Protein AF-A0A317PM18-F1 (afdb_monomer)

Secondary structure (DSSP, 8-state):
---SHHHHHHHHHHHHHHHHTT-HHHHHHHHHHHHHHTTTTS-HHHHHHHTSHHHHS-TTSS-HHHHHHHHHHHHHH-TT-HHHHHHHHHHHHHHHHHHHHHS----TTSPPPHHHHHHHHHHHHHHHHHHHHH---HHHHHHHHHHHHHT---GGGTTS-------GGGS-HHHHHHHHHH--PPP---PPP--PPPPPHHHHHSHHHHHHHHHHHH-TT-HHHHHHHHHHTSTTTTS-TT-HHHHHHHTSHHHHTS-HHHHHHHHHHHHHHHHS-GGGSPPTT-HHHHHHHHHHHHHHHTS---HHHHHHHHHHHHHHHHHTSS-TTSS--TTHHHHHHHHHHHHHHHTTS--HHHHHHHHHHHHHHHHHHHT-SSS----TT-HHHHHHHHHTT-SSSHHHHHHHHHHTSSS-BTTB-----HHHHHHHHHHHHT--HHHHHHHHHHHIIIIIHHHHHHHHHHHHHTT-HHHHHHHHHHHTTS-HHHHHHTTPPP-HHHHHHHHHHHHHTT-HHHHHHHHHHHHHHHHH---HHHHHHHHHHHHHHHHHHHHTT-HHHHHHHHHHHHT-SSHHHHHIIIIIIHHHHHHH--S-HHHHHHHHHHHHHHHHHTSSS---HHHHHHHHHHHHHHH--HHHHHHHHHHHTTSSSHHHHHHHHHHHHTT--HHHHHHHHHTT--SS------

Organism: NCBI:txid451513

pLDDT: mean 83.8, std 12.22, range [29.42, 97.0]

Radius of gyration: 26.74 Å; Cα contacts (8 Å, |Δi|>4): 915; chains: 1; bounding box: 63×76×75 Å

Structure (mmCIF, N/CA/C/O backbone):
data_AF-A0A317PM18-F1
#
_entry.id   AF-A0A317PM18-F1
#
loop_
_atom_site.group_PDB
_atom_site.id
_atom_site.type_symbol
_atom_site.label_atom_id
_atom_site.label_alt_id
_atom_site.label_comp_id
_atom_site.label_asym_id
_atom_site.label_entity_id
_atom_site.label_seq_id
_atom_site.pdbx_PDB_ins_code
_atom_site.Cartn_x
_atom_site.Cartn_y
_atom_site.Cartn_z
_atom_site.occupancy
_atom_site.B_iso_or_equiv
_atom_site.auth_seq_id
_atom_site.auth_comp_id
_atom_site.auth_asym_id
_atom_site.auth_atom_id
_atom_site.pdbx_PDB_model_num
ATOM 1 N N . MET A 1 1 ? 4.176 -21.866 -22.198 1.00 56.34 1 MET A N 1
ATOM 2 C CA . MET A 1 1 ? 4.416 -22.055 -20.752 1.00 56.34 1 MET A CA 1
ATOM 3 C C . MET A 1 1 ? 4.120 -20.740 -20.049 1.00 56.34 1 MET A C 1
ATOM 5 O O . MET A 1 1 ? 4.551 -19.706 -20.546 1.00 56.34 1 MET A O 1
ATOM 9 N N . TYR A 1 2 ? 3.363 -20.772 -18.956 1.00 68.81 2 TYR A N 1
ATOM 10 C CA . TYR A 1 2 ? 2.918 -19.621 -18.155 1.00 68.81 2 TYR A CA 1
ATOM 11 C C . TYR A 1 2 ? 1.921 -18.711 -18.888 1.00 68.81 2 TYR A C 1
ATOM 13 O O . TYR A 1 2 ? 2.070 -17.486 -18.932 1.00 68.81 2 TYR A O 1
ATOM 21 N N . SER A 1 3 ? 0.926 -19.330 -19.534 1.00 70.12 3 SER A N 1
ATOM 22 C CA . SER A 1 3 ? -0.140 -18.654 -20.287 1.00 70.12 3 SER A CA 1
ATOM 23 C C . SER A 1 3 ? -1.405 -18.361 -19.510 1.00 70.12 3 SER A C 1
ATOM 25 O O . SER A 1 3 ? -2.076 -17.389 -19.851 1.00 70.12 3 SER A O 1
ATOM 27 N N . SER A 1 4 ? -1.695 -19.151 -18.484 1.00 84.69 4 SER A N 1
ATOM 28 C CA . SER A 1 4 ? -2.914 -19.050 -17.691 1.00 84.69 4 SER A CA 1
ATOM 29 C C . SER A 1 4 ? -2.616 -18.614 -16.257 1.00 84.69 4 SER A C 1
ATOM 31 O O . SER A 1 4 ? -1.482 -18.684 -15.781 1.00 84.69 4 SER A O 1
ATOM 33 N N . LEU A 1 5 ? -3.656 -18.165 -15.554 1.00 85.94 5 LEU A N 1
ATOM 34 C CA . LEU A 1 5 ? -3.561 -17.830 -14.135 1.00 85.94 5 LEU A CA 1
ATOM 35 C C . LEU A 1 5 ? -3.274 -19.076 -13.276 1.00 85.94 5 LEU A C 1
ATOM 37 O O . LEU A 1 5 ? -2.499 -18.989 -12.328 1.00 85.94 5 LEU A O 1
ATOM 41 N N . ASP A 1 6 ? -3.831 -20.236 -13.644 1.00 85.19 6 ASP A N 1
ATOM 42 C CA . ASP A 1 6 ? -3.571 -21.514 -12.963 1.00 85.19 6 ASP A CA 1
ATOM 43 C C . ASP A 1 6 ? -2.078 -21.887 -13.029 1.00 85.19 6 ASP A C 1
ATOM 45 O O . ASP A 1 6 ? -1.473 -22.171 -11.997 1.00 85.19 6 ASP A O 1
ATOM 49 N N . GLU A 1 7 ? -1.455 -21.790 -14.209 1.00 86.19 7 GLU A N 1
ATOM 50 C CA . GLU A 1 7 ? -0.018 -22.065 -14.380 1.00 86.19 7 GLU A CA 1
ATOM 51 C C . GLU A 1 7 ? 0.859 -21.110 -13.554 1.00 86.19 7 GLU A C 1
ATOM 53 O O . GLU A 1 7 ? 1.907 -21.507 -13.045 1.00 86.19 7 GLU A O 1
ATOM 58 N N . LEU A 1 8 ? 0.445 -19.847 -13.403 1.00 86.31 8 LEU A N 1
ATOM 59 C CA . LEU A 1 8 ? 1.167 -18.875 -12.580 1.00 86.31 8 LEU A CA 1
ATOM 60 C C . LEU A 1 8 ? 1.050 -19.185 -11.084 1.00 86.31 8 LEU A C 1
ATOM 62 O O . LEU A 1 8 ? 2.044 -19.048 -10.370 1.00 86.31 8 LEU A O 1
ATOM 66 N N . TYR A 1 9 ? -0.121 -19.623 -10.609 1.00 85.19 9 TYR A N 1
ATOM 67 C CA . TYR A 1 9 ? -0.292 -20.055 -9.219 1.00 85.19 9 TYR A CA 1
ATOM 68 C C . TYR A 1 9 ? 0.542 -21.297 -8.903 1.00 85.19 9 TYR A C 1
ATOM 70 O O . TYR A 1 9 ? 1.213 -21.337 -7.870 1.00 85.19 9 TYR A O 1
ATOM 78 N N . GLU A 1 10 ? 0.537 -22.293 -9.791 1.00 85.81 10 GLU A N 1
ATOM 79 C CA . GLU A 1 10 ? 1.345 -23.506 -9.632 1.00 85.81 10 GLU A CA 1
ATOM 80 C C . GLU A 1 10 ? 2.838 -23.183 -9.621 1.00 85.81 10 GLU A C 1
ATOM 82 O O . GLU A 1 10 ? 3.568 -23.652 -8.744 1.00 85.81 10 GLU A O 1
ATOM 87 N N . LEU A 1 11 ? 3.281 -22.315 -10.535 1.00 88.06 11 LEU A N 1
ATOM 88 C CA . LEU A 1 11 ? 4.662 -21.863 -10.572 1.00 88.06 11 LEU A CA 1
ATOM 89 C C . LEU A 1 11 ? 5.051 -21.138 -9.278 1.00 88.06 11 LEU A C 1
ATOM 91 O O . LEU A 1 11 ? 6.066 -21.471 -8.669 1.00 88.06 11 LEU A O 1
ATOM 95 N N . GLN A 1 12 ? 4.253 -20.161 -8.841 1.00 86.81 12 GLN A N 1
ATOM 96 C CA . GLN A 1 12 ? 4.530 -19.408 -7.618 1.00 86.81 12 GLN A CA 1
ATOM 97 C C . GLN A 1 12 ? 4.618 -20.339 -6.402 1.00 86.81 12 GLN A C 1
ATOM 99 O O . GLN A 1 12 ? 5.537 -20.216 -5.590 1.00 86.81 12 GLN A O 1
ATOM 104 N N . HIS A 1 13 ? 3.696 -21.300 -6.295 1.00 83.19 13 HIS A N 1
ATOM 105 C CA . HIS A 1 13 ? 3.710 -22.296 -5.231 1.00 83.19 13 HIS A CA 1
ATOM 106 C C . HIS A 1 13 ? 4.982 -23.150 -5.265 1.00 83.19 13 HIS A C 1
ATOM 108 O O . HIS A 1 13 ? 5.642 -23.302 -4.237 1.00 83.19 13 HIS A O 1
ATOM 114 N N . HIS A 1 14 ? 5.364 -23.648 -6.443 1.00 87.56 14 HIS A N 1
ATOM 115 C CA . HIS A 1 14 ? 6.563 -24.460 -6.620 1.00 87.56 14 HIS A CA 1
ATOM 116 C C . HIS A 1 14 ? 7.840 -23.714 -6.206 1.00 87.56 14 HIS A C 1
ATOM 118 O O . HIS A 1 14 ? 8.631 -24.237 -5.419 1.00 87.56 14 HIS A O 1
ATOM 124 N N . LEU A 1 15 ? 8.023 -22.470 -6.665 1.00 89.12 15 LEU A N 1
ATOM 125 C CA . LEU A 1 15 ? 9.190 -21.663 -6.290 1.00 89.12 15 LEU A CA 1
ATOM 126 C C . LEU A 1 15 ? 9.229 -21.383 -4.783 1.00 89.12 15 LEU A C 1
ATOM 128 O O . LEU A 1 15 ? 10.296 -21.412 -4.171 1.00 89.12 15 LEU A O 1
ATOM 132 N N . HIS A 1 16 ? 8.070 -21.164 -4.164 1.00 84.31 16 HIS A N 1
ATOM 133 C CA . HIS A 1 16 ? 7.982 -20.965 -2.723 1.00 84.31 16 HIS A CA 1
ATOM 134 C C . HIS A 1 16 ? 8.345 -22.231 -1.926 1.00 84.31 16 HIS A C 1
ATOM 136 O O . HIS A 1 16 ? 8.986 -22.133 -0.877 1.00 84.31 16 HIS A O 1
ATOM 142 N N . CYS A 1 17 ? 7.981 -23.421 -2.413 1.00 84.12 17 CYS A N 1
ATOM 143 C CA . CYS A 1 17 ? 8.419 -24.687 -1.822 1.00 84.12 17 CYS A CA 1
ATOM 144 C C . CYS A 1 17 ? 9.945 -24.832 -1.877 1.00 84.12 17 CYS A C 1
ATOM 146 O O . CYS A 1 17 ? 10.564 -25.067 -0.841 1.00 84.12 17 CYS A O 1
ATOM 148 N N . LEU A 1 18 ? 10.560 -24.581 -3.038 1.00 90.31 18 LEU A N 1
ATOM 149 C CA . LEU A 1 18 ? 12.021 -24.626 -3.181 1.00 90.31 18 LEU A CA 1
ATOM 150 C C . LEU A 1 18 ? 12.729 -23.642 -2.241 1.00 90.31 18 LEU A C 1
ATOM 152 O O . LEU A 1 18 ? 13.765 -23.967 -1.659 1.00 90.31 18 LEU A O 1
ATOM 156 N N . LEU A 1 19 ? 12.161 -22.448 -2.068 1.00 87.75 19 LEU A N 1
ATOM 157 C CA . LEU A 1 19 ? 12.679 -21.437 -1.153 1.00 87.75 19 LEU A CA 1
ATOM 158 C C . LEU A 1 19 ? 12.617 -21.908 0.310 1.00 87.75 19 LEU A C 1
ATOM 160 O O . LEU A 1 19 ? 13.612 -21.806 1.028 1.00 87.75 19 LEU A O 1
ATOM 164 N N . LYS A 1 20 ? 11.487 -22.486 0.741 1.00 83.94 20 LYS A N 1
ATOM 165 C CA . LYS A 1 20 ? 11.324 -23.060 2.090 1.00 83.94 20 LYS A CA 1
ATOM 166 C C . LYS A 1 20 ? 12.294 -24.205 2.366 1.00 83.94 20 LYS A C 1
ATOM 168 O O . LYS A 1 20 ? 12.828 -24.305 3.468 1.00 83.94 20 LYS A O 1
ATOM 173 N N . GLU A 1 21 ? 12.552 -25.030 1.360 1.00 89.44 21 GLU A N 1
ATOM 174 C CA . GLU A 1 21 ? 13.518 -26.130 1.412 1.00 89.44 21 GLU A CA 1
ATOM 175 C C . GLU A 1 21 ? 14.978 -25.653 1.323 1.00 89.44 21 GLU A C 1
ATOM 177 O O . GLU A 1 21 ? 15.897 -26.463 1.431 1.00 89.44 21 GLU A O 1
ATOM 182 N N . LYS A 1 22 ? 15.214 -24.344 1.135 1.00 92.56 22 LYS A N 1
ATOM 183 C CA . LYS A 1 22 ? 16.536 -23.744 0.881 1.00 92.56 22 LYS A CA 1
ATOM 184 C C . LYS A 1 22 ? 17.248 -24.378 -0.320 1.00 92.56 22 LYS A C 1
ATOM 186 O O . LYS A 1 22 ? 18.478 -24.403 -0.387 1.00 92.56 22 LYS A O 1
ATOM 191 N N . ASN A 1 23 ? 16.486 -24.870 -1.298 1.00 94.31 23 ASN A N 1
ATOM 192 C CA . ASN A 1 23 ? 17.011 -25.461 -2.524 1.00 94.31 23 ASN A CA 1
ATOM 193 C C . ASN A 1 23 ? 17.395 -24.367 -3.535 1.00 94.31 23 ASN A C 1
ATOM 195 O O . ASN A 1 23 ? 16.833 -24.231 -4.624 1.00 94.31 23 ASN A O 1
ATOM 199 N N . TYR A 1 24 ? 18.375 -23.554 -3.143 1.00 94.50 24 TYR A N 1
ATOM 200 C CA . TYR A 1 24 ? 18.815 -22.374 -3.883 1.00 94.50 24 TYR A CA 1
ATOM 201 C C . TYR A 1 24 ? 19.384 -22.699 -5.265 1.00 94.50 24 TYR A C 1
ATOM 203 O O . TYR A 1 24 ? 19.202 -21.924 -6.197 1.00 94.50 24 TYR A O 1
ATOM 211 N N . ARG A 1 25 ? 20.001 -23.875 -5.438 1.00 93.12 25 ARG A N 1
ATOM 212 C CA . ARG A 1 25 ? 20.508 -24.313 -6.747 1.00 93.12 25 ARG A CA 1
ATOM 213 C C . ARG A 1 25 ? 19.378 -24.526 -7.753 1.00 93.12 25 ARG A C 1
ATOM 215 O O . ARG A 1 25 ? 19.491 -24.068 -8.886 1.00 93.12 25 ARG A O 1
ATOM 222 N N . ALA A 1 26 ? 18.289 -25.182 -7.344 1.00 93.62 26 ALA A N 1
ATOM 223 C CA . ALA A 1 26 ? 17.126 -25.379 -8.208 1.00 93.62 26 ALA A CA 1
ATOM 224 C C . ALA A 1 26 ? 16.460 -24.042 -8.571 1.00 93.62 26 ALA A C 1
ATOM 226 O O . ALA A 1 26 ? 16.120 -23.823 -9.733 1.00 93.62 26 ALA A O 1
ATOM 227 N N . LEU A 1 27 ? 16.354 -23.118 -7.607 1.00 91.69 27 LEU A N 1
ATOM 228 C CA . LEU A 1 27 ? 15.876 -21.756 -7.861 1.00 91.69 27 LEU A CA 1
ATOM 229 C C . LEU A 1 27 ? 16.757 -21.025 -8.881 1.00 91.69 27 LEU A C 1
ATOM 231 O O . LEU A 1 27 ? 16.241 -20.479 -9.856 1.00 91.69 27 LEU A O 1
ATOM 235 N N . SER A 1 28 ? 18.079 -21.050 -8.704 1.00 90.81 28 SER A N 1
ATOM 236 C CA . SER A 1 28 ? 19.017 -20.410 -9.630 1.00 90.81 28 SER A CA 1
ATOM 237 C C . SER A 1 28 ? 18.925 -20.981 -11.042 1.00 90.81 28 SER A C 1
ATOM 239 O O . SER A 1 28 ? 18.899 -20.215 -12.004 1.00 90.81 28 SER A O 1
ATOM 241 N N . LEU A 1 29 ? 18.804 -22.305 -11.186 1.00 89.88 29 LEU A N 1
ATOM 242 C CA . LEU A 1 29 ? 18.599 -22.950 -12.487 1.00 89.88 29 LEU A CA 1
ATOM 243 C C . LEU A 1 29 ? 17.289 -22.502 -13.144 1.00 89.88 29 LEU A C 1
ATOM 245 O O . LEU A 1 29 ? 17.283 -22.159 -14.328 1.00 89.88 29 LEU A O 1
ATOM 249 N N . PHE A 1 30 ? 16.196 -22.442 -12.377 1.00 89.81 30 PHE A N 1
ATOM 250 C CA . PHE A 1 30 ? 14.911 -21.962 -12.873 1.00 89.81 30 PHE A CA 1
ATOM 251 C C . PHE A 1 30 ? 15.017 -20.523 -13.393 1.00 89.81 30 PHE A C 1
ATOM 253 O O . PHE A 1 30 ? 14.718 -20.264 -14.559 1.00 89.81 30 PHE A O 1
ATOM 260 N N . PHE A 1 31 ? 15.498 -19.584 -12.576 1.00 86.56 31 PHE A N 1
ATOM 261 C CA . PHE A 1 31 ? 15.575 -18.178 -12.979 1.00 86.56 31 PHE A CA 1
ATOM 262 C C . PHE A 1 31 ? 16.594 -17.929 -14.093 1.00 86.56 31 PHE A C 1
ATOM 264 O O . PHE A 1 31 ? 16.369 -17.067 -14.943 1.00 86.56 31 PHE A O 1
ATOM 271 N N . HIS A 1 32 ? 17.675 -18.709 -14.149 1.00 83.19 32 HIS A N 1
ATOM 272 C CA . HIS A 1 32 ? 18.590 -18.696 -15.285 1.00 83.19 32 HIS A CA 1
ATOM 273 C C . HIS A 1 32 ? 17.881 -19.128 -16.577 1.00 83.19 32 HIS A C 1
ATOM 275 O O . HIS A 1 32 ? 17.990 -18.437 -17.588 1.00 83.19 32 HIS A O 1
ATOM 281 N N . SER A 1 33 ? 17.083 -20.202 -16.535 1.00 81.25 33 SER A N 1
ATOM 282 C CA . SER A 1 33 ? 16.306 -20.659 -17.696 1.00 81.25 33 SER A CA 1
ATOM 283 C C . SER A 1 33 ? 15.264 -19.631 -18.150 1.00 81.25 33 SER A C 1
ATOM 285 O O . SER A 1 33 ? 15.128 -19.386 -19.346 1.00 81.25 33 SER A O 1
ATOM 287 N N . VAL A 1 34 ? 14.592 -18.949 -17.213 1.00 78.88 34 VAL A N 1
ATOM 288 C CA . VAL A 1 34 ? 13.639 -17.869 -17.517 1.00 78.88 34 VAL A CA 1
ATOM 289 C C . VAL A 1 34 ? 14.343 -16.705 -18.218 1.00 78.88 34 VAL A C 1
ATOM 291 O O . VAL A 1 34 ? 13.836 -16.209 -19.222 1.00 78.88 34 VAL A O 1
ATOM 294 N N . ARG A 1 35 ? 15.536 -16.309 -17.751 1.00 75.88 35 ARG A N 1
ATOM 295 C CA . ARG A 1 35 ? 16.357 -15.273 -18.402 1.00 75.88 35 ARG A CA 1
ATOM 296 C C . ARG A 1 35 ? 16.851 -15.684 -19.789 1.00 75.88 35 ARG A C 1
ATOM 298 O O . ARG A 1 35 ? 16.890 -14.846 -20.678 1.00 75.88 35 ARG A O 1
ATOM 305 N N . GLN A 1 36 ? 17.193 -16.952 -20.010 1.00 71.56 36 GLN A N 1
ATOM 306 C CA . GLN A 1 36 ? 17.576 -17.438 -21.343 1.00 71.56 36 GLN A CA 1
ATOM 307 C C . GLN A 1 36 ? 16.374 -17.527 -22.301 1.00 71.56 36 GLN A C 1
ATOM 309 O O . GLN A 1 36 ? 16.485 -17.181 -23.477 1.00 71.56 36 GLN A O 1
ATOM 314 N N . ALA A 1 37 ? 15.200 -17.927 -21.802 1.00 66.00 37 ALA A N 1
ATOM 315 C CA . ALA A 1 37 ? 13.958 -18.014 -22.577 1.00 66.00 37 ALA A CA 1
ATOM 316 C C . ALA A 1 37 ? 13.408 -16.644 -23.024 1.00 66.00 37 ALA A C 1
ATOM 318 O O . ALA A 1 37 ? 12.537 -16.579 -23.901 1.00 66.00 37 ALA A O 1
ATOM 319 N N . GLN A 1 38 ? 13.946 -15.555 -22.465 1.00 55.75 38 GLN A N 1
ATOM 320 C CA . GLN A 1 38 ? 13.674 -14.165 -22.834 1.00 55.75 38 GLN A CA 1
ATOM 321 C C . GLN A 1 38 ? 13.798 -13.894 -24.341 1.00 55.75 38 GLN A C 1
ATOM 323 O O . GLN A 1 38 ? 13.140 -12.993 -24.855 1.00 55.75 38 GLN A O 1
ATOM 328 N N . TYR A 1 39 ? 14.592 -14.691 -25.057 1.00 50.50 39 TYR A N 1
ATOM 329 C CA . TYR A 1 39 ? 14.900 -14.456 -26.464 1.00 50.50 39 TYR A CA 1
ATOM 330 C C . TYR A 1 39 ? 13.995 -15.192 -27.462 1.00 50.50 39 TYR A C 1
ATOM 332 O O . TYR A 1 39 ? 14.147 -14.967 -28.660 1.00 50.50 39 TYR A O 1
ATOM 340 N N . THR A 1 40 ? 13.053 -16.050 -27.030 1.00 48.44 40 THR A N 1
ATOM 341 C CA . THR A 1 40 ? 12.267 -16.850 -27.998 1.00 48.44 40 THR A CA 1
ATOM 342 C C . THR A 1 40 ? 10.777 -17.081 -27.704 1.00 48.44 40 THR A C 1
ATOM 344 O O . THR A 1 40 ? 10.057 -17.317 -28.673 1.00 48.44 40 THR A O 1
ATOM 347 N N . GLN A 1 41 ? 10.262 -17.049 -26.457 1.00 50.78 41 GLN A N 1
ATOM 348 C CA . GLN A 1 41 ? 8.909 -17.619 -26.205 1.00 50.78 41 GLN A CA 1
ATOM 349 C C . GLN A 1 41 ? 7.986 -16.930 -25.174 1.00 50.78 41 GLN A C 1
ATOM 351 O O . GLN A 1 41 ? 6.797 -17.254 -25.140 1.00 50.78 41 GLN A O 1
ATOM 356 N N . LEU A 1 42 ? 8.454 -15.987 -24.344 1.00 53.41 42 LEU A N 1
ATOM 357 C CA . LEU A 1 42 ? 7.618 -15.351 -23.307 1.00 53.41 42 LEU A CA 1
ATOM 358 C C . LEU A 1 42 ? 7.326 -13.870 -23.621 1.00 53.41 42 LEU A C 1
ATOM 360 O O . LEU A 1 42 ? 8.258 -13.122 -23.907 1.00 53.41 42 LEU A O 1
ATOM 364 N N . PRO A 1 43 ? 6.066 -13.392 -23.515 1.00 57.34 43 PRO A N 1
ATOM 365 C CA . PRO A 1 43 ? 5.768 -11.963 -23.604 1.00 57.34 43 PRO A CA 1
ATOM 366 C C . PRO A 1 43 ? 6.527 -11.174 -22.525 1.00 57.34 43 PRO A C 1
ATOM 368 O O . PRO A 1 43 ? 6.484 -11.540 -21.348 1.00 57.34 43 PRO A O 1
ATOM 371 N N . ALA A 1 44 ? 7.159 -10.056 -22.902 1.00 50.72 44 ALA A N 1
ATOM 372 C CA . ALA A 1 44 ? 8.059 -9.270 -22.043 1.00 50.72 44 ALA A CA 1
ATOM 373 C C . ALA A 1 44 ? 7.469 -8.876 -20.667 1.00 50.72 44 ALA A C 1
ATOM 375 O O . ALA A 1 44 ? 8.195 -8.786 -19.679 1.00 50.72 44 ALA A O 1
ATOM 376 N N . GLY A 1 45 ? 6.144 -8.700 -20.561 1.00 56.94 45 GLY A N 1
ATOM 377 C CA . GLY A 1 45 ? 5.470 -8.374 -19.295 1.00 56.94 45 GLY A CA 1
ATOM 378 C C . GLY A 1 45 ? 5.423 -9.516 -18.269 1.00 56.94 45 GLY A C 1
ATOM 379 O O . GLY A 1 45 ? 5.371 -9.252 -17.070 1.00 56.94 45 GLY A O 1
ATOM 380 N N . ARG A 1 46 ? 5.478 -10.782 -18.703 1.00 69.06 46 ARG A N 1
ATOM 381 C CA . ARG A 1 46 ? 5.409 -11.946 -17.799 1.00 69.06 46 ARG A CA 1
ATOM 382 C C . ARG A 1 46 ? 6.753 -12.288 -17.170 1.00 69.06 46 ARG A C 1
ATOM 384 O O . ARG A 1 46 ? 6.796 -12.711 -16.021 1.00 69.06 46 ARG A O 1
ATOM 391 N N . LEU A 1 47 ? 7.844 -12.054 -17.894 1.00 69.56 47 LEU A N 1
ATOM 392 C CA . LEU A 1 47 ? 9.196 -12.249 -17.377 1.00 69.56 47 LEU A CA 1
ATOM 393 C C . LEU A 1 47 ? 9.475 -11.307 -16.199 1.00 69.56 47 LEU A C 1
ATOM 395 O O . LEU A 1 47 ? 9.958 -11.749 -15.156 1.00 69.56 47 LEU A O 1
ATOM 399 N N . ALA A 1 48 ? 9.107 -10.030 -16.350 1.00 72.00 48 ALA A N 1
ATOM 400 C CA . ALA A 1 48 ? 9.244 -9.031 -15.295 1.00 72.00 48 ALA A CA 1
ATOM 401 C C . ALA A 1 48 ? 8.454 -9.416 -14.035 1.00 72.00 48 ALA A C 1
ATOM 403 O O . ALA A 1 48 ? 8.967 -9.262 -12.934 1.00 72.00 48 ALA A O 1
ATOM 404 N N . LEU A 1 49 ? 7.244 -9.970 -14.197 1.00 78.19 49 LEU A N 1
ATOM 405 C CA . LEU A 1 49 ? 6.444 -10.476 -13.081 1.00 78.19 49 LEU A CA 1
ATOM 406 C C . LEU A 1 49 ? 7.138 -11.647 -12.374 1.00 78.19 49 LEU A C 1
ATOM 408 O O . LEU A 1 49 ? 7.376 -11.557 -11.175 1.00 78.19 49 LEU A O 1
ATOM 412 N N . ILE A 1 50 ? 7.484 -12.718 -13.099 1.00 82.56 50 ILE A N 1
ATOM 413 C CA . ILE A 1 50 ? 8.081 -13.932 -12.507 1.00 82.56 50 ILE A CA 1
ATOM 414 C C . ILE A 1 50 ? 9.393 -13.601 -11.788 1.00 82.56 50 ILE A C 1
ATOM 416 O O . ILE A 1 50 ? 9.672 -14.155 -10.731 1.00 82.56 50 ILE A O 1
ATOM 420 N N . SER A 1 51 ? 10.172 -12.666 -12.337 1.00 79.44 51 SER A N 1
ATOM 421 C CA . SER A 1 51 ? 11.473 -12.254 -11.791 1.00 79.44 51 SER A CA 1
ATOM 422 C C . SER A 1 51 ? 11.381 -11.198 -10.685 1.00 79.44 51 SER A C 1
ATOM 424 O O . SER A 1 51 ? 12.421 -10.725 -10.236 1.00 79.44 51 SER A O 1
ATOM 426 N N . SER A 1 52 ? 10.173 -10.793 -10.281 1.00 83.50 52 SER A N 1
ATOM 427 C CA . SER A 1 52 ? 9.976 -9.756 -9.265 1.00 83.50 52 SER A CA 1
ATOM 428 C C . SER A 1 52 ? 9.986 -10.314 -7.848 1.00 83.50 52 SER A C 1
ATOM 430 O O . SER A 1 52 ? 9.552 -11.442 -7.586 1.00 83.50 52 SER A O 1
ATOM 432 N N . LEU A 1 53 ? 10.395 -9.468 -6.905 1.00 85.38 53 LEU A N 1
ATOM 433 C CA . LEU A 1 53 ? 10.353 -9.765 -5.478 1.00 85.38 53 LEU A CA 1
ATOM 434 C C . LEU A 1 53 ? 8.932 -10.106 -5.028 1.00 85.38 53 LEU A C 1
ATOM 436 O O . LEU A 1 53 ? 8.740 -11.068 -4.292 1.00 85.38 53 LEU A O 1
ATOM 440 N N . ALA A 1 54 ? 7.936 -9.362 -5.512 1.00 81.00 54 ALA A N 1
ATOM 441 C CA . ALA A 1 54 ? 6.536 -9.553 -5.138 1.00 81.00 54 ALA A CA 1
ATOM 442 C C . ALA A 1 54 ? 5.961 -10.909 -5.588 1.00 81.00 54 ALA A C 1
ATOM 444 O O . ALA A 1 54 ? 5.037 -11.415 -4.949 1.00 81.00 54 ALA A O 1
ATOM 445 N N . PHE A 1 55 ? 6.492 -11.501 -6.664 1.00 85.25 55 PHE A N 1
ATOM 446 C CA . PHE A 1 55 ? 6.069 -12.822 -7.125 1.00 85.25 55 PHE A CA 1
ATOM 447 C C . PHE A 1 55 ? 6.613 -13.931 -6.221 1.00 85.25 55 PHE A C 1
ATOM 449 O O . PHE A 1 55 ? 5.849 -14.800 -5.808 1.00 85.25 55 PHE A O 1
ATOM 456 N N . LEU A 1 56 ? 7.905 -13.889 -5.877 1.00 84.75 56 LEU A N 1
ATOM 457 C CA . LEU A 1 56 ? 8.540 -14.916 -5.041 1.00 84.75 56 LEU A CA 1
ATOM 458 C C . LEU A 1 56 ? 8.211 -14.755 -3.547 1.00 84.75 56 LEU A C 1
ATOM 460 O O . LEU A 1 56 ? 8.046 -15.742 -2.827 1.00 84.75 56 LEU A O 1
ATOM 464 N N . PHE A 1 57 ? 8.070 -13.508 -3.100 1.00 79.44 57 PHE A N 1
ATOM 465 C CA . PHE A 1 57 ? 7.737 -13.112 -1.735 1.00 79.44 57 PHE A CA 1
ATOM 466 C C . PHE A 1 57 ? 6.461 -12.260 -1.739 1.00 79.44 57 PHE A C 1
ATOM 468 O O . PHE A 1 57 ? 6.528 -11.028 -1.663 1.00 79.44 57 PHE A O 1
ATOM 475 N N . PRO A 1 58 ? 5.274 -12.886 -1.814 1.00 67.75 58 PRO A N 1
ATOM 476 C CA . PRO A 1 58 ? 4.021 -12.156 -1.701 1.00 67.75 58 PRO A CA 1
ATOM 477 C C . PRO A 1 58 ? 4.003 -11.353 -0.398 1.00 67.75 58 PRO A C 1
ATOM 479 O O . PRO A 1 58 ? 4.344 -11.889 0.659 1.00 67.75 58 PRO A O 1
ATOM 482 N N . GLN A 1 59 ? 3.568 -10.089 -0.469 1.00 56.69 59 GLN A N 1
ATOM 483 C CA . GLN A 1 59 ? 3.687 -9.048 0.576 1.00 56.69 59 GLN A CA 1
ATOM 484 C C . GLN A 1 59 ? 3.119 -9.406 1.970 1.00 56.69 59 GLN A C 1
ATOM 486 O O . GLN A 1 59 ? 3.249 -8.623 2.905 1.00 56.69 59 GLN A O 1
AT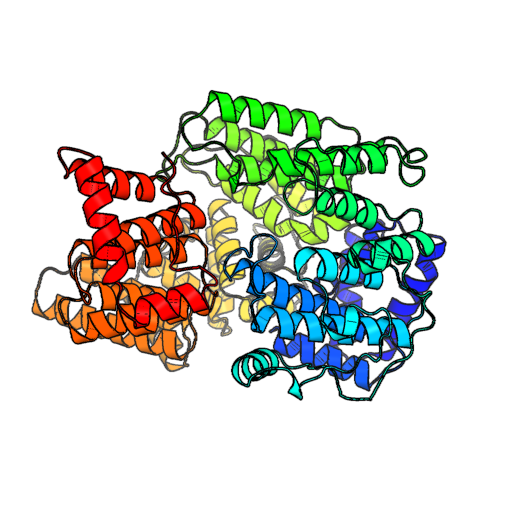OM 491 N N . ASN A 1 60 ? 2.513 -10.584 2.126 1.00 49.06 60 ASN A N 1
ATOM 492 C CA . ASN A 1 60 ? 1.784 -11.031 3.308 1.00 49.06 60 ASN A CA 1
ATOM 493 C C . ASN A 1 60 ? 2.355 -12.307 3.960 1.00 49.06 60 ASN A C 1
ATOM 495 O O . ASN A 1 60 ? 1.683 -12.867 4.822 1.00 49.06 60 ASN A O 1
ATOM 499 N N . GLN A 1 61 ? 3.527 -12.810 3.541 1.00 49.12 61 GLN A N 1
ATOM 500 C CA . GLN A 1 61 ? 4.021 -14.122 4.000 1.00 49.12 61 GLN A CA 1
ATOM 501 C C . GLN A 1 61 ? 5.249 -14.094 4.921 1.00 49.12 61 GLN A C 1
ATOM 503 O O . GLN A 1 61 ? 5.433 -15.052 5.667 1.00 49.12 61 GLN A O 1
ATOM 508 N N . LEU A 1 62 ? 6.074 -13.043 4.900 1.00 48.28 62 LEU A N 1
ATOM 509 C CA . LEU A 1 62 ? 7.315 -12.964 5.684 1.00 48.28 62 LEU A CA 1
ATOM 510 C C . LEU A 1 62 ? 7.587 -11.524 6.139 1.00 48.28 62 LEU A C 1
ATOM 512 O O . LEU A 1 62 ? 7.252 -10.577 5.420 1.00 48.28 62 LEU A O 1
ATOM 516 N N . ALA A 1 63 ? 8.202 -11.349 7.314 1.00 54.06 63 ALA A N 1
ATOM 517 C CA . ALA A 1 63 ? 8.727 -10.044 7.707 1.00 54.06 63 ALA A CA 1
ATOM 518 C C . ALA A 1 63 ? 9.842 -9.634 6.727 1.00 54.06 63 ALA A C 1
ATOM 520 O O . ALA A 1 63 ? 10.560 -10.485 6.204 1.00 54.06 63 ALA A O 1
ATOM 521 N N . ARG A 1 64 ? 9.996 -8.332 6.443 1.00 61.03 64 ARG A N 1
ATOM 522 C CA . ARG A 1 64 ? 10.986 -7.851 5.454 1.00 61.03 64 ARG A CA 1
ATOM 523 C C . ARG A 1 64 ? 12.420 -8.299 5.788 1.00 61.03 64 ARG A C 1
ATOM 525 O O . ARG A 1 64 ? 13.174 -8.619 4.873 1.00 61.03 64 ARG A O 1
ATOM 532 N N . ASP A 1 65 ? 12.757 -8.410 7.071 1.00 56.06 65 ASP A N 1
ATOM 533 C CA . ASP A 1 65 ? 14.072 -8.881 7.526 1.00 56.06 65 ASP A CA 1
ATOM 534 C C . ASP A 1 65 ? 14.299 -10.367 7.190 1.00 56.06 65 ASP A C 1
ATOM 536 O O . ASP A 1 65 ? 15.397 -10.750 6.781 1.00 56.06 65 ASP A O 1
ATOM 540 N N . ASP A 1 66 ? 13.244 -11.191 7.241 1.00 74.50 66 ASP A N 1
ATOM 541 C CA . ASP A 1 66 ? 13.299 -12.603 6.838 1.00 74.50 66 ASP A CA 1
ATOM 542 C C . ASP A 1 66 ? 13.530 -12.748 5.329 1.00 74.50 66 ASP A C 1
ATOM 544 O O . ASP A 1 66 ? 14.219 -13.670 4.887 1.00 74.50 66 ASP A O 1
ATOM 548 N N . VAL A 1 67 ? 12.978 -11.827 4.529 1.00 82.69 67 VAL A N 1
ATOM 549 C CA . VAL A 1 67 ? 13.197 -11.781 3.075 1.00 82.69 67 VAL A CA 1
ATOM 550 C C . VAL A 1 67 ? 14.660 -11.460 2.776 1.00 82.69 67 VAL A C 1
ATOM 552 O O . VAL A 1 67 ? 15.313 -12.194 2.036 1.00 82.69 67 VAL A O 1
ATOM 555 N N . HIS A 1 68 ? 15.210 -10.406 3.384 1.00 87.50 68 HIS A N 1
ATOM 556 C CA . HIS A 1 68 ? 16.614 -10.030 3.208 1.00 87.50 68 HIS A CA 1
ATOM 557 C C . HIS A 1 68 ? 17.580 -11.129 3.675 1.00 87.50 68 HIS A C 1
ATOM 559 O O . HIS A 1 68 ? 18.550 -11.424 2.974 1.00 87.50 68 HIS A O 1
ATOM 565 N N . ALA A 1 69 ? 17.300 -11.787 4.804 1.00 86.69 69 ALA A N 1
ATOM 566 C CA . ALA A 1 69 ? 18.104 -12.904 5.293 1.00 86.69 69 ALA A CA 1
ATOM 567 C C . ALA A 1 69 ? 18.101 -14.101 4.324 1.00 86.69 69 ALA A C 1
ATOM 569 O O . ALA A 1 69 ? 19.156 -14.678 4.054 1.00 86.69 69 ALA A O 1
ATOM 570 N N . GLN A 1 70 ? 16.942 -14.455 3.756 1.00 88.69 70 GLN A N 1
ATOM 571 C CA . GLN A 1 70 ? 16.839 -15.532 2.764 1.00 88.69 70 GLN A CA 1
ATOM 572 C C . GLN A 1 70 ? 17.556 -15.191 1.456 1.00 88.69 70 GLN A C 1
ATOM 574 O O . GLN A 1 70 ? 18.276 -16.032 0.920 1.00 88.69 70 GLN A O 1
ATOM 579 N N . LEU A 1 71 ? 17.420 -13.956 0.965 1.00 91.38 71 LEU A N 1
ATOM 580 C CA . LEU A 1 71 ? 18.110 -13.504 -0.246 1.00 91.38 71 LEU A CA 1
ATOM 581 C C . LEU A 1 71 ? 19.633 -13.495 -0.073 1.00 91.38 71 LEU A C 1
ATOM 583 O O . LEU A 1 71 ? 20.352 -13.913 -0.979 1.00 91.38 71 LEU A O 1
ATOM 587 N N . LEU A 1 72 ? 20.135 -13.084 1.096 1.00 91.25 72 LEU A N 1
ATOM 588 C CA . LEU A 1 72 ? 21.558 -13.186 1.420 1.00 91.25 72 LEU A CA 1
ATOM 589 C C . LEU A 1 72 ? 22.024 -14.642 1.488 1.00 91.25 72 LEU A C 1
ATOM 591 O O . LEU A 1 72 ? 23.055 -14.977 0.912 1.00 91.25 72 LEU A O 1
ATOM 595 N N . ALA A 1 73 ? 21.273 -15.515 2.165 1.00 92.00 73 ALA A N 1
ATOM 596 C CA . ALA A 1 73 ? 21.605 -16.936 2.248 1.00 92.00 73 ALA A CA 1
ATOM 597 C C . ALA A 1 73 ? 21.662 -17.585 0.856 1.00 92.00 73 ALA A C 1
ATOM 599 O O . ALA A 1 73 ? 22.573 -18.366 0.580 1.00 92.00 73 ALA A O 1
ATOM 600 N N . TRP A 1 74 ? 20.739 -17.214 -0.035 1.00 92.81 74 TRP A N 1
ATOM 601 C CA . TRP A 1 74 ? 20.772 -17.619 -1.435 1.00 92.81 74 TRP A CA 1
ATOM 602 C C . TRP A 1 74 ? 22.020 -17.080 -2.145 1.00 92.81 74 TRP A C 1
ATOM 604 O O . TRP A 1 74 ? 22.770 -17.868 -2.717 1.00 92.81 74 TRP A O 1
ATOM 614 N N . HIS A 1 75 ? 22.303 -15.776 -2.054 1.00 91.38 75 HIS A N 1
ATOM 615 C CA . HIS A 1 75 ? 23.503 -15.181 -2.652 1.00 91.38 75 HIS A CA 1
ATOM 616 C C . HIS A 1 75 ? 24.790 -15.886 -2.200 1.00 91.38 75 HIS A C 1
ATOM 618 O O . HIS A 1 75 ? 25.642 -16.204 -3.023 1.00 91.38 75 HIS A O 1
ATOM 624 N N . PHE A 1 76 ? 24.928 -16.192 -0.908 1.00 91.12 76 PHE A N 1
ATOM 625 C CA . PHE A 1 76 ? 26.103 -16.902 -0.398 1.00 91.12 76 PHE A CA 1
ATOM 626 C C . PHE A 1 76 ? 26.185 -18.355 -0.876 1.00 91.12 76 PHE A C 1
ATOM 628 O O . PHE A 1 76 ? 27.284 -18.853 -1.112 1.00 91.12 76 PHE A O 1
ATOM 635 N N . ALA A 1 77 ? 25.049 -19.037 -1.038 1.00 93.00 77 ALA A N 1
ATOM 636 C CA . ALA A 1 77 ? 25.012 -20.409 -1.539 1.00 93.00 77 ALA A CA 1
ATOM 637 C C . ALA A 1 77 ? 25.253 -20.506 -3.057 1.00 93.00 77 ALA A C 1
ATOM 639 O O . ALA A 1 77 ? 25.729 -21.535 -3.541 1.00 93.00 77 ALA A O 1
ATOM 640 N N . CYS A 1 78 ? 24.886 -19.470 -3.814 1.00 90.75 78 CYS A N 1
ATOM 641 C CA . CYS A 1 78 ? 24.958 -19.406 -5.276 1.00 90.75 78 CYS A CA 1
ATOM 642 C C . CYS A 1 78 ? 25.469 -18.018 -5.729 1.00 90.75 78 CYS A C 1
ATOM 644 O O . CYS A 1 78 ? 24.691 -17.236 -6.275 1.00 90.75 78 CYS A O 1
ATOM 646 N N . PRO A 1 79 ? 26.761 -17.692 -5.524 1.00 86.62 79 PRO A N 1
ATOM 647 C CA . PRO A 1 79 ? 27.303 -16.344 -5.763 1.00 86.62 79 PRO A CA 1
ATOM 648 C C . PRO A 1 79 ? 27.300 -15.912 -7.237 1.00 86.62 79 PRO A C 1
ATOM 650 O O . PRO A 1 79 ? 27.267 -14.717 -7.530 1.00 86.62 79 PRO A O 1
ATOM 653 N N . GLU A 1 80 ? 27.298 -16.879 -8.153 1.00 85.25 80 GLU A N 1
ATOM 654 C CA . GLU A 1 80 ? 27.215 -16.651 -9.601 1.00 85.25 80 GLU A CA 1
ATOM 655 C C . GLU A 1 80 ? 25.787 -16.319 -10.070 1.00 85.25 80 GLU A C 1
ATOM 657 O O . GLU A 1 80 ? 25.583 -15.890 -11.203 1.00 85.25 80 GLU A O 1
ATOM 662 N N . ASP A 1 81 ? 24.763 -16.511 -9.231 1.00 87.31 81 ASP A N 1
ATOM 663 C CA . ASP A 1 81 ? 23.393 -16.182 -9.612 1.00 87.31 81 ASP A CA 1
ATOM 664 C C . ASP A 1 81 ? 23.083 -14.701 -9.363 1.00 87.31 81 ASP A C 1
ATOM 666 O O . ASP A 1 81 ? 23.131 -14.199 -8.240 1.00 87.31 81 ASP A O 1
ATOM 670 N N . ALA A 1 82 ? 22.678 -14.003 -10.422 1.00 87.50 82 ALA A N 1
ATOM 671 C CA . ALA A 1 82 ? 22.254 -12.610 -10.351 1.00 87.50 82 ALA A CA 1
ATOM 672 C C . ALA A 1 82 ? 20.880 -12.402 -9.695 1.00 87.50 82 ALA A C 1
ATOM 674 O O . ALA A 1 82 ? 20.573 -11.279 -9.292 1.00 87.50 82 ALA A O 1
ATOM 675 N N . THR A 1 83 ? 20.041 -13.442 -9.593 1.00 88.94 83 THR A N 1
ATOM 676 C CA . THR A 1 83 ? 18.670 -13.329 -9.056 1.00 88.94 83 THR A CA 1
ATOM 677 C C . THR A 1 83 ? 18.613 -12.733 -7.647 1.00 88.94 83 THR A C 1
ATOM 679 O O . THR A 1 83 ? 17.919 -11.730 -7.475 1.00 88.94 83 THR A O 1
ATOM 682 N N . PRO A 1 84 ? 19.327 -13.263 -6.632 1.00 90.88 84 PRO A N 1
ATOM 683 C CA . PRO A 1 84 ? 19.261 -12.700 -5.285 1.00 90.88 84 PRO A CA 1
ATOM 684 C C . PRO A 1 84 ? 19.721 -11.235 -5.237 1.00 90.88 84 PRO A C 1
ATOM 686 O O . PRO A 1 84 ? 19.085 -10.422 -4.571 1.00 90.88 84 PRO A O 1
ATOM 689 N N . CYS A 1 85 ? 20.754 -10.865 -6.001 1.00 90.25 85 CYS A N 1
ATOM 690 C CA . CYS A 1 85 ? 21.224 -9.481 -6.105 1.00 90.25 85 CYS A CA 1
ATOM 691 C C . CYS A 1 85 ? 20.171 -8.557 -6.744 1.00 90.25 85 CYS A C 1
ATOM 693 O O . CYS A 1 85 ? 19.951 -7.443 -6.269 1.00 90.25 85 CYS A O 1
ATOM 695 N N . LEU A 1 86 ? 19.479 -9.021 -7.790 1.00 89.62 86 LEU A N 1
ATOM 696 C CA . LEU A 1 86 ? 18.384 -8.288 -8.429 1.00 89.62 86 LEU A CA 1
ATOM 697 C C . LEU A 1 86 ? 17.230 -8.023 -7.450 1.00 89.62 86 LEU A C 1
ATOM 699 O O . LEU A 1 86 ? 16.755 -6.894 -7.343 1.00 89.62 86 LEU A O 1
ATOM 703 N N . LEU A 1 87 ? 16.810 -9.053 -6.714 1.00 90.75 87 LEU A N 1
ATOM 704 C CA . LEU A 1 87 ? 15.717 -8.965 -5.744 1.00 90.75 87 LEU A CA 1
ATOM 705 C C . LEU A 1 87 ? 16.078 -8.075 -4.542 1.00 90.75 87 LEU A C 1
ATOM 707 O O . LEU A 1 87 ? 15.240 -7.307 -4.064 1.00 90.75 87 LEU A O 1
ATOM 711 N N . LEU A 1 88 ? 17.337 -8.112 -4.089 1.00 91.62 88 LEU A N 1
ATOM 712 C CA . LEU A 1 88 ? 17.856 -7.190 -3.072 1.00 91.62 88 LEU A CA 1
ATOM 713 C C . LEU A 1 88 ? 17.838 -5.738 -3.567 1.00 91.62 88 LEU A C 1
ATOM 715 O O . LEU A 1 88 ? 17.433 -4.844 -2.823 1.00 91.62 88 LEU A O 1
ATOM 719 N N . ALA A 1 89 ? 18.223 -5.494 -4.822 1.00 91.56 89 ALA A N 1
ATOM 720 C CA . ALA A 1 89 ? 18.157 -4.162 -5.416 1.00 91.56 89 ALA A CA 1
ATOM 721 C C . ALA A 1 89 ? 16.716 -3.633 -5.486 1.00 91.56 89 ALA A C 1
ATOM 723 O O . ALA A 1 89 ? 16.460 -2.499 -5.079 1.00 91.56 89 ALA A O 1
ATOM 724 N N . GLU A 1 90 ? 15.769 -4.458 -5.948 1.00 90.94 90 GLU A N 1
ATOM 725 C CA . GLU A 1 90 ? 14.340 -4.119 -5.987 1.00 90.94 90 GLU A CA 1
ATOM 726 C C . GLU A 1 90 ? 13.817 -3.730 -4.595 1.00 90.94 90 GLU A C 1
ATOM 728 O O . GLU A 1 90 ? 13.181 -2.682 -4.447 1.00 90.94 90 GLU A O 1
ATOM 733 N N . SER A 1 91 ? 14.148 -4.518 -3.566 1.00 90.62 91 SER A N 1
ATOM 734 C CA . SER A 1 91 ? 13.760 -4.234 -2.180 1.00 90.62 91 SER A CA 1
ATOM 735 C C . SER A 1 91 ? 14.324 -2.898 -1.679 1.00 90.62 91 SER A C 1
ATOM 737 O O . SER A 1 91 ? 13.584 -2.046 -1.182 1.00 90.62 91 SER A O 1
ATOM 739 N N . TRP A 1 92 ? 15.622 -2.646 -1.877 1.00 91.12 92 TRP A N 1
ATOM 740 C CA . TRP A 1 92 ? 16.259 -1.395 -1.453 1.00 91.12 92 TRP A CA 1
ATOM 741 C C . TRP A 1 92 ? 15.709 -0.158 -2.174 1.00 91.12 92 TRP A C 1
ATOM 743 O O . TRP A 1 92 ? 15.507 0.885 -1.543 1.00 91.12 92 TRP A O 1
ATOM 753 N N . PHE A 1 93 ? 15.393 -0.259 -3.468 1.00 90.12 93 PHE A N 1
ATOM 754 C CA . PHE A 1 93 ? 14.722 0.824 -4.192 1.00 90.12 93 PHE A CA 1
ATOM 755 C C . PHE A 1 93 ? 13.288 1.056 -3.704 1.00 90.12 93 PHE A C 1
ATOM 757 O O . PHE A 1 93 ? 12.843 2.210 -3.654 1.00 90.12 93 PHE A O 1
ATOM 764 N N . ALA A 1 94 ? 12.573 0.005 -3.296 1.00 85.75 94 ALA A N 1
ATOM 765 C CA . ALA A 1 94 ? 11.267 0.141 -2.660 1.00 85.75 94 ALA A CA 1
ATOM 766 C C . ALA A 1 94 ? 11.375 0.876 -1.311 1.00 85.75 94 ALA A C 1
ATOM 768 O O . ALA A 1 94 ? 10.612 1.814 -1.080 1.00 85.75 94 ALA A O 1
ATOM 769 N N . ILE A 1 95 ? 12.371 0.547 -0.477 1.00 81.88 95 ILE A N 1
ATOM 770 C CA . ILE A 1 95 ? 12.656 1.240 0.796 1.00 81.88 95 ILE A CA 1
ATOM 771 C C . ILE A 1 95 ? 12.970 2.721 0.554 1.00 81.88 95 ILE A C 1
ATOM 773 O O . ILE A 1 95 ? 12.415 3.598 1.220 1.00 81.88 95 ILE A O 1
ATOM 777 N N . ALA A 1 96 ? 13.822 3.028 -0.426 1.00 85.06 96 ALA A N 1
ATOM 778 C CA . ALA A 1 96 ? 14.160 4.402 -0.786 1.00 85.06 96 ALA A CA 1
ATOM 779 C C . ALA A 1 96 ? 12.928 5.187 -1.273 1.00 85.06 96 ALA A C 1
ATOM 781 O O . ALA A 1 96 ? 12.707 6.322 -0.851 1.00 85.06 96 ALA A O 1
ATOM 782 N N . SER A 1 97 ? 12.090 4.569 -2.110 1.00 80.12 97 SER A N 1
ATOM 783 C CA . SER A 1 97 ? 10.853 5.169 -2.626 1.00 80.12 97 SER A CA 1
ATOM 784 C C . SER A 1 97 ? 9.810 5.397 -1.533 1.00 80.12 97 SER A C 1
ATOM 786 O O . SER A 1 97 ? 9.162 6.442 -1.504 1.00 80.12 97 SER A O 1
ATOM 788 N N . GLU A 1 98 ? 9.649 4.443 -0.615 1.00 73.94 98 GLU A N 1
ATOM 789 C CA . GLU A 1 98 ? 8.785 4.570 0.558 1.00 73.94 98 GLU A CA 1
ATOM 790 C C . GLU A 1 98 ? 9.274 5.708 1.454 1.00 73.94 98 GLU A C 1
ATOM 792 O O . GLU A 1 98 ? 8.492 6.589 1.805 1.00 73.94 98 GLU A O 1
ATOM 797 N N . THR A 1 99 ? 10.580 5.776 1.712 1.00 71.25 99 THR A N 1
ATOM 798 C CA . THR A 1 99 ? 11.222 6.860 2.470 1.00 71.25 99 THR A CA 1
ATOM 799 C C . THR A 1 99 ? 11.047 8.219 1.784 1.00 71.25 99 THR A C 1
ATOM 801 O O . THR A 1 99 ? 10.843 9.221 2.458 1.00 71.25 99 THR A O 1
ATOM 804 N N . LEU A 1 100 ? 11.071 8.284 0.448 1.00 71.31 100 LEU A N 1
ATOM 805 C CA . LEU A 1 100 ? 10.848 9.525 -0.301 1.00 71.31 100 LEU A CA 1
ATOM 806 C C . LEU A 1 100 ? 9.380 9.960 -0.275 1.00 71.31 100 LEU A C 1
ATOM 808 O O . LEU A 1 100 ? 9.102 11.128 -0.039 1.00 71.31 100 LEU A O 1
ATOM 812 N N . ARG A 1 101 ? 8.436 9.033 -0.489 1.00 61.25 101 ARG A N 1
ATOM 813 C CA . ARG A 1 101 ? 6.988 9.302 -0.375 1.00 61.25 101 ARG A CA 1
ATOM 814 C C . ARG A 1 101 ? 6.603 9.751 1.026 1.00 61.25 101 ARG A C 1
ATOM 816 O O . ARG A 1 101 ? 5.628 10.478 1.203 1.00 61.25 101 ARG A O 1
ATOM 823 N N . THR A 1 102 ? 7.340 9.252 2.008 1.00 49.09 102 THR A N 1
ATOM 824 C CA . THR A 1 102 ? 7.139 9.554 3.411 1.00 49.09 102 THR A CA 1
ATOM 825 C C . THR A 1 102 ? 8.023 10.699 3.920 1.00 49.09 102 THR A C 1
ATOM 827 O O . THR A 1 102 ? 7.752 11.227 4.994 1.00 49.09 102 THR A O 1
ATOM 830 N N . GLY A 1 103 ? 8.997 11.162 3.145 1.00 43.12 103 GLY A N 1
ATOM 831 C CA . GLY A 1 103 ? 9.633 12.470 3.263 1.00 43.12 103 GLY A CA 1
ATOM 832 C C . GLY A 1 103 ? 8.864 13.502 2.441 1.00 43.12 103 GLY A C 1
ATOM 833 O O . GLY A 1 103 ? 7.981 13.168 1.657 1.00 43.12 103 GLY A O 1
ATOM 834 N N . ALA A 1 104 ? 9.134 14.789 2.631 1.00 39.59 104 ALA A N 1
ATOM 835 C CA . ALA A 1 104 ? 8.580 15.799 1.743 1.00 39.59 104 ALA A CA 1
ATOM 836 C C . ALA A 1 104 ? 8.963 15.479 0.287 1.00 39.59 104 ALA A C 1
ATOM 838 O O . ALA A 1 104 ? 10.116 15.158 0.005 1.00 39.59 104 ALA A O 1
ATOM 839 N N . SER A 1 105 ? 7.996 15.592 -0.627 1.00 35.44 105 SER A N 1
ATOM 840 C CA . SER A 1 105 ? 8.237 15.678 -2.067 1.00 35.44 105 SER A CA 1
ATOM 841 C C . SER A 1 105 ? 9.372 16.670 -2.314 1.00 35.44 105 SER A C 1
ATOM 843 O O . SER A 1 105 ? 9.165 17.881 -2.210 1.00 35.44 105 SER A O 1
ATOM 845 N N . VAL A 1 106 ? 10.566 16.169 -2.623 1.00 39.50 106 VAL A N 1
ATOM 846 C CA . VAL A 1 106 ? 11.670 17.018 -3.052 1.00 39.50 106 VAL A CA 1
ATOM 847 C C . VAL A 1 106 ? 11.293 17.465 -4.456 1.00 39.50 106 VAL A C 1
ATOM 849 O O . VAL A 1 106 ? 11.332 16.680 -5.402 1.00 39.50 106 VAL A O 1
ATOM 852 N N . ALA A 1 107 ? 10.835 18.711 -4.586 1.00 35.50 107 ALA A N 1
ATOM 853 C CA . ALA A 1 107 ? 10.760 19.351 -5.889 1.00 35.50 107 ALA A CA 1
ATOM 854 C C . ALA A 1 107 ? 12.129 19.200 -6.587 1.00 35.50 107 ALA A C 1
ATOM 856 O O . ALA A 1 107 ? 13.153 19.171 -5.893 1.00 35.50 107 ALA A O 1
ATOM 857 N N . PRO A 1 108 ? 12.182 19.107 -7.925 1.00 35.56 108 PRO A N 1
ATOM 858 C CA . PRO A 1 108 ? 13.447 19.059 -8.649 1.00 35.56 108 PRO A CA 1
ATOM 859 C C . PRO A 1 108 ? 14.404 20.156 -8.142 1.00 35.56 108 PRO A C 1
ATOM 861 O O . PRO A 1 108 ? 14.080 21.338 -8.223 1.00 35.56 108 PRO A O 1
ATOM 864 N N . GLY A 1 109 ? 15.549 19.764 -7.567 1.00 40.19 109 GLY A N 1
ATOM 865 C CA . GLY A 1 109 ? 16.571 20.687 -7.045 1.00 40.19 109 GLY A CA 1
ATOM 866 C C . GLY A 1 109 ? 16.689 20.828 -5.518 1.00 40.19 109 GLY A C 1
ATOM 867 O O . GLY A 1 109 ? 17.598 21.518 -5.064 1.00 40.19 109 GLY A O 1
ATOM 868 N N . GLY A 1 110 ? 15.840 20.183 -4.708 1.00 48.50 110 GLY A N 1
ATOM 869 C CA . GLY A 1 110 ? 16.038 20.146 -3.247 1.00 48.50 110 GLY A CA 1
ATOM 870 C C . GLY A 1 110 ? 17.165 19.194 -2.805 1.00 48.50 110 GLY A C 1
ATOM 871 O O . GLY A 1 110 ? 17.538 18.274 -3.537 1.00 48.50 110 GLY A O 1
ATOM 872 N N . GLN A 1 111 ? 17.722 19.403 -1.604 1.00 53.81 111 GLN A N 1
ATOM 873 C CA . GLN A 1 111 ? 18.741 18.495 -1.065 1.00 53.81 111 GLN A CA 1
ATOM 874 C C . GLN A 1 111 ? 18.140 17.104 -0.795 1.00 53.81 111 GLN A C 1
ATOM 876 O O . GLN A 1 111 ? 17.065 17.010 -0.198 1.00 53.81 111 GLN A O 1
ATOM 881 N N . PRO A 1 112 ? 18.802 16.018 -1.231 1.00 63.84 112 PRO A N 1
ATOM 882 C CA . PRO A 1 112 ? 18.253 14.678 -1.094 1.00 63.84 112 PRO A CA 1
ATOM 883 C C . PRO A 1 112 ? 18.265 14.230 0.373 1.00 63.84 112 PRO A C 1
ATOM 885 O O . PRO A 1 112 ? 19.255 14.398 1.083 1.00 63.84 112 PRO A O 1
ATOM 888 N N . VAL A 1 113 ? 17.159 13.632 0.825 1.00 72.44 113 VAL A N 1
ATOM 889 C CA . VAL A 1 113 ? 17.009 13.108 2.191 1.00 72.44 113 VAL A CA 1
ATOM 890 C C . VAL A 1 113 ? 18.075 12.026 2.442 1.00 72.44 113 VAL A C 1
ATOM 892 O O . VAL A 1 113 ? 18.064 11.021 1.728 1.00 72.44 113 VAL A O 1
ATOM 895 N N . PRO A 1 114 ? 18.961 12.145 3.454 1.00 78.88 114 PRO A N 1
ATOM 896 C CA . PRO A 1 114 ? 20.078 11.210 3.657 1.00 78.88 114 PRO A CA 1
ATOM 897 C C . PRO A 1 114 ? 19.678 9.727 3.716 1.00 78.88 114 PRO A C 1
ATOM 899 O O . PRO A 1 114 ? 20.373 8.876 3.164 1.00 78.88 114 PRO A O 1
ATOM 902 N N . ARG A 1 115 ? 18.516 9.413 4.312 1.00 82.25 115 ARG A N 1
ATOM 903 C CA . ARG A 1 115 ? 17.950 8.050 4.355 1.00 82.25 115 ARG A CA 1
ATOM 904 C C . ARG A 1 115 ? 17.561 7.508 2.974 1.00 82.25 115 ARG A C 1
ATOM 906 O O . ARG A 1 115 ? 17.756 6.329 2.699 1.00 82.25 115 ARG A O 1
ATOM 913 N N . VAL A 1 116 ? 17.057 8.368 2.087 1.00 81.50 116 VAL A N 1
ATOM 914 C CA . VAL A 1 116 ? 16.791 8.005 0.685 1.00 81.50 116 VAL A CA 1
ATOM 915 C C . VAL A 1 116 ? 18.111 7.757 -0.040 1.00 81.50 116 VAL A C 1
ATOM 917 O O . VAL A 1 116 ? 18.217 6.784 -0.777 1.00 81.50 116 VAL A O 1
ATOM 920 N N . VAL A 1 117 ? 19.135 8.585 0.201 1.00 84.50 117 VAL A N 1
ATOM 921 C CA . VAL A 1 117 ? 20.450 8.438 -0.447 1.00 84.50 117 VAL A CA 1
ATOM 922 C C . VAL A 1 117 ? 21.117 7.116 -0.071 1.00 84.50 117 VAL A C 1
ATOM 924 O O . VAL A 1 117 ? 21.575 6.408 -0.967 1.00 84.50 117 VAL A O 1
ATOM 927 N N . VAL A 1 118 ? 21.159 6.756 1.217 1.00 85.56 118 VAL A N 1
ATOM 928 C CA . VAL A 1 118 ? 21.798 5.503 1.659 1.00 85.56 118 VAL A CA 1
ATOM 929 C C . VAL A 1 118 ? 21.062 4.270 1.123 1.00 85.56 118 VAL A C 1
ATOM 931 O O . VAL A 1 118 ? 21.708 3.372 0.589 1.00 85.56 118 VAL A O 1
ATOM 934 N N . ALA A 1 119 ? 19.723 4.258 1.155 1.00 88.12 119 ALA A N 1
ATOM 935 C CA . ALA A 1 119 ? 18.921 3.153 0.623 1.00 88.12 119 ALA A CA 1
ATOM 936 C C . ALA A 1 119 ? 19.049 3.029 -0.903 1.00 88.12 119 ALA A C 1
ATOM 938 O O . ALA A 1 119 ? 19.248 1.936 -1.428 1.00 88.12 119 ALA A O 1
ATOM 939 N N . ASN A 1 120 ? 19.008 4.155 -1.620 1.00 88.25 120 ASN A N 1
ATOM 940 C CA . ASN A 1 120 ? 19.219 4.179 -3.063 1.00 88.25 120 ASN A CA 1
ATOM 941 C C . ASN A 1 120 ? 20.632 3.682 -3.417 1.00 88.25 120 ASN A C 1
ATOM 943 O O . ASN A 1 120 ? 20.792 2.870 -4.321 1.00 88.25 120 ASN A O 1
ATOM 947 N N . THR A 1 121 ? 21.655 4.092 -2.661 1.00 88.19 121 THR A N 1
ATOM 948 C CA . THR A 1 121 ? 23.036 3.628 -2.870 1.00 88.19 121 THR A CA 1
ATOM 949 C C . THR A 1 121 ? 23.164 2.121 -2.648 1.00 88.19 121 THR A C 1
ATOM 951 O O . THR A 1 121 ? 23.763 1.448 -3.481 1.00 88.19 121 THR A O 1
ATOM 954 N N . ALA A 1 122 ? 22.544 1.574 -1.597 1.00 89.62 122 ALA A N 1
ATOM 955 C CA . ALA A 1 122 ? 22.499 0.129 -1.370 1.00 89.62 122 ALA A CA 1
ATOM 956 C C . ALA A 1 122 ? 21.823 -0.621 -2.536 1.00 89.62 122 ALA A C 1
ATOM 958 O O . ALA A 1 122 ? 22.354 -1.627 -3.008 1.00 89.62 122 ALA A O 1
ATOM 959 N N . GLY A 1 123 ? 20.706 -0.097 -3.058 1.00 91.06 123 GLY A N 1
ATOM 960 C CA . GLY A 1 123 ? 20.023 -0.658 -4.229 1.00 91.06 123 GLY A CA 1
ATOM 961 C C . GLY A 1 123 ? 20.881 -0.640 -5.498 1.00 91.06 123 GLY A C 1
ATOM 962 O O . GLY A 1 123 ? 20.989 -1.657 -6.182 1.00 91.06 123 GLY A O 1
ATOM 963 N N . PHE A 1 124 ? 21.563 0.476 -5.783 1.00 88.94 124 PHE A N 1
ATOM 964 C CA . PHE A 1 124 ? 22.510 0.580 -6.902 1.00 88.94 124 PHE A CA 1
ATOM 965 C C . PHE A 1 124 ? 23.666 -0.420 -6.768 1.00 88.94 124 PHE A C 1
ATOM 967 O O . PHE A 1 124 ? 24.050 -1.043 -7.758 1.00 88.94 124 PHE A O 1
ATOM 974 N N . SER A 1 125 ? 24.198 -0.609 -5.558 1.00 88.06 125 SER A N 1
ATOM 975 C CA . SER A 1 125 ? 25.266 -1.577 -5.299 1.00 88.06 125 SER A CA 1
ATOM 976 C C . SER A 1 125 ? 24.848 -3.016 -5.593 1.00 88.06 125 SER A C 1
ATOM 978 O O . SER A 1 125 ? 25.564 -3.721 -6.303 1.00 88.06 125 SER A O 1
ATOM 980 N N . TRP A 1 126 ? 23.672 -3.439 -5.125 1.00 89.56 126 TRP A N 1
ATOM 981 C CA . TRP A 1 126 ? 23.144 -4.772 -5.426 1.00 89.56 126 TRP A CA 1
ATOM 982 C C . TRP A 1 126 ? 22.816 -4.960 -6.910 1.00 89.56 126 TRP A C 1
ATOM 984 O O . TRP A 1 126 ? 23.129 -6.003 -7.483 1.00 89.56 126 TRP A O 1
ATOM 994 N N . ALA A 1 127 ? 22.262 -3.939 -7.568 1.00 89.44 127 ALA A N 1
ATOM 995 C CA . ALA A 1 127 ? 21.973 -3.984 -8.999 1.00 89.44 127 ALA A CA 1
ATOM 996 C C . ALA A 1 127 ? 23.250 -4.164 -9.835 1.00 89.44 127 ALA A C 1
ATOM 998 O O . ALA A 1 127 ? 23.267 -4.931 -10.793 1.00 89.44 127 ALA A O 1
ATOM 999 N N . VAL A 1 128 ? 24.345 -3.504 -9.457 1.00 85.44 128 VAL A N 1
ATOM 1000 C CA . VAL A 1 128 ? 25.633 -3.652 -10.146 1.00 85.44 128 VAL A CA 1
ATOM 1001 C C . VAL A 1 128 ? 26.222 -5.045 -9.948 1.00 85.44 128 VAL A C 1
ATOM 1003 O O . VAL A 1 128 ? 26.700 -5.637 -10.915 1.00 85.44 128 VAL A O 1
ATOM 1006 N N . GLN A 1 129 ? 26.121 -5.612 -8.744 1.00 86.25 129 GLN A N 1
ATOM 1007 C CA . GLN A 1 129 ? 26.503 -7.008 -8.518 1.00 86.25 129 GLN A CA 1
ATOM 1008 C C . GLN A 1 129 ? 25.661 -7.969 -9.369 1.00 86.25 129 GLN A C 1
ATOM 1010 O O . GLN A 1 129 ? 26.205 -8.901 -9.950 1.00 86.25 129 GLN A O 1
ATOM 1015 N N . ALA A 1 130 ? 24.359 -7.706 -9.528 1.00 87.88 130 ALA A N 1
ATOM 1016 C CA 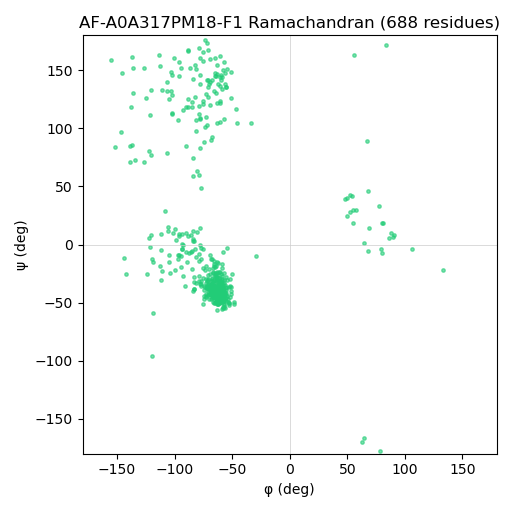. ALA A 1 130 ? 23.504 -8.498 -10.412 1.00 87.88 130 ALA A CA 1
ATOM 1017 C C . ALA A 1 130 ? 23.964 -8.435 -11.881 1.00 87.88 130 ALA A C 1
ATOM 1019 O O . ALA A 1 130 ? 23.949 -9.453 -12.570 1.00 87.88 130 ALA A O 1
ATOM 1020 N N . ILE A 1 131 ? 24.405 -7.266 -12.365 1.00 85.75 131 ILE A N 1
ATOM 1021 C CA . ILE A 1 131 ? 24.953 -7.128 -13.726 1.00 85.75 131 ILE A CA 1
ATOM 1022 C C . ILE A 1 131 ? 26.250 -7.936 -13.865 1.00 85.75 131 ILE A C 1
ATOM 1024 O O . ILE A 1 131 ? 26.426 -8.626 -14.868 1.00 85.75 131 ILE A O 1
ATOM 1028 N N . ALA A 1 132 ? 27.134 -7.867 -12.867 1.00 81.38 132 ALA A N 1
ATOM 1029 C CA . ALA A 1 132 ? 28.423 -8.551 -12.892 1.00 81.38 132 ALA A CA 1
ATOM 1030 C C . ALA A 1 132 ? 28.295 -10.081 -12.882 1.00 81.38 132 ALA A C 1
ATOM 1032 O O . ALA A 1 132 ? 28.980 -10.742 -13.654 1.00 81.38 132 ALA A O 1
ATOM 1033 N N . SER A 1 133 ? 27.393 -10.634 -12.065 1.00 77.56 133 SER A N 1
ATOM 1034 C CA . SER A 1 133 ? 27.162 -12.084 -11.988 1.00 77.56 133 SER A CA 1
ATOM 1035 C C . SER A 1 133 ? 26.297 -12.623 -13.139 1.00 77.56 133 SER A C 1
ATOM 1037 O O . SER A 1 133 ? 26.378 -13.794 -13.490 1.00 77.56 133 SER A O 1
ATOM 1039 N N . GLY A 1 134 ? 25.417 -11.800 -13.720 1.00 66.19 134 GLY A N 1
ATOM 1040 C CA . GLY A 1 134 ? 24.314 -12.285 -14.561 1.00 66.19 134 GLY A CA 1
ATOM 1041 C C . GLY A 1 134 ? 24.456 -12.110 -16.066 1.00 66.19 134 GLY A C 1
ATOM 1042 O O . GLY A 1 134 ? 23.684 -12.725 -16.800 1.00 66.19 134 GLY A O 1
ATOM 1043 N N . SER A 1 135 ? 25.394 -11.277 -16.532 1.00 59.69 135 SER A N 1
ATOM 1044 C CA . SER A 1 135 ? 25.366 -10.694 -17.888 1.00 59.69 135 SER A CA 1
ATOM 1045 C C . SER A 1 135 ? 24.055 -9.926 -18.192 1.00 59.69 135 SER A C 1
ATOM 1047 O O . SER A 1 135 ? 23.062 -10.027 -17.475 1.00 59.69 135 SER A O 1
ATOM 1049 N N . TYR A 1 136 ? 24.068 -9.084 -19.232 1.00 62.28 136 TYR A N 1
ATOM 1050 C CA . TYR A 1 136 ? 23.024 -8.119 -19.628 1.00 62.28 136 TYR A CA 1
ATOM 1051 C C . TYR A 1 136 ? 21.568 -8.550 -19.350 1.00 62.28 136 TYR A C 1
ATOM 1053 O O . TYR A 1 136 ? 20.982 -9.334 -20.092 1.00 62.28 136 TYR A O 1
ATOM 1061 N N . CYS A 1 137 ? 20.951 -7.977 -18.311 1.00 75.00 137 CYS A N 1
ATOM 1062 C CA . CYS A 1 137 ? 19.554 -8.230 -17.963 1.00 75.00 137 CYS A CA 1
ATOM 1063 C C . CYS A 1 137 ? 18.762 -6.906 -17.984 1.00 75.00 137 CYS A C 1
ATOM 1065 O O . CYS A 1 137 ? 18.984 -6.040 -17.127 1.00 75.00 137 CYS A O 1
ATOM 1067 N N . PRO A 1 138 ? 17.826 -6.714 -18.937 1.00 80.19 138 PRO A N 1
ATOM 1068 C CA . PRO A 1 138 ? 17.091 -5.456 -19.084 1.00 80.19 138 PRO A CA 1
ATOM 1069 C C . PRO A 1 138 ? 16.223 -5.127 -17.869 1.00 80.19 138 PRO A C 1
ATOM 1071 O O . PRO A 1 138 ? 15.994 -3.952 -17.599 1.00 80.19 138 PRO A O 1
ATOM 1074 N N . THR A 1 139 ? 15.804 -6.118 -17.076 1.00 82.06 139 THR A N 1
ATOM 1075 C CA . THR A 1 139 ? 15.097 -5.875 -15.808 1.00 82.06 139 THR A CA 1
ATOM 1076 C C . THR A 1 139 ? 15.950 -5.054 -14.837 1.00 82.06 139 THR A C 1
ATOM 1078 O O . THR A 1 139 ? 15.438 -4.118 -14.224 1.00 82.06 139 THR A O 1
ATOM 1081 N N . VAL A 1 140 ? 17.260 -5.329 -14.742 1.00 87.19 140 VAL A N 1
ATOM 1082 C CA . VAL A 1 140 ? 18.161 -4.556 -13.869 1.00 87.19 140 VAL A CA 1
ATOM 1083 C C . VAL A 1 140 ? 18.335 -3.136 -14.396 1.00 87.19 140 VAL A C 1
ATOM 1085 O O . VAL A 1 140 ? 18.275 -2.176 -13.630 1.00 87.19 140 VAL A O 1
ATOM 1088 N N . PHE A 1 141 ? 18.488 -2.978 -15.714 1.00 88.81 141 PHE A N 1
ATOM 1089 C CA . PHE A 1 141 ? 18.597 -1.659 -16.335 1.00 88.81 141 PHE A CA 1
ATOM 1090 C C . PHE A 1 141 ? 17.318 -0.832 -16.162 1.00 88.81 141 PHE A C 1
ATOM 1092 O O . PHE A 1 141 ? 17.409 0.354 -15.863 1.00 88.81 141 PHE A O 1
ATOM 1099 N N . MET A 1 142 ? 16.130 -1.439 -16.233 1.00 87.56 142 MET A N 1
ATOM 1100 C CA . MET A 1 142 ? 14.881 -0.738 -15.920 1.00 87.56 142 MET A CA 1
ATOM 1101 C C . MET A 1 142 ? 14.807 -0.289 -14.456 1.00 87.56 142 MET A C 1
ATOM 1103 O O . MET A 1 142 ? 14.368 0.830 -14.187 1.00 87.56 142 MET A O 1
ATOM 1107 N N . LEU A 1 143 ? 15.238 -1.125 -13.503 1.00 88.25 143 LEU A N 1
ATOM 1108 C CA . LEU A 1 143 ? 15.294 -0.731 -12.090 1.00 88.25 143 LEU A CA 1
ATOM 1109 C C . LEU A 1 143 ? 16.235 0.460 -11.888 1.00 88.25 143 LEU A C 1
ATOM 1111 O O . LEU A 1 143 ? 15.861 1.436 -11.241 1.00 88.25 143 LEU A O 1
ATOM 1115 N N . LEU A 1 144 ? 17.416 0.421 -12.507 1.00 90.06 144 LEU A N 1
ATOM 1116 C CA . LEU A 1 144 ? 18.399 1.504 -12.454 1.00 90.06 144 LEU A CA 1
ATOM 1117 C C . LEU A 1 144 ? 17.907 2.780 -13.147 1.00 90.06 144 LEU A C 1
ATOM 1119 O O . LEU A 1 144 ? 18.129 3.874 -12.632 1.00 90.06 144 LEU A O 1
ATOM 1123 N N . MET A 1 145 ? 17.189 2.660 -14.266 1.00 90.31 145 MET A N 1
ATOM 1124 C CA . MET A 1 145 ? 16.527 3.781 -14.940 1.00 90.31 145 MET A CA 1
ATOM 1125 C C . MET A 1 145 ? 15.524 4.467 -14.006 1.00 90.31 145 MET A C 1
ATOM 1127 O O . MET A 1 145 ? 15.529 5.693 -13.887 1.00 90.31 145 MET A O 1
ATOM 1131 N N . ASN A 1 146 ? 14.700 3.684 -13.307 1.00 87.81 146 ASN A N 1
ATOM 1132 C CA . ASN A 1 146 ? 13.711 4.197 -12.359 1.00 87.81 146 ASN A CA 1
ATOM 1133 C C . ASN A 1 146 ? 14.358 4.842 -11.141 1.00 87.81 146 ASN A C 1
ATOM 1135 O O . ASN A 1 146 ? 13.968 5.941 -10.749 1.00 87.81 146 ASN A O 1
ATOM 1139 N N . ALA A 1 147 ? 15.362 4.187 -10.563 1.00 88.44 147 ALA A N 1
ATOM 1140 C CA . ALA A 1 147 ? 16.089 4.708 -9.419 1.00 88.44 147 ALA A CA 1
ATOM 1141 C C . ALA A 1 147 ? 16.813 6.014 -9.777 1.00 88.44 147 ALA A C 1
ATOM 1143 O O . ALA A 1 147 ? 16.622 7.027 -9.108 1.00 88.44 147 ALA A O 1
ATOM 1144 N N . ALA A 1 148 ? 17.548 6.041 -10.893 1.00 87.06 148 ALA A N 1
ATOM 1145 C CA . ALA A 1 148 ? 18.229 7.240 -11.375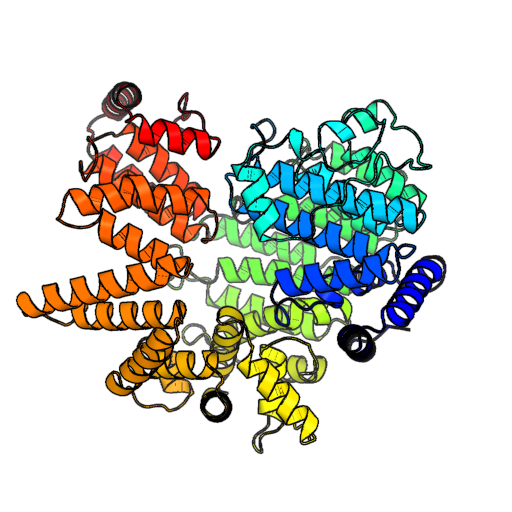 1.00 87.06 148 ALA A CA 1
ATOM 1146 C C . ALA A 1 148 ? 17.252 8.390 -11.661 1.00 87.06 148 ALA A C 1
ATOM 1148 O O . ALA A 1 148 ? 17.563 9.542 -11.357 1.00 87.06 148 ALA A O 1
ATOM 1149 N N . GLY A 1 149 ? 16.086 8.072 -12.235 1.00 83.38 149 GLY A N 1
ATOM 1150 C CA . GLY A 1 149 ? 15.060 9.040 -12.607 1.00 83.38 149 GLY A CA 1
ATOM 1151 C C . GLY A 1 149 ? 14.214 9.561 -11.443 1.00 83.38 149 GLY A C 1
ATOM 1152 O O . GLY A 1 149 ? 13.791 10.703 -11.489 1.00 83.38 149 GLY A O 1
ATOM 1153 N N . TYR A 1 150 ? 13.949 8.784 -10.392 1.00 80.44 150 TYR A N 1
ATOM 1154 C CA . TYR A 1 150 ? 13.068 9.233 -9.297 1.00 80.44 150 TYR A CA 1
ATOM 1155 C C . TYR A 1 150 ? 13.773 9.468 -7.968 1.00 80.44 150 TYR A C 1
ATOM 1157 O O . TYR A 1 150 ? 13.345 10.315 -7.188 1.00 80.44 150 TYR A O 1
ATOM 1165 N N . LEU A 1 151 ? 14.841 8.723 -7.700 1.00 80.19 151 LEU A N 1
ATOM 1166 C CA . LEU A 1 151 ? 15.588 8.770 -6.442 1.00 80.19 151 LEU A CA 1
ATOM 1167 C C . LEU A 1 151 ? 16.926 9.507 -6.600 1.00 80.19 151 LEU A C 1
ATOM 1169 O O . LEU A 1 151 ? 17.608 9.794 -5.615 1.00 80.19 151 LEU A O 1
ATOM 1173 N N . GLY A 1 152 ? 17.297 9.825 -7.842 1.00 78.56 152 GLY A N 1
ATOM 1174 C CA . GLY A 1 152 ? 18.581 10.402 -8.202 1.00 78.56 152 GLY A CA 1
ATOM 1175 C C . GLY A 1 152 ? 19.678 9.349 -8.358 1.00 78.56 152 GLY A C 1
ATOM 1176 O O . GLY A 1 152 ? 19.513 8.168 -8.066 1.00 78.56 152 GLY A O 1
ATOM 1177 N N . THR A 1 153 ? 20.830 9.794 -8.853 1.00 78.94 153 THR A N 1
ATOM 1178 C CA . THR A 1 153 ? 22.008 8.942 -9.064 1.00 78.94 153 THR A CA 1
ATOM 1179 C C . THR A 1 153 ? 23.031 9.181 -7.947 1.00 78.94 153 THR A C 1
ATOM 1181 O O . THR A 1 153 ? 23.369 10.350 -7.707 1.00 78.94 153 THR A O 1
ATOM 1184 N N . PRO A 1 154 ? 23.534 8.131 -7.265 1.00 76.25 154 PRO A N 1
ATOM 1185 C CA . PRO A 1 154 ? 24.580 8.261 -6.247 1.00 76.25 154 PRO A CA 1
ATOM 1186 C C . PRO A 1 154 ? 25.828 8.987 -6.774 1.00 76.25 154 PRO A C 1
ATOM 1188 O O . PRO A 1 154 ? 26.133 8.929 -7.962 1.00 76.25 154 PRO A O 1
ATOM 1191 N N . ALA A 1 155 ? 26.578 9.679 -5.912 1.00 66.00 155 ALA A N 1
ATOM 1192 C CA . ALA A 1 155 ? 27.735 10.479 -6.339 1.00 66.00 155 ALA A CA 1
ATOM 1193 C C . ALA A 1 155 ? 28.800 9.655 -7.093 1.00 66.00 155 ALA A C 1
ATOM 1195 O O . ALA A 1 155 ? 29.263 10.090 -8.145 1.00 66.00 155 ALA A O 1
ATOM 1196 N N . GLY A 1 156 ? 29.100 8.437 -6.626 1.00 58.53 156 GLY A N 1
ATOM 1197 C CA . GLY A 1 156 ? 30.021 7.506 -7.299 1.00 58.53 156 GLY A CA 1
ATOM 1198 C C . GLY A 1 156 ? 29.535 6.999 -8.664 1.00 58.53 156 GLY A C 1
ATOM 1199 O O . GLY A 1 156 ? 30.322 6.483 -9.443 1.00 58.53 156 GLY A O 1
ATOM 1200 N N . ALA A 1 157 ? 28.255 7.196 -8.983 1.00 60.75 157 ALA A N 1
ATOM 1201 C CA . ALA A 1 157 ? 27.620 6.768 -10.225 1.00 60.75 157 ALA A CA 1
ATOM 1202 C C . ALA A 1 157 ? 27.538 7.875 -11.300 1.00 60.75 157 ALA A C 1
ATOM 1204 O O . ALA A 1 157 ? 27.241 7.595 -12.461 1.00 60.75 157 ALA A O 1
ATOM 1205 N N . LYS A 1 158 ? 27.790 9.145 -10.943 1.00 53.41 158 LYS A N 1
ATOM 1206 C CA . LYS A 1 158 ? 27.591 10.303 -11.842 1.00 53.41 158 LYS A CA 1
ATOM 1207 C C . LYS A 1 158 ? 28.657 10.461 -12.932 1.00 53.41 158 LYS A C 1
ATOM 1209 O O . LYS A 1 158 ? 28.386 11.109 -13.937 1.00 53.41 158 LYS A O 1
ATOM 1214 N N . ASN A 1 159 ? 29.837 9.863 -12.765 1.00 49.78 159 ASN A N 1
ATOM 1215 C CA . ASN A 1 159 ? 30.996 10.118 -13.632 1.00 49.78 159 ASN A CA 1
ATOM 1216 C C . ASN A 1 159 ? 31.312 8.984 -14.622 1.00 49.78 159 ASN A C 1
ATOM 1218 O O . ASN A 1 159 ? 32.379 8.988 -15.225 1.00 49.78 159 ASN A O 1
ATOM 1222 N N . GLY A 1 160 ? 30.425 7.998 -14.792 1.00 49.53 160 GLY A N 1
ATOM 1223 C CA . GLY A 1 160 ? 30.604 6.919 -15.779 1.00 49.53 160 GLY A CA 1
ATOM 1224 C C . GLY A 1 160 ? 31.746 5.932 -15.490 1.00 49.53 160 GLY A C 1
ATOM 1225 O O . GLY A 1 160 ? 31.864 4.930 -16.185 1.00 49.53 160 GLY A O 1
ATOM 1226 N N . LEU A 1 161 ? 32.544 6.177 -14.451 1.00 51.50 161 LEU A N 1
ATOM 1227 C CA . LEU A 1 161 ? 33.532 5.266 -13.888 1.00 51.50 161 LEU A CA 1
ATOM 1228 C C . LEU A 1 161 ? 32.855 4.583 -12.700 1.00 51.50 161 LEU A C 1
ATOM 1230 O O . LEU A 1 161 ? 32.603 5.239 -11.695 1.00 51.50 161 LEU A O 1
ATOM 1234 N N . TRP A 1 162 ? 32.497 3.306 -12.827 1.00 59.53 162 TRP A N 1
ATOM 1235 C CA . TRP A 1 162 ? 31.728 2.579 -11.810 1.00 59.53 162 TRP A CA 1
ATOM 1236 C C . TRP A 1 162 ? 32.595 1.567 -11.042 1.00 59.53 162 TRP A C 1
ATOM 1238 O O . TRP A 1 162 ? 32.501 0.375 -11.309 1.00 59.53 162 TRP A O 1
ATOM 1248 N N . PRO A 1 163 ? 33.419 1.981 -10.063 1.00 50.88 163 PRO A N 1
ATOM 1249 C CA . PRO A 1 163 ? 33.852 1.100 -8.991 1.00 50.88 163 PRO A CA 1
ATOM 1250 C C . PRO A 1 163 ? 32.741 1.048 -7.936 1.00 50.88 163 PRO A C 1
ATOM 1252 O O . PRO A 1 163 ? 32.611 1.955 -7.116 1.00 50.88 163 PRO A O 1
ATOM 1255 N N . VAL A 1 164 ? 31.886 0.026 -7.972 1.00 57.41 164 VAL A N 1
ATOM 1256 C CA . VAL A 1 164 ? 30.730 -0.027 -7.061 1.00 57.41 164 VAL A CA 1
ATOM 1257 C C . VAL A 1 164 ? 31.078 -0.735 -5.768 1.00 57.41 164 VAL A C 1
ATOM 1259 O O . VAL A 1 164 ? 30.822 -1.922 -5.602 1.00 57.41 164 VAL A O 1
ATOM 1262 N N . THR A 1 165 ? 31.636 0.031 -4.839 1.00 64.44 165 THR A N 1
ATOM 1263 C CA . THR A 1 165 ? 31.555 -0.280 -3.411 1.00 64.44 165 THR A CA 1
ATOM 1264 C C . THR A 1 165 ? 30.378 0.476 -2.803 1.00 64.44 165 THR A C 1
ATOM 1266 O O . THR A 1 165 ? 29.971 1.525 -3.307 1.00 64.44 165 THR A O 1
ATOM 1269 N N . PHE A 1 166 ? 29.787 -0.063 -1.736 1.00 79.06 166 PHE A N 1
ATOM 1270 C CA . PHE A 1 166 ? 28.874 0.698 -0.887 1.00 79.06 166 PHE A CA 1
ATOM 1271 C C . PHE A 1 166 ? 29.729 1.532 0.080 1.00 79.06 166 PHE A C 1
ATOM 1273 O O . PHE A 1 166 ? 30.334 0.960 0.989 1.00 79.06 166 PHE A O 1
ATOM 1280 N N . PRO A 1 167 ? 29.841 2.864 -0.092 1.00 78.56 167 PRO A N 1
ATOM 1281 C CA . PRO A 1 167 ? 30.828 3.651 0.632 1.00 78.56 167 PRO A CA 1
ATOM 1282 C C . PRO A 1 167 ? 30.284 4.034 2.011 1.00 78.56 167 PRO A C 1
ATOM 1284 O O . PRO A 1 167 ? 29.900 5.179 2.243 1.00 78.56 167 PRO A O 1
ATOM 1287 N N . ALA A 1 168 ? 30.238 3.074 2.939 1.00 79.56 168 ALA A N 1
ATOM 1288 C CA . ALA A 1 168 ? 29.650 3.267 4.268 1.00 79.56 168 ALA A CA 1
ATOM 1289 C C . ALA A 1 168 ? 30.203 4.513 4.993 1.00 79.56 168 ALA A C 1
ATOM 1291 O O . ALA A 1 168 ? 29.447 5.237 5.632 1.00 79.56 168 ALA A O 1
ATOM 1292 N N . HIS A 1 169 ? 31.494 4.813 4.806 1.00 80.44 169 HIS A N 1
ATOM 1293 C CA . HIS A 1 169 ? 32.189 5.972 5.379 1.00 80.44 169 HIS A CA 1
ATOM 1294 C C . HIS A 1 169 ? 31.655 7.347 4.923 1.00 80.44 169 HIS A C 1
ATOM 1296 O O . HIS A 1 169 ? 31.976 8.353 5.548 1.00 80.44 169 HIS A O 1
ATOM 1302 N N . GLN A 1 170 ? 30.871 7.423 3.841 1.00 79.38 170 GLN A N 1
ATOM 1303 C CA . GLN A 1 170 ? 30.311 8.682 3.320 1.00 79.38 170 GLN A CA 1
ATOM 1304 C C . GLN A 1 170 ? 28.966 9.053 3.958 1.00 79.38 170 GLN A C 1
ATOM 1306 O O . GLN A 1 170 ? 28.439 10.137 3.700 1.00 79.38 170 GLN A O 1
ATOM 1311 N N . PHE A 1 171 ? 28.390 8.167 4.772 1.00 83.06 171 PHE A N 1
ATOM 1312 C CA . PHE A 1 171 ? 27.094 8.370 5.408 1.00 83.06 171 PHE A CA 1
ATOM 1313 C C . PHE A 1 171 ? 27.261 8.666 6.900 1.00 83.06 171 PHE A C 1
ATOM 1315 O O . PHE A 1 171 ? 28.070 8.043 7.578 1.00 83.06 171 PHE A O 1
ATOM 1322 N N . GLY A 1 172 ? 26.467 9.603 7.427 1.00 81.62 172 GLY A N 1
ATOM 1323 C CA . GLY A 1 172 ? 26.396 9.840 8.872 1.00 81.62 172 GLY A CA 1
ATOM 1324 C C . GLY A 1 172 ? 25.725 8.680 9.621 1.00 81.62 172 GLY A C 1
ATOM 1325 O O . GLY A 1 172 ? 24.953 7.917 9.030 1.00 81.62 172 GLY A O 1
ATOM 1326 N N . GLU A 1 173 ? 25.964 8.586 10.933 1.00 82.69 173 GLU A N 1
ATOM 1327 C CA . GLU A 1 173 ? 25.467 7.483 11.776 1.00 82.69 173 GLU A CA 1
ATOM 1328 C C . GLU A 1 173 ? 23.947 7.295 11.706 1.00 82.69 173 GLU A C 1
ATOM 1330 O O . GLU A 1 173 ? 23.488 6.162 11.626 1.00 82.69 173 GLU A O 1
ATOM 1335 N N . ASP A 1 174 ? 23.153 8.366 11.629 1.00 77.56 174 ASP A N 1
ATOM 1336 C CA . ASP A 1 174 ? 21.689 8.259 11.515 1.00 77.56 174 ASP A CA 1
ATOM 1337 C C . ASP A 1 174 ? 21.237 7.506 10.253 1.00 77.56 174 ASP A C 1
ATOM 1339 O O . ASP A 1 174 ? 20.264 6.747 10.276 1.00 77.56 174 ASP A O 1
ATOM 1343 N N . ALA A 1 175 ? 21.924 7.727 9.128 1.00 80.38 175 ALA A N 1
ATOM 1344 C CA . ALA A 1 175 ? 21.610 7.073 7.861 1.00 80.38 175 ALA A CA 1
ATOM 1345 C C . ALA A 1 175 ? 22.068 5.607 7.874 1.00 80.38 175 ALA A C 1
ATOM 1347 O O . ALA A 1 175 ? 21.343 4.731 7.400 1.00 80.38 175 ALA A O 1
ATOM 1348 N N . LEU A 1 176 ? 23.230 5.325 8.469 1.00 85.06 176 LEU A N 1
ATOM 1349 C CA . LEU A 1 176 ? 23.730 3.961 8.637 1.00 85.06 176 LEU A CA 1
ATOM 1350 C C . LEU A 1 176 ? 22.883 3.158 9.627 1.00 85.06 176 LEU A C 1
ATOM 1352 O O . LEU A 1 176 ? 22.558 2.011 9.345 1.00 85.06 176 LEU A O 1
ATOM 1356 N N . ALA A 1 177 ? 22.477 3.749 10.751 1.00 81.06 177 ALA A N 1
ATOM 1357 C CA . ALA A 1 177 ? 21.583 3.128 11.722 1.00 81.06 177 ALA A CA 1
ATOM 1358 C C . ALA A 1 177 ? 20.230 2.784 11.088 1.00 81.06 177 ALA A C 1
ATOM 1360 O O . ALA A 1 177 ? 19.746 1.671 11.265 1.00 81.06 177 ALA A O 1
ATOM 1361 N N . PHE A 1 178 ? 19.666 3.693 10.285 1.00 83.12 178 PHE A N 1
ATOM 1362 C CA . PHE A 1 178 ? 18.477 3.410 9.479 1.00 83.12 178 PHE A CA 1
ATOM 1363 C C . PHE A 1 178 ? 18.694 2.218 8.539 1.00 83.12 178 PHE A C 1
ATOM 1365 O O . PHE A 1 178 ? 17.879 1.306 8.519 1.00 83.12 178 PHE A O 1
ATOM 1372 N N . ALA A 1 179 ? 19.795 2.184 7.786 1.00 83.88 179 ALA A N 1
ATOM 1373 C CA . ALA A 1 179 ? 20.041 1.090 6.851 1.00 83.88 179 ALA A CA 1
ATOM 1374 C C . ALA A 1 179 ? 20.285 -0.255 7.568 1.00 83.88 179 ALA A C 1
ATOM 1376 O O . ALA A 1 179 ? 19.815 -1.294 7.113 1.00 83.88 179 ALA A O 1
ATOM 1377 N N . ARG A 1 180 ? 20.950 -0.237 8.732 1.00 85.19 180 ARG A N 1
ATOM 1378 C CA . ARG A 1 180 ? 21.174 -1.421 9.578 1.00 85.19 180 ARG A CA 1
ATOM 1379 C C . ARG A 1 180 ? 19.866 -2.047 10.076 1.00 85.19 180 ARG A C 1
ATOM 1381 O O . ARG A 1 180 ? 19.842 -3.259 10.246 1.00 85.19 180 ARG A O 1
ATOM 1388 N N . GLN A 1 181 ? 18.792 -1.268 10.251 1.00 81.19 181 GLN A N 1
ATOM 1389 C CA . GLN A 1 181 ? 17.475 -1.794 10.653 1.00 81.19 181 GLN A CA 1
ATOM 1390 C C . GLN A 1 181 ? 16.886 -2.778 9.640 1.00 81.19 181 GLN A C 1
ATOM 1392 O O . GLN A 1 181 ? 16.139 -3.653 10.044 1.00 81.19 181 GLN A O 1
ATOM 1397 N N . TYR A 1 182 ? 17.222 -2.644 8.354 1.00 75.69 182 TYR A N 1
ATOM 1398 C CA . TYR A 1 182 ? 16.700 -3.512 7.295 1.00 75.69 182 TYR A CA 1
ATOM 1399 C C . TYR A 1 182 ? 17.649 -4.670 6.942 1.00 75.69 182 TYR A C 1
ATOM 1401 O O . TYR A 1 182 ? 17.281 -5.546 6.166 1.00 75.69 182 TYR A O 1
ATOM 1409 N N . GLY A 1 183 ? 18.883 -4.691 7.458 1.00 82.69 183 GLY A N 1
ATOM 1410 C CA . GLY A 1 183 ? 19.887 -5.702 7.100 1.00 82.69 183 GLY A CA 1
ATOM 1411 C C . GLY A 1 183 ? 20.299 -5.678 5.617 1.00 82.69 183 GLY A C 1
ATOM 1412 O O . GLY A 1 183 ? 19.987 -4.745 4.891 1.00 82.69 183 GLY A O 1
ATOM 1413 N N . ALA A 1 184 ? 21.042 -6.695 5.160 1.00 82.88 184 ALA A N 1
ATOM 1414 C CA . ALA A 1 184 ? 21.475 -6.855 3.759 1.00 82.88 184 ALA A CA 1
ATOM 1415 C C . ALA A 1 184 ? 22.125 -5.623 3.106 1.00 82.88 184 ALA A C 1
ATOM 1417 O O . ALA A 1 184 ? 21.920 -5.330 1.922 1.00 82.88 184 ALA A O 1
ATOM 1418 N N . LEU A 1 185 ? 22.961 -4.922 3.874 1.00 86.69 185 LEU A N 1
ATOM 1419 C CA . LEU A 1 185 ? 23.886 -3.951 3.306 1.00 86.69 185 LEU A CA 1
ATOM 1420 C C . LEU A 1 185 ? 24.869 -4.664 2.357 1.00 86.69 185 LEU A C 1
ATOM 1422 O O . LEU A 1 185 ? 25.343 -5.755 2.692 1.00 86.69 185 LEU A O 1
ATOM 1426 N N . PRO A 1 186 ? 25.175 -4.077 1.186 1.00 82.75 186 PRO A N 1
ATOM 1427 C CA . PRO A 1 186 ? 26.151 -4.646 0.268 1.00 82.75 186 PRO A CA 1
ATOM 1428 C C . PRO A 1 186 ? 27.504 -4.849 0.953 1.00 82.75 186 PRO A C 1
ATOM 1430 O O . PRO A 1 186 ? 27.972 -3.990 1.702 1.00 82.75 186 PRO A O 1
ATOM 1433 N N . LEU A 1 187 ? 28.139 -5.985 0.672 1.00 72.25 187 LEU A N 1
ATOM 1434 C CA . LEU A 1 187 ? 29.473 -6.296 1.179 1.00 72.25 187 LEU A CA 1
ATOM 1435 C C . LEU A 1 187 ? 30.516 -5.405 0.499 1.00 72.25 187 LEU A C 1
ATOM 1437 O O . LEU A 1 187 ? 30.479 -5.227 -0.721 1.00 72.25 187 LEU A O 1
ATOM 1441 N N . ASP A 1 188 ? 31.476 -4.896 1.270 1.00 67.25 188 ASP A N 1
ATOM 1442 C CA . ASP A 1 188 ? 32.609 -4.149 0.726 1.00 67.25 188 ASP A CA 1
ATOM 1443 C C . ASP A 1 188 ? 33.640 -5.123 0.132 1.00 67.25 188 ASP A C 1
ATOM 1445 O O . ASP A 1 188 ? 34.572 -5.569 0.798 1.00 67.25 188 ASP A O 1
ATOM 1449 N N . LYS A 1 189 ? 33.403 -5.544 -1.116 1.00 64.19 189 LYS A N 1
ATOM 1450 C CA . LYS A 1 189 ? 34.269 -6.475 -1.865 1.00 64.19 189 LYS A CA 1
ATOM 1451 C C . LYS A 1 189 ? 35.202 -5.765 -2.858 1.00 64.19 189 LYS A C 1
ATOM 1453 O O . LYS A 1 189 ? 35.792 -6.421 -3.713 1.00 64.19 189 LYS A O 1
ATOM 1458 N N . GLY A 1 190 ? 35.347 -4.443 -2.758 1.00 62.00 190 GLY A N 1
ATOM 1459 C CA . GLY A 1 190 ? 36.104 -3.652 -3.729 1.00 62.00 190 GLY A CA 1
ATOM 1460 C C . GLY A 1 190 ? 35.336 -3.372 -5.034 1.00 62.00 190 GLY A C 1
ATOM 1461 O O . GLY A 1 190 ? 34.156 -3.707 -5.162 1.00 62.00 190 GLY A O 1
ATOM 1462 N N . PRO A 1 191 ? 35.973 -2.687 -5.997 1.00 66.00 191 PRO A N 1
ATOM 1463 C CA . PRO A 1 191 ? 35.313 -2.195 -7.201 1.00 66.00 191 PRO A CA 1
ATOM 1464 C C . PRO A 1 191 ? 34.936 -3.322 -8.172 1.00 66.00 191 PRO A C 1
ATOM 1466 O O . PRO A 1 191 ? 35.783 -4.100 -8.601 1.00 66.00 191 PRO A O 1
ATOM 1469 N N . VAL A 1 192 ? 33.665 -3.365 -8.577 1.00 69.50 192 VAL A N 1
ATOM 1470 C CA . VAL A 1 192 ? 33.160 -4.288 -9.605 1.00 69.50 192 VAL A CA 1
ATOM 1471 C C . VAL A 1 192 ? 33.302 -3.652 -10.989 1.00 69.50 192 VAL A C 1
ATOM 1473 O O . VAL A 1 192 ? 32.689 -2.621 -11.250 1.00 69.50 192 VAL A O 1
ATOM 1476 N N . SER A 1 193 ? 34.087 -4.260 -11.883 1.00 65.81 193 SER A N 1
ATOM 1477 C CA . SER A 1 193 ? 34.209 -3.801 -13.273 1.00 65.81 193 SER A CA 1
ATOM 1478 C C . SER A 1 193 ? 33.050 -4.331 -14.118 1.00 65.81 193 SER A C 1
ATOM 1480 O O . SER A 1 193 ? 32.803 -5.535 -14.146 1.00 65.81 193 SER A O 1
ATOM 1482 N N . LEU A 1 194 ? 32.344 -3.440 -14.815 1.00 73.81 194 LEU A N 1
ATOM 1483 C CA . LEU A 1 194 ? 31.257 -3.798 -15.725 1.00 73.81 194 LEU A CA 1
ATOM 1484 C C . LEU A 1 194 ? 31.703 -3.627 -17.179 1.00 73.81 194 LEU A C 1
ATOM 1486 O O . LEU A 1 194 ? 32.179 -2.560 -17.561 1.00 73.81 194 LEU A O 1
ATOM 1490 N N . SER A 1 195 ? 31.459 -4.630 -18.023 1.00 74.88 195 SER A N 1
ATOM 1491 C CA . SER A 1 195 ? 31.690 -4.565 -19.477 1.00 74.88 195 SER A CA 1
ATOM 1492 C C . SER A 1 195 ? 30.591 -3.773 -20.211 1.00 74.88 195 SER A C 1
ATOM 1494 O O . SER A 1 195 ? 30.010 -4.238 -21.190 1.00 74.88 195 SER A O 1
ATOM 1496 N N . LEU A 1 196 ? 30.247 -2.578 -19.723 1.00 78.62 196 LEU A N 1
ATOM 1497 C CA . LEU A 1 196 ? 29.258 -1.694 -20.346 1.00 78.62 196 LEU A CA 1
ATOM 1498 C C . LEU A 1 196 ? 29.942 -0.544 -21.090 1.00 78.62 196 LEU A C 1
ATOM 1500 O O . LEU A 1 196 ? 30.994 -0.056 -20.683 1.00 78.62 196 LEU A O 1
ATOM 1504 N N . ARG A 1 197 ? 29.315 -0.068 -22.174 1.00 81.38 197 ARG A N 1
ATOM 1505 C CA . ARG A 1 197 ? 29.782 1.126 -22.892 1.00 81.38 197 ARG A CA 1
ATOM 1506 C C . ARG A 1 197 ? 29.775 2.331 -21.954 1.00 81.38 197 ARG A C 1
ATOM 1508 O O . ARG A 1 197 ? 28.824 2.514 -21.193 1.00 81.38 197 ARG A O 1
ATOM 1515 N N . LEU A 1 198 ? 30.783 3.189 -22.074 1.00 82.06 198 LEU A N 1
ATOM 1516 C CA . LEU A 1 198 ? 30.791 4.480 -21.393 1.00 82.06 198 LEU A CA 1
ATOM 1517 C C . LEU A 1 198 ? 29.584 5.346 -21.817 1.00 82.06 198 LEU A C 1
ATOM 1519 O O . LEU A 1 198 ? 29.150 5.276 -22.975 1.00 82.06 198 LEU A O 1
ATOM 1523 N N . PRO A 1 199 ? 29.031 6.157 -20.896 1.00 84.25 199 PRO A N 1
ATOM 1524 C CA . PRO A 1 199 ? 27.948 7.077 -21.215 1.00 84.25 199 PRO A CA 1
ATOM 1525 C C . PRO A 1 199 ? 28.432 8.190 -22.153 1.00 84.25 199 PRO A C 1
ATOM 1527 O O . PRO A 1 199 ? 29.533 8.719 -22.018 1.00 84.25 199 PRO A O 1
ATOM 1530 N N . THR A 1 200 ? 27.578 8.578 -23.093 1.00 87.31 200 THR A N 1
ATOM 1531 C CA . THR A 1 200 ? 27.731 9.801 -23.891 1.00 87.31 200 THR A CA 1
ATOM 1532 C C . THR A 1 200 ? 27.486 11.047 -23.042 1.00 87.31 200 THR A C 1
ATOM 1534 O O . THR A 1 200 ? 26.891 10.984 -21.970 1.00 87.31 200 THR A O 1
ATOM 1537 N N . TYR A 1 201 ? 27.838 12.221 -23.571 1.00 84.69 201 TYR A N 1
ATOM 1538 C CA . TYR A 1 201 ? 27.586 13.505 -22.910 1.00 84.69 201 TYR A CA 1
ATOM 1539 C C . TYR A 1 201 ? 26.128 13.701 -22.455 1.00 84.69 201 TYR A C 1
ATOM 1541 O O . TYR A 1 201 ? 25.863 14.174 -21.348 1.00 84.69 201 TYR A O 1
ATOM 1549 N N . SER A 1 202 ? 25.171 13.321 -23.308 1.00 85.31 202 SER A N 1
ATOM 1550 C CA . SER A 1 202 ? 23.740 13.411 -22.995 1.00 85.31 202 SER A CA 1
ATOM 1551 C C . SER A 1 202 ? 23.329 12.450 -21.872 1.00 85.31 202 SER A C 1
ATOM 1553 O O . SER A 1 202 ? 22.592 12.835 -20.966 1.00 85.31 202 SER A O 1
ATOM 1555 N N . GLU A 1 203 ? 23.878 11.235 -21.885 1.00 86.62 203 GLU A N 1
ATOM 1556 C CA . GLU A 1 203 ? 23.653 10.194 -20.882 1.00 86.62 203 GLU A CA 1
ATOM 1557 C C . GLU A 1 203 ? 24.279 10.563 -19.529 1.00 86.62 203 GLU A C 1
ATOM 1559 O O . GLU A 1 203 ? 23.682 10.296 -18.491 1.00 86.62 203 GLU A O 1
ATOM 1564 N N . THR A 1 204 ? 25.424 11.253 -19.513 1.00 82.19 204 THR A N 1
ATOM 1565 C CA . THR A 1 204 ? 26.025 11.793 -18.281 1.00 82.19 204 THR A CA 1
ATOM 1566 C C . THR A 1 204 ? 25.161 12.893 -17.662 1.00 82.19 204 THR A C 1
ATOM 1568 O O . THR A 1 204 ? 25.014 12.958 -16.442 1.00 82.19 204 THR A O 1
ATOM 1571 N N . ARG A 1 205 ? 24.557 13.760 -18.487 1.00 82.12 205 ARG A N 1
ATOM 1572 C CA . ARG A 1 205 ? 23.666 14.831 -18.007 1.00 82.12 205 ARG A CA 1
ATOM 1573 C C . ARG A 1 205 ? 22.332 14.307 -17.481 1.00 82.12 205 ARG A C 1
ATOM 1575 O O . ARG A 1 205 ? 21.754 14.932 -16.594 1.00 82.12 205 ARG A O 1
ATOM 1582 N N . PHE A 1 206 ? 21.849 13.182 -18.005 1.00 83.88 206 PHE A N 1
ATOM 1583 C CA . PHE A 1 206 ? 20.617 12.552 -17.545 1.00 83.88 206 PHE A CA 1
ATOM 1584 C C . PHE A 1 206 ? 20.791 11.030 -17.421 1.00 83.88 206 PHE A C 1
ATOM 1586 O O . PHE A 1 206 ? 20.444 10.299 -18.347 1.00 83.88 206 PHE A O 1
ATOM 1593 N N . PRO A 1 207 ? 21.295 10.525 -16.277 1.00 84.62 207 PRO A N 1
ATOM 1594 C CA . PRO A 1 207 ? 21.666 9.115 -16.110 1.00 84.62 207 PRO A CA 1
ATOM 1595 C C . PRO A 1 207 ? 20.543 8.100 -16.365 1.00 84.62 207 PRO A C 1
ATOM 1597 O O . PRO A 1 207 ? 20.818 6.962 -16.736 1.00 84.62 207 PRO A O 1
ATOM 1600 N N . ALA A 1 208 ? 19.272 8.489 -16.224 1.00 88.81 208 ALA A N 1
ATOM 1601 C CA . ALA A 1 208 ? 18.154 7.629 -16.611 1.00 88.81 208 ALA A CA 1
ATOM 1602 C C . ALA A 1 208 ? 18.166 7.293 -18.118 1.00 88.81 208 ALA A C 1
ATOM 1604 O O . ALA A 1 208 ? 17.808 6.177 -18.489 1.00 88.81 208 ALA A O 1
ATOM 1605 N N . LEU A 1 209 ? 18.636 8.209 -18.979 1.00 90.31 209 LEU A N 1
ATOM 1606 C CA . LEU A 1 209 ? 18.798 7.972 -20.420 1.00 90.31 209 LEU A CA 1
ATOM 1607 C C . LEU A 1 209 ? 19.798 6.848 -20.701 1.00 90.31 209 LEU A C 1
ATOM 1609 O O . LEU A 1 209 ? 19.557 6.023 -21.577 1.00 90.31 209 LEU A O 1
ATOM 1613 N N . TYR A 1 210 ? 20.897 6.795 -19.943 1.00 89.12 210 TYR A N 1
ATOM 1614 C CA . TYR A 1 210 ? 21.900 5.741 -20.090 1.00 89.12 210 TYR A CA 1
ATOM 1615 C C . TYR A 1 210 ? 21.267 4.362 -19.907 1.00 89.12 210 TYR A C 1
ATOM 1617 O O . TYR A 1 210 ? 21.382 3.491 -20.769 1.00 89.12 210 TYR A O 1
ATOM 1625 N N . TRP A 1 211 ? 20.538 4.187 -18.805 1.00 89.75 211 TRP A N 1
ATOM 1626 C CA . TRP A 1 211 ? 19.883 2.926 -18.475 1.00 89.75 211 TRP A CA 1
ATOM 1627 C C . TRP A 1 211 ? 18.723 2.595 -19.416 1.00 89.75 211 TRP A C 1
ATOM 1629 O O . TRP A 1 211 ? 18.546 1.428 -19.766 1.00 89.75 211 TRP A O 1
ATOM 1639 N N . PHE A 1 212 ? 17.984 3.602 -19.893 1.00 92.38 212 PHE A N 1
ATOM 1640 C CA . PHE A 1 212 ? 17.003 3.425 -20.963 1.00 92.38 212 PHE A CA 1
ATOM 1641 C C . PHE A 1 212 ? 17.664 2.847 -22.221 1.00 92.38 212 PHE A C 1
ATOM 1643 O O . PHE A 1 212 ? 17.238 1.804 -22.710 1.00 92.38 212 PHE A O 1
ATOM 1650 N N . ASN A 1 213 ? 18.755 3.455 -22.694 1.00 91.31 213 ASN A N 1
ATOM 1651 C CA . ASN A 1 213 ? 19.467 2.991 -23.884 1.00 91.31 213 ASN A CA 1
ATOM 1652 C C . ASN A 1 213 ? 20.050 1.585 -23.691 1.00 91.31 213 ASN A C 1
ATOM 1654 O O . ASN A 1 213 ? 19.884 0.742 -24.567 1.00 91.31 213 ASN A O 1
ATOM 1658 N N . ARG A 1 214 ? 20.652 1.284 -22.527 1.00 89.31 214 ARG A N 1
ATOM 1659 C CA . ARG A 1 214 ? 21.117 -0.082 -22.204 1.00 89.31 214 ARG A CA 1
ATOM 1660 C C . ARG A 1 214 ? 19.972 -1.100 -22.250 1.00 89.31 214 ARG A C 1
ATOM 1662 O O . ARG A 1 214 ? 20.151 -2.198 -22.767 1.00 89.31 214 ARG A O 1
ATOM 1669 N N . THR A 1 215 ? 18.793 -0.732 -21.743 1.00 89.19 215 THR A N 1
ATOM 1670 C CA . THR A 1 215 ? 17.595 -1.585 -21.794 1.00 89.19 215 THR A CA 1
ATOM 1671 C C . THR A 1 215 ? 17.167 -1.837 -23.236 1.00 89.19 215 THR A C 1
ATOM 1673 O O . THR A 1 215 ? 16.955 -2.982 -23.616 1.00 89.19 215 THR A O 1
ATOM 1676 N N . MET A 1 216 ? 17.080 -0.777 -24.040 1.00 88.75 216 MET A N 1
ATOM 1677 C CA . MET A 1 216 ? 16.630 -0.828 -25.431 1.00 88.75 216 MET A CA 1
ATOM 1678 C C . MET A 1 216 ? 17.591 -1.571 -26.363 1.00 88.75 216 MET A C 1
ATOM 1680 O O . MET A 1 216 ? 17.141 -2.154 -27.341 1.00 88.75 216 MET A O 1
ATOM 1684 N N . GLU A 1 217 ? 18.892 -1.568 -26.070 1.00 87.56 217 GLU A N 1
ATOM 1685 C CA . GLU A 1 217 ? 19.882 -2.368 -26.801 1.00 87.56 217 GLU A CA 1
ATOM 1686 C C . GLU A 1 217 ? 19.739 -3.869 -26.524 1.00 87.56 217 GLU A C 1
ATOM 1688 O O . GLU A 1 217 ? 19.956 -4.678 -27.421 1.00 87.56 217 GLU A O 1
ATOM 1693 N N . CYS A 1 218 ? 19.352 -4.241 -25.301 1.00 82.38 218 CYS A N 1
ATOM 1694 C CA . CYS A 1 218 ? 19.154 -5.643 -24.921 1.00 82.38 218 CYS A CA 1
ATOM 1695 C C . CYS A 1 218 ? 17.769 -6.164 -25.325 1.00 82.38 218 CYS A C 1
ATOM 1697 O O . CYS A 1 218 ? 17.623 -7.314 -25.726 1.00 82.38 218 CYS A O 1
ATOM 1699 N N . ASP A 1 219 ? 16.747 -5.319 -25.196 1.00 82.00 219 ASP A N 1
ATOM 1700 C CA . ASP A 1 219 ? 15.355 -5.636 -25.498 1.00 82.00 219 ASP A CA 1
ATOM 1701 C C . ASP A 1 219 ? 14.683 -4.452 -26.218 1.00 82.00 219 ASP A C 1
ATOM 1703 O O . ASP A 1 219 ? 13.998 -3.622 -25.602 1.00 82.00 219 ASP A O 1
ATOM 1707 N N . PRO A 1 220 ? 14.832 -4.368 -27.554 1.00 84.69 220 PRO A N 1
ATOM 1708 C CA . PRO A 1 220 ? 14.191 -3.332 -28.347 1.00 84.69 220 PRO A CA 1
ATOM 1709 C C . PRO A 1 220 ? 12.665 -3.401 -28.313 1.00 84.69 220 PRO A C 1
ATOM 1711 O O . PRO A 1 220 ? 12.027 -2.428 -28.698 1.00 84.69 220 PRO A O 1
ATOM 1714 N N . ALA A 1 221 ? 12.033 -4.490 -27.868 1.00 81.62 221 ALA A N 1
ATOM 1715 C CA . ALA A 1 221 ? 10.574 -4.610 -27.791 1.00 81.62 221 ALA A CA 1
ATOM 1716 C C . ALA A 1 221 ? 10.011 -4.193 -26.419 1.00 81.62 221 ALA A C 1
ATOM 1718 O O . ALA A 1 221 ? 8.791 -4.180 -26.232 1.00 81.62 221 ALA A O 1
ATOM 1719 N N . ASN A 1 222 ? 10.870 -3.790 -25.475 1.00 84.69 222 ASN A N 1
ATOM 1720 C CA . ASN A 1 222 ? 10.467 -3.513 -24.103 1.00 84.69 222 ASN A CA 1
ATOM 1721 C C . ASN A 1 222 ? 9.470 -2.344 -24.000 1.00 84.69 222 ASN A C 1
ATOM 1723 O O . ASN A 1 222 ? 9.826 -1.166 -24.133 1.00 84.69 222 ASN A O 1
ATOM 1727 N N . ILE A 1 223 ? 8.195 -2.661 -23.770 1.00 85.44 223 ILE A N 1
ATOM 1728 C CA . ILE A 1 223 ? 7.132 -1.657 -23.634 1.00 85.44 223 ILE A CA 1
ATOM 1729 C C . ILE A 1 223 ? 7.160 -0.968 -22.267 1.00 85.44 223 ILE A C 1
ATOM 1731 O O . ILE A 1 223 ? 6.890 0.229 -22.185 1.00 85.44 223 ILE A O 1
ATOM 1735 N N . ALA A 1 224 ? 7.537 -1.686 -21.206 1.00 84.69 224 ALA A N 1
ATOM 1736 C CA . ALA A 1 224 ? 7.602 -1.131 -19.857 1.00 84.69 224 ALA A CA 1
ATOM 1737 C C . ALA A 1 224 ? 8.657 -0.017 -19.771 1.00 84.69 224 ALA A C 1
ATOM 1739 O O . ALA A 1 224 ? 8.367 1.062 -19.253 1.00 84.69 224 ALA A O 1
ATOM 1740 N N . ALA A 1 225 ? 9.833 -0.230 -20.369 1.00 89.19 225 ALA A N 1
ATOM 1741 C CA . ALA A 1 225 ? 10.894 0.770 -20.440 1.00 89.19 225 ALA A CA 1
ATOM 1742 C C . ALA A 1 225 ? 10.439 2.041 -21.171 1.00 89.19 225 ALA A C 1
ATOM 1744 O O . ALA A 1 225 ? 10.632 3.150 -20.676 1.00 89.19 225 ALA A O 1
ATOM 1745 N N . ARG A 1 226 ? 9.765 1.894 -22.320 1.00 91.81 226 ARG A N 1
ATOM 1746 C CA . ARG A 1 226 ? 9.225 3.029 -23.088 1.00 91.81 226 ARG A CA 1
ATOM 1747 C C . ARG A 1 226 ? 8.125 3.778 -22.350 1.00 91.81 226 ARG A C 1
ATOM 1749 O O . ARG A 1 226 ? 8.110 5.005 -22.366 1.00 91.81 226 ARG A O 1
ATOM 1756 N N . GLU A 1 227 ? 7.196 3.062 -21.721 1.00 90.62 227 GLU A N 1
ATOM 1757 C CA . GLU A 1 227 ? 6.125 3.674 -20.930 1.00 90.62 227 GLU A CA 1
ATOM 1758 C C . GLU A 1 227 ? 6.712 4.511 -19.791 1.00 90.62 227 GLU A C 1
ATOM 1760 O O . GLU A 1 227 ? 6.298 5.644 -19.543 1.00 90.62 227 GLU A O 1
ATOM 1765 N N . GLN A 1 228 ? 7.717 3.960 -19.128 1.00 89.25 228 GLN A N 1
ATOM 1766 C CA . GLN A 1 228 ? 8.379 4.597 -18.014 1.00 89.25 228 GLN A CA 1
ATOM 1767 C C . GLN A 1 228 ? 9.243 5.788 -18.451 1.00 89.25 228 GLN A C 1
ATOM 1769 O O . GLN A 1 228 ? 9.264 6.822 -17.783 1.00 89.25 228 GLN A O 1
ATOM 1774 N N . TRP A 1 229 ? 9.853 5.706 -19.632 1.00 93.12 229 TRP A N 1
ATOM 1775 C CA . TRP A 1 229 ? 10.520 6.833 -20.272 1.00 93.12 229 TRP A CA 1
ATOM 1776 C C . TRP A 1 229 ? 9.552 7.977 -20.607 1.00 93.12 229 TRP A C 1
ATOM 1778 O O . TRP A 1 229 ? 9.835 9.133 -20.297 1.00 93.12 229 TRP A O 1
ATOM 1788 N N . VAL A 1 230 ? 8.361 7.670 -21.144 1.00 92.69 230 VAL A N 1
ATOM 1789 C CA . VAL A 1 230 ? 7.295 8.669 -21.363 1.00 92.69 230 VAL A CA 1
ATOM 1790 C C . VAL A 1 230 ? 6.936 9.384 -20.061 1.00 92.69 230 VAL A C 1
ATOM 1792 O O . VAL A 1 230 ? 6.767 10.603 -20.069 1.00 92.69 230 VAL A O 1
ATOM 1795 N N . ARG A 1 231 ? 6.847 8.658 -18.939 1.00 88.25 231 ARG A N 1
ATOM 1796 C CA . ARG A 1 231 ? 6.584 9.261 -17.625 1.00 88.25 231 ARG A CA 1
ATOM 1797 C C . ARG A 1 231 ? 7.720 10.192 -17.208 1.00 88.25 231 ARG A C 1
ATOM 1799 O O . ARG A 1 231 ? 7.447 11.341 -16.892 1.00 88.25 231 ARG A O 1
ATOM 1806 N N . LEU A 1 232 ? 8.982 9.766 -17.278 1.00 88.19 232 LEU A N 1
ATOM 1807 C CA . LEU A 1 232 ? 10.126 10.626 -16.929 1.00 88.19 232 LEU A CA 1
ATOM 1808 C C . LEU A 1 232 ? 10.183 11.911 -17.772 1.00 88.19 232 LEU A C 1
ATOM 1810 O O . LEU A 1 232 ? 10.458 12.985 -17.237 1.00 88.19 232 LEU A O 1
ATOM 1814 N N . LEU A 1 233 ? 9.862 11.816 -19.065 1.00 90.06 233 LEU A N 1
ATOM 1815 C CA . LEU A 1 233 ? 9.791 12.958 -19.982 1.00 90.06 233 LEU A CA 1
ATOM 1816 C C . LEU A 1 233 ? 8.524 13.813 -19.829 1.00 90.06 233 LEU A C 1
ATOM 1818 O O . LEU A 1 233 ? 8.377 14.801 -20.548 1.00 90.06 233 LEU A O 1
ATOM 1822 N N . SER A 1 234 ? 7.589 13.446 -18.954 1.00 84.69 234 SER A N 1
ATOM 1823 C CA . SER A 1 234 ? 6.358 14.206 -18.733 1.00 84.69 234 SER A CA 1
ATOM 1824 C C . SER A 1 234 ? 6.584 15.387 -17.768 1.00 84.69 234 SER A C 1
ATOM 1826 O O . SER A 1 234 ? 7.504 15.340 -16.946 1.00 84.69 234 SER A O 1
ATOM 1828 N N . PRO A 1 235 ? 5.775 16.465 -17.841 1.00 79.81 235 PRO A N 1
ATOM 1829 C CA . PRO A 1 235 ? 5.987 17.685 -17.061 1.00 79.81 235 PRO A CA 1
ATOM 1830 C C . PRO A 1 235 ? 5.882 17.524 -15.546 1.00 79.81 235 PRO A C 1
ATOM 1832 O O . PRO A 1 235 ? 6.376 18.383 -14.825 1.00 79.81 235 PRO A O 1
ATOM 1835 N N . LEU A 1 236 ? 5.261 16.452 -15.042 1.00 72.06 236 LEU A N 1
ATOM 1836 C CA . LEU A 1 236 ? 5.307 16.149 -13.607 1.00 72.06 236 LEU A CA 1
ATOM 1837 C C . LEU A 1 236 ? 6.716 15.797 -13.111 1.00 72.06 236 LEU A C 1
ATOM 1839 O O . LEU A 1 236 ? 6.960 15.831 -11.906 1.00 72.06 236 LEU A O 1
ATOM 1843 N N . HIS A 1 237 ? 7.624 15.444 -14.019 1.00 76.69 237 HIS A N 1
ATOM 1844 C CA . HIS A 1 237 ? 8.971 15.000 -13.704 1.00 76.69 237 HIS A CA 1
ATOM 1845 C C . HIS A 1 237 ? 10.007 15.936 -14.336 1.00 76.69 237 HIS A C 1
ATOM 1847 O O . HIS A 1 237 ? 10.308 16.977 -13.756 1.00 76.69 237 HIS A O 1
ATOM 1853 N N . TYR A 1 238 ? 10.541 15.603 -15.514 1.00 80.19 238 TYR A N 1
ATOM 1854 C CA . TYR A 1 238 ? 11.598 16.388 -16.172 1.00 80.19 238 TYR A CA 1
ATOM 1855 C C . TYR A 1 238 ? 11.140 17.082 -17.458 1.00 80.19 238 TYR A C 1
ATOM 1857 O O . TYR A 1 238 ? 11.911 17.811 -18.081 1.00 80.19 238 TYR A O 1
ATOM 1865 N N . GLY A 1 239 ? 9.905 16.819 -17.882 1.00 77.88 239 GLY A N 1
ATOM 1866 C CA . GLY A 1 239 ? 9.360 17.281 -19.149 1.00 77.88 239 GLY A CA 1
ATOM 1867 C C . GLY A 1 239 ? 8.973 18.750 -19.196 1.00 77.88 239 GLY A C 1
ATOM 1868 O O . GLY A 1 239 ? 8.774 19.417 -18.184 1.00 77.88 239 GLY A O 1
ATOM 1869 N N . ASP A 1 240 ? 8.758 19.237 -20.413 1.00 85.62 240 ASP A N 1
ATOM 1870 C CA . ASP A 1 240 ? 8.171 20.548 -20.646 1.00 85.62 240 ASP A CA 1
ATOM 1871 C C . ASP A 1 240 ? 6.636 20.514 -20.526 1.00 85.62 240 ASP A C 1
ATOM 1873 O O . ASP A 1 240 ? 5.976 19.528 -20.865 1.00 85.62 240 ASP A O 1
ATOM 1877 N N . ALA A 1 241 ? 6.034 21.637 -20.120 1.00 81.69 241 ALA A N 1
ATOM 1878 C CA . ALA A 1 241 ? 4.581 21.767 -19.949 1.00 81.69 241 ALA A CA 1
ATOM 1879 C C . ALA A 1 241 ? 3.766 21.491 -21.232 1.00 81.69 241 ALA A C 1
ATOM 1881 O O . ALA A 1 241 ? 2.566 21.204 -21.164 1.00 81.69 241 ALA A O 1
ATOM 1882 N N . ARG A 1 242 ? 4.396 21.580 -22.412 1.00 86.06 242 ARG A N 1
ATOM 1883 C CA . ARG A 1 242 ? 3.770 21.328 -23.717 1.00 86.06 242 ARG A CA 1
ATOM 1884 C C . ARG A 1 242 ? 3.961 19.883 -24.195 1.00 86.06 242 ARG A C 1
ATOM 1886 O O . ARG A 1 242 ? 3.410 19.531 -25.239 1.00 86.06 242 ARG A O 1
ATOM 1893 N N . TYR A 1 243 ? 4.630 19.028 -23.414 1.00 88.44 243 TYR A N 1
ATOM 1894 C CA . TYR A 1 243 ? 4.948 17.637 -23.747 1.00 88.44 243 TYR A CA 1
ATOM 1895 C C . TYR A 1 243 ? 5.756 17.500 -25.053 1.00 88.44 243 TYR A C 1
ATOM 1897 O O . TYR A 1 243 ? 5.611 16.500 -25.755 1.00 88.44 243 TYR A O 1
ATOM 1905 N N . GLN A 1 244 ? 6.572 18.490 -25.422 1.00 92.31 244 GLN A N 1
ATOM 1906 C CA . GLN A 1 244 ? 7.428 18.446 -26.610 1.00 92.31 244 GLN A CA 1
ATOM 1907 C C . GLN A 1 244 ? 8.396 17.263 -26.565 1.00 92.31 244 GLN A C 1
ATOM 1909 O O . GLN A 1 244 ? 8.462 16.522 -27.544 1.00 92.31 244 GLN A O 1
ATOM 1914 N N . ALA A 1 245 ? 9.065 17.026 -25.431 1.00 89.94 245 ALA A N 1
ATOM 1915 C CA . ALA A 1 245 ? 9.990 15.897 -25.281 1.00 89.94 245 ALA A CA 1
ATOM 1916 C C . ALA A 1 245 ? 9.280 14.543 -25.462 1.00 89.94 245 ALA A C 1
ATOM 1918 O O . ALA A 1 245 ? 9.747 13.677 -26.202 1.00 89.94 245 ALA A O 1
ATOM 1919 N N . VAL A 1 246 ? 8.096 14.388 -24.857 1.00 92.31 246 VAL A N 1
ATOM 1920 C CA . VAL A 1 246 ? 7.261 13.192 -25.038 1.00 92.31 246 VAL A CA 1
ATOM 1921 C C . VAL A 1 246 ? 6.823 13.043 -26.492 1.00 92.31 246 VAL A C 1
ATOM 1923 O O . VAL A 1 246 ? 6.901 11.950 -27.039 1.00 92.31 246 VAL A O 1
ATOM 1926 N N . ASN A 1 247 ? 6.361 14.117 -27.137 1.00 93.25 247 ASN A N 1
ATOM 1927 C CA . ASN A 1 247 ? 5.925 14.063 -28.534 1.00 93.25 247 ASN A CA 1
ATOM 1928 C C . ASN A 1 247 ? 7.069 13.649 -29.456 1.00 93.25 247 ASN A C 1
ATOM 1930 O O . ASN A 1 247 ? 6.866 12.772 -30.287 1.00 93.25 247 ASN A O 1
ATOM 1934 N N . HIS A 1 248 ? 8.254 14.233 -29.263 1.00 93.38 248 HIS A N 1
ATOM 1935 C CA . HIS A 1 248 ? 9.447 13.894 -30.026 1.00 93.38 248 HIS A CA 1
ATOM 1936 C C . HIS A 1 248 ? 9.826 12.419 -29.849 1.00 93.38 248 HIS A C 1
ATOM 1938 O O . HIS A 1 248 ? 10.073 11.723 -30.831 1.00 93.38 248 HIS A O 1
ATOM 1944 N N . PHE A 1 249 ? 9.780 11.910 -28.613 1.00 93.81 249 PHE A N 1
ATOM 1945 C CA . PHE A 1 249 ? 10.022 10.496 -28.340 1.00 93.81 249 PHE A CA 1
ATOM 1946 C C . PHE A 1 249 ? 8.980 9.579 -29.000 1.00 93.81 249 PHE A C 1
ATOM 1948 O O . PHE A 1 249 ? 9.345 8.605 -29.657 1.00 93.81 249 PHE A O 1
ATOM 1955 N N . LEU A 1 250 ? 7.687 9.900 -28.889 1.00 92.38 250 LEU A N 1
ATOM 1956 C CA . LEU A 1 250 ? 6.614 9.130 -29.532 1.00 92.38 250 LEU A CA 1
ATOM 1957 C C . LEU A 1 250 ? 6.712 9.152 -31.066 1.00 92.38 250 LEU A C 1
ATOM 1959 O O . LEU A 1 250 ? 6.243 8.218 -31.714 1.00 92.38 250 LEU A O 1
ATOM 1963 N N . SER A 1 251 ? 7.322 10.193 -31.639 1.00 91.12 251 SER A N 1
ATOM 1964 C CA . SER A 1 251 ? 7.642 10.297 -33.063 1.00 91.12 251 SER A CA 1
ATOM 1965 C C . SER A 1 251 ? 9.054 9.824 -33.417 1.00 91.12 251 SER A C 1
ATOM 1967 O O . SER A 1 251 ? 9.475 10.065 -34.537 1.00 91.12 251 SER A O 1
ATOM 1969 N N . SER A 1 252 ? 9.813 9.207 -32.514 1.00 91.19 252 SER A N 1
ATOM 1970 C CA . SER A 1 252 ? 11.158 8.692 -32.815 1.00 91.19 252 SER A CA 1
ATOM 1971 C C . SER A 1 252 ? 11.113 7.260 -33.356 1.00 91.19 252 SER A C 1
ATOM 1973 O O . SER A 1 252 ? 10.107 6.560 -33.201 1.00 91.19 252 SER A O 1
ATOM 1975 N N . GLU A 1 253 ? 12.222 6.783 -33.922 1.00 87.81 253 GLU A N 1
ATOM 1976 C CA . GLU A 1 253 ? 12.373 5.397 -34.395 1.00 87.81 253 GLU A CA 1
ATOM 1977 C C . GLU A 1 253 ? 12.078 4.358 -33.303 1.00 87.81 253 GLU A C 1
ATOM 1979 O O . GLU A 1 253 ? 11.553 3.283 -33.589 1.00 87.81 253 GLU A O 1
ATOM 1984 N N . HIS A 1 254 ? 12.296 4.708 -32.029 1.00 85.25 254 HIS A N 1
ATOM 1985 C CA . HIS A 1 254 ? 11.944 3.848 -30.901 1.00 85.25 254 HIS A CA 1
ATOM 1986 C C . HIS A 1 254 ? 10.441 3.534 -30.818 1.00 85.25 254 HIS A C 1
ATOM 1988 O O . HIS A 1 254 ? 10.079 2.525 -30.205 1.00 85.25 254 HIS A O 1
ATOM 1994 N N . CYS A 1 255 ? 9.568 4.375 -31.387 1.00 88.88 255 CYS A N 1
ATOM 1995 C CA . CYS A 1 255 ? 8.111 4.276 -31.250 1.00 88.88 255 CYS A CA 1
ATOM 1996 C C . CYS A 1 255 ? 7.337 4.181 -32.575 1.00 88.88 255 CYS A C 1
ATOM 1998 O O . CYS A 1 255 ? 6.221 3.657 -32.576 1.00 88.88 255 CYS A O 1
ATOM 2000 N N . GLN A 1 256 ? 7.885 4.681 -33.687 1.00 83.88 256 GLN A N 1
ATOM 2001 C CA . GLN A 1 256 ? 7.160 4.786 -34.961 1.00 83.88 256 GLN A CA 1
ATOM 2002 C C . GLN A 1 256 ? 6.716 3.427 -35.527 1.00 83.88 256 GLN A C 1
ATOM 2004 O O . GLN A 1 256 ? 5.588 3.314 -36.008 1.00 83.88 256 GLN A O 1
ATOM 2009 N N . ASN A 1 257 ? 7.552 2.394 -35.391 1.00 85.75 257 ASN A N 1
ATOM 2010 C CA . ASN A 1 257 ? 7.314 1.059 -35.957 1.00 85.75 257 ASN A CA 1
ATOM 2011 C C . ASN A 1 257 ? 6.519 0.118 -35.031 1.00 85.75 257 ASN A C 1
ATOM 2013 O O . ASN A 1 257 ? 6.384 -1.071 -35.310 1.00 85.75 257 ASN A O 1
ATOM 2017 N N . LEU A 1 258 ? 6.002 0.621 -33.905 1.00 87.56 258 LEU A N 1
ATOM 2018 C CA . LEU A 1 258 ? 5.249 -0.192 -32.950 1.00 87.56 258 LEU A CA 1
ATOM 2019 C C . LEU A 1 258 ? 3.815 -0.453 -33.432 1.00 87.56 258 LEU A C 1
ATOM 2021 O O . LEU A 1 258 ? 3.157 0.426 -33.994 1.00 87.56 258 LEU A O 1
ATOM 2025 N N . ALA A 1 259 ? 3.293 -1.640 -33.114 1.00 88.12 259 ALA A N 1
ATOM 2026 C CA . ALA A 1 259 ? 1.897 -1.989 -33.363 1.00 88.12 259 ALA A CA 1
ATOM 2027 C C . ALA A 1 259 ? 0.928 -1.016 -32.662 1.00 88.12 259 ALA A C 1
ATOM 2029 O O . ALA A 1 259 ? 1.218 -0.485 -31.584 1.00 88.12 259 ALA A O 1
ATOM 2030 N N . LEU A 1 260 ? -0.260 -0.818 -33.244 1.00 88.12 260 LEU A N 1
ATOM 2031 C CA . LEU A 1 260 ? -1.254 0.145 -32.752 1.00 88.12 260 LEU A CA 1
ATOM 2032 C C . LEU A 1 260 ? -1.593 -0.012 -31.251 1.00 88.12 260 LEU A C 1
ATOM 2034 O O . LEU A 1 260 ? -1.571 1.005 -30.555 1.00 88.12 260 LEU A O 1
ATOM 2038 N N . PRO A 1 261 ? -1.825 -1.225 -30.699 1.00 88.06 261 PRO A N 1
ATOM 2039 C CA . PRO A 1 261 ? -2.098 -1.380 -29.266 1.00 88.06 261 PRO A CA 1
ATOM 2040 C C . PRO A 1 261 ? -0.949 -0.892 -28.372 1.00 88.06 261 PRO A C 1
ATOM 2042 O O . PRO A 1 261 ? -1.180 -0.309 -27.314 1.00 88.06 261 PRO A O 1
ATOM 2045 N N . VAL A 1 262 ? 0.295 -1.078 -28.822 1.00 87.31 262 VAL A N 1
ATOM 2046 C CA . VAL A 1 262 ? 1.509 -0.665 -28.107 1.00 87.31 262 VAL A CA 1
ATOM 2047 C C . VAL A 1 262 ? 1.670 0.857 -28.166 1.00 87.31 262 VAL A C 1
ATOM 2049 O O . VAL A 1 262 ? 1.933 1.502 -27.152 1.00 87.31 262 VAL A O 1
ATOM 2052 N N . ARG A 1 263 ? 1.418 1.469 -29.330 1.00 89.25 263 ARG A N 1
ATOM 2053 C CA . ARG A 1 263 ? 1.386 2.936 -29.465 1.00 89.25 263 ARG A CA 1
ATOM 2054 C C . ARG A 1 263 ? 0.295 3.565 -28.600 1.00 89.25 263 ARG A C 1
ATOM 2056 O O . ARG A 1 263 ? 0.546 4.579 -27.949 1.00 89.25 263 ARG A O 1
ATOM 2063 N N . ASN A 1 264 ? -0.888 2.952 -28.545 1.00 91.56 264 ASN A N 1
ATOM 2064 C CA . ASN A 1 264 ? -1.985 3.405 -27.691 1.00 91.56 264 ASN A CA 1
ATOM 2065 C C . ASN A 1 264 ? -1.631 3.319 -26.205 1.00 91.56 264 ASN A C 1
ATOM 2067 O O . ASN A 1 264 ? -2.004 4.214 -25.448 1.00 91.56 264 ASN A O 1
ATOM 2071 N N . GLN A 1 265 ? -0.877 2.300 -25.780 1.00 90.69 265 GLN A N 1
ATOM 2072 C CA . GLN A 1 265 ? -0.381 2.207 -24.406 1.00 90.69 265 GLN A CA 1
ATOM 2073 C C . GLN A 1 265 ? 0.539 3.386 -24.055 1.00 90.69 265 GLN A C 1
ATOM 2075 O O . GLN A 1 265 ? 0.346 4.023 -23.017 1.00 90.69 265 GLN A O 1
ATOM 2080 N N . LEU A 1 266 ? 1.478 3.741 -24.938 1.00 91.38 266 LEU A N 1
ATOM 2081 C CA . LEU A 1 266 ? 2.364 4.895 -24.738 1.00 91.38 266 LEU A CA 1
ATOM 2082 C C . LEU A 1 266 ? 1.604 6.226 -24.756 1.00 91.38 266 LEU A C 1
ATOM 2084 O O . LEU A 1 266 ? 1.849 7.107 -23.928 1.00 91.38 266 LEU A O 1
ATOM 2088 N N . TRP A 1 267 ? 0.634 6.367 -25.662 1.00 89.62 267 TRP A N 1
ATOM 2089 C CA . TRP A 1 267 ? -0.236 7.539 -25.696 1.00 89.62 267 TRP A CA 1
ATOM 2090 C C . TRP A 1 267 ? -1.055 7.667 -24.410 1.00 89.62 267 TRP A C 1
ATOM 2092 O O . TRP A 1 267 ? -1.140 8.749 -23.829 1.00 89.62 267 TRP A O 1
ATOM 2102 N N . ARG A 1 268 ? -1.604 6.558 -23.910 1.00 91.19 268 ARG A N 1
ATOM 2103 C CA . ARG A 1 268 ? -2.328 6.530 -22.642 1.00 91.19 268 ARG A CA 1
ATOM 2104 C C . ARG A 1 268 ? -1.441 6.958 -21.478 1.00 91.19 268 ARG A C 1
ATOM 2106 O O . ARG A 1 268 ? -1.896 7.760 -20.669 1.00 91.19 268 ARG A O 1
ATOM 2113 N N . ALA A 1 269 ? -0.191 6.496 -21.415 1.00 88.75 269 ALA A N 1
ATOM 2114 C CA . ALA A 1 269 ? 0.757 6.896 -20.374 1.00 88.75 269 ALA A CA 1
ATOM 2115 C C . ALA A 1 269 ? 0.973 8.419 -20.340 1.00 88.75 269 ALA A C 1
ATOM 2117 O O . ALA A 1 269 ? 0.884 9.033 -19.276 1.00 88.75 269 ALA A O 1
ATOM 2118 N N . LYS A 1 270 ? 1.126 9.050 -21.514 1.00 89.50 270 LYS A N 1
ATOM 2119 C CA . LYS A 1 270 ? 1.185 10.515 -21.653 1.00 89.50 270 LYS A CA 1
ATOM 2120 C C . LYS A 1 270 ? -0.071 11.211 -21.111 1.00 89.50 270 LYS A C 1
ATOM 2122 O O . LYS A 1 270 ? 0.025 12.286 -20.523 1.00 89.50 270 LYS A O 1
ATOM 2127 N N . ILE A 1 271 ? -1.266 10.663 -21.349 1.00 88.06 271 ILE A N 1
ATOM 2128 C CA . ILE A 1 271 ? -2.513 11.281 -20.867 1.00 88.06 271 ILE A CA 1
ATOM 2129 C C . ILE A 1 271 ? -2.720 11.032 -19.368 1.00 88.06 271 ILE A C 1
ATOM 2131 O O . ILE A 1 271 ? -3.200 11.929 -18.676 1.00 88.06 271 ILE A O 1
ATOM 2135 N N . TYR A 1 272 ? -2.341 9.863 -18.851 1.00 86.12 272 TYR A N 1
ATOM 2136 C CA . TYR A 1 272 ? -2.443 9.524 -17.428 1.00 86.12 272 TYR A CA 1
ATOM 2137 C C . TYR A 1 272 ? -1.678 10.494 -16.539 1.00 86.12 272 TYR A C 1
ATOM 2139 O O . TYR A 1 272 ? -2.207 10.880 -15.504 1.00 86.12 272 TYR A O 1
ATOM 2147 N N . ASP A 1 273 ? -0.519 10.975 -16.975 1.00 76.00 273 ASP A N 1
ATOM 2148 C CA . ASP A 1 273 ? 0.213 12.045 -16.291 1.00 76.00 273 ASP A CA 1
ATOM 2149 C C . ASP A 1 273 ? -0.675 13.279 -15.993 1.00 76.00 273 ASP A C 1
ATOM 2151 O O . ASP A 1 273 ? -0.625 13.858 -14.911 1.00 76.00 273 ASP A O 1
ATOM 2155 N N . LYS A 1 274 ? -1.600 13.621 -16.904 1.00 76.56 274 LYS A N 1
ATOM 2156 C CA . LYS A 1 274 ? -2.532 14.753 -16.745 1.00 76.56 274 LYS A CA 1
ATOM 2157 C C . LYS A 1 274 ? -3.743 14.449 -15.879 1.00 76.56 274 LYS A C 1
ATOM 2159 O O . LYS A 1 274 ? -4.315 15.369 -15.297 1.00 76.56 274 LYS A O 1
ATOM 2164 N N . ILE A 1 275 ? -4.230 13.209 -15.916 1.00 80.69 275 ILE A N 1
ATOM 2165 C CA . ILE A 1 275 ? -5.574 12.885 -15.420 1.00 80.69 275 ILE A CA 1
ATOM 2166 C C . ILE A 1 275 ? -5.600 11.890 -14.274 1.00 80.69 275 ILE A C 1
ATOM 2168 O O . ILE A 1 275 ? -6.633 11.786 -13.635 1.00 80.69 275 ILE A O 1
ATOM 2172 N N . ASN A 1 276 ? -4.515 11.172 -13.998 1.00 78.75 276 ASN A N 1
ATOM 2173 C CA . ASN A 1 276 ? -4.451 10.104 -12.998 1.00 78.75 276 ASN A CA 1
ATOM 2174 C C . ASN A 1 276 ? -3.695 10.521 -11.725 1.00 78.75 276 ASN A C 1
ATOM 2176 O O . ASN A 1 276 ? -3.309 9.675 -10.926 1.00 78.75 276 ASN A O 1
ATOM 2180 N N . ASN A 1 277 ? -3.469 11.824 -11.543 1.00 72.56 277 ASN A N 1
ATOM 2181 C CA . ASN A 1 277 ? -2.824 12.372 -10.358 1.00 72.56 277 ASN A CA 1
ATOM 2182 C C . ASN A 1 277 ? -3.874 12.989 -9.412 1.00 72.56 277 ASN A C 1
ATOM 2184 O O . ASN A 1 277 ? -4.435 14.032 -9.762 1.00 72.56 277 ASN A O 1
ATOM 2188 N N . PRO A 1 278 ? -4.099 12.413 -8.212 1.00 70.88 278 PRO A N 1
ATOM 2189 C CA . PRO A 1 278 ? -5.035 12.945 -7.220 1.00 70.88 278 PRO A CA 1
ATOM 2190 C C . PRO A 1 278 ? -4.799 14.407 -6.835 1.00 70.88 278 PRO A C 1
ATOM 2192 O O . PRO A 1 278 ? -5.756 15.127 -6.571 1.00 70.88 278 PRO A O 1
ATOM 2195 N N . VAL A 1 279 ? -3.550 14.883 -6.880 1.00 64.12 279 VAL A N 1
ATOM 2196 C CA . VAL A 1 279 ? -3.208 16.290 -6.600 1.00 64.12 279 VAL A CA 1
ATOM 2197 C C . VAL A 1 279 ? -3.821 17.242 -7.631 1.00 64.12 279 VAL A C 1
ATOM 2199 O O . VAL A 1 279 ? -4.152 18.382 -7.316 1.00 64.12 279 VAL A O 1
ATOM 2202 N N . LEU A 1 280 ? -3.998 16.775 -8.868 1.00 72.00 280 LEU A N 1
ATOM 2203 C CA . LEU A 1 280 ? -4.577 17.552 -9.965 1.00 72.00 280 LEU A CA 1
ATOM 2204 C C . LEU A 1 280 ? -6.089 17.338 -10.107 1.00 72.00 280 LEU A C 1
ATOM 2206 O O . LEU A 1 280 ? -6.730 17.960 -10.964 1.00 72.00 280 LEU A O 1
ATOM 2210 N N . TRP A 1 281 ? -6.678 16.448 -9.307 1.00 78.19 281 TRP A N 1
ATOM 2211 C CA . TRP A 1 281 ? -8.096 16.146 -9.399 1.00 78.19 281 TRP A CA 1
ATOM 2212 C C . TRP A 1 281 ? -8.951 17.304 -8.865 1.00 78.19 281 TRP A C 1
ATOM 2214 O O . TRP A 1 281 ? -8.584 17.977 -7.900 1.00 78.19 281 TRP A O 1
ATOM 2224 N N . PRO A 1 282 ? -10.105 17.603 -9.496 1.00 76.88 282 PRO A N 1
ATOM 2225 C CA . PRO A 1 282 ? -10.943 18.702 -9.042 1.00 76.88 282 PRO A CA 1
ATOM 2226 C C . PRO A 1 282 ? -11.498 18.438 -7.642 1.00 76.88 282 PRO A C 1
ATOM 2228 O O . PRO A 1 282 ? -11.906 17.323 -7.339 1.00 76.88 282 PRO A O 1
ATOM 2231 N N . LEU A 1 283 ? -11.634 19.493 -6.834 1.00 71.00 283 LEU A N 1
ATOM 2232 C CA . LEU A 1 283 ? -12.230 19.373 -5.504 1.00 71.00 283 LEU A CA 1
ATOM 2233 C C . LEU A 1 283 ? -13.643 18.768 -5.531 1.00 71.00 283 LEU A C 1
ATOM 2235 O O . LEU A 1 283 ? -14.444 19.098 -6.429 1.00 71.00 283 LEU A O 1
ATOM 2239 N N . PRO A 1 284 ? -14.004 18.010 -4.477 1.00 64.38 284 PRO A N 1
ATOM 2240 C CA . PRO A 1 284 ? -15.358 17.546 -4.285 1.00 64.38 284 PRO A CA 1
ATOM 2241 C C . PRO A 1 284 ? -16.371 18.710 -4.231 1.00 64.38 284 PRO A C 1
ATOM 2243 O O . PRO A 1 284 ? -16.391 19.504 -3.295 1.00 64.38 284 PRO A O 1
ATOM 2246 N N . GLY A 1 285 ? -17.178 18.854 -5.282 1.00 65.62 285 GLY A N 1
ATOM 2247 C CA . GLY A 1 285 ? -18.180 19.903 -5.501 1.00 65.62 285 GLY A CA 1
ATOM 2248 C C . GLY A 1 285 ? -18.111 20.513 -6.906 1.00 65.62 285 GLY A C 1
ATOM 2249 O O . GLY A 1 285 ? -19.106 21.021 -7.424 1.00 65.62 285 GLY A O 1
ATOM 2250 N N . LYS A 1 286 ? -16.966 20.402 -7.595 1.00 80.81 286 LYS A N 1
ATOM 2251 C CA . LYS A 1 286 ? -16.777 20.900 -8.972 1.00 80.81 286 LYS A CA 1
ATOM 2252 C C . LYS A 1 286 ? -17.276 19.893 -10.015 1.00 80.81 286 LYS A C 1
ATOM 2254 O O . LYS A 1 286 ? -16.536 19.458 -10.893 1.00 80.81 286 LYS A O 1
ATOM 2259 N N . THR A 1 287 ? -18.560 19.546 -9.938 1.00 83.06 287 THR A N 1
ATOM 2260 C CA . THR A 1 287 ? -19.187 18.474 -10.734 1.00 83.06 287 THR A CA 1
ATOM 2261 C C . THR A 1 287 ? -18.941 18.565 -12.237 1.00 83.06 287 THR A C 1
ATOM 2263 O O . THR A 1 287 ? -18.668 17.540 -12.849 1.00 83.06 287 THR A O 1
ATOM 2266 N N . TYR A 1 288 ? -18.975 19.760 -12.836 1.00 87.56 288 TYR A N 1
ATOM 2267 C CA . TYR A 1 288 ? -18.673 19.921 -14.264 1.00 87.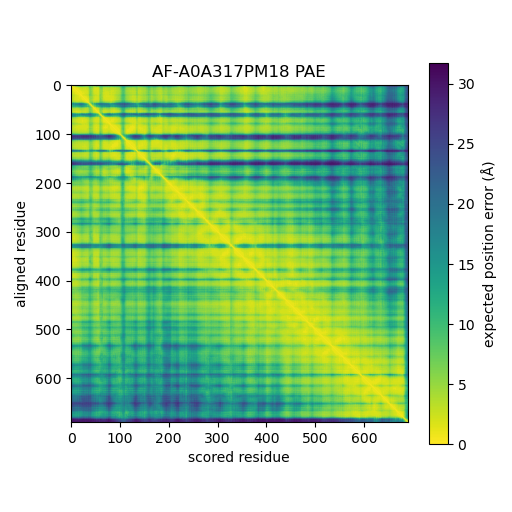56 288 TYR A CA 1
ATOM 2268 C C . TYR A 1 288 ? -17.243 19.477 -14.614 1.00 87.56 288 TYR A C 1
ATOM 2270 O O . TYR A 1 288 ? -17.036 18.718 -15.560 1.00 87.56 288 TYR A O 1
ATOM 2278 N N . ARG A 1 289 ? -16.248 19.894 -13.817 1.00 86.88 289 ARG A N 1
ATOM 2279 C CA . ARG A 1 289 ? -14.839 19.520 -14.031 1.00 86.88 289 ARG A CA 1
ATOM 2280 C C . ARG A 1 289 ? -14.628 18.020 -13.845 1.00 86.88 289 ARG A C 1
ATOM 2282 O O . ARG A 1 289 ? -13.896 17.414 -14.617 1.00 86.88 289 ARG A O 1
ATOM 2289 N N . ILE A 1 290 ? -15.310 17.433 -12.868 1.00 87.94 290 ILE A N 1
ATOM 2290 C CA . ILE A 1 290 ? -15.243 15.996 -12.586 1.00 87.94 290 ILE A CA 1
ATOM 2291 C C . ILE A 1 290 ? -15.864 15.189 -13.719 1.00 87.94 290 ILE A C 1
ATOM 2293 O O . ILE A 1 290 ? -15.223 14.270 -14.203 1.00 87.94 290 ILE A O 1
ATOM 2297 N N . ARG A 1 291 ? -17.043 15.575 -14.221 1.00 89.50 291 ARG A N 1
ATOM 2298 C CA . ARG A 1 291 ? -17.658 14.925 -15.392 1.00 89.50 291 ARG A CA 1
ATOM 2299 C C . ARG A 1 291 ? -16.783 15.020 -16.642 1.00 89.50 291 ARG A C 1
ATOM 2301 O O . ARG A 1 291 ? -16.714 14.075 -17.418 1.00 89.50 291 ARG A O 1
ATOM 2308 N N . ARG A 1 292 ? -16.084 16.143 -16.839 1.00 91.12 292 ARG A N 1
ATOM 2309 C CA . ARG A 1 292 ? -15.126 16.290 -17.945 1.00 91.12 292 ARG A CA 1
ATOM 2310 C C . ARG A 1 292 ? -13.934 15.339 -17.798 1.00 91.12 292 ARG A C 1
ATOM 2312 O O . ARG A 1 292 ? -13.469 14.798 -18.796 1.00 91.12 292 ARG A O 1
ATOM 2319 N N . LEU A 1 293 ? -13.432 15.159 -16.577 1.00 89.56 293 LEU A N 1
ATOM 2320 C CA . LEU A 1 293 ? -12.326 14.247 -16.287 1.00 89.56 293 LEU A CA 1
ATOM 2321 C C . LEU A 1 293 ? -12.755 12.778 -16.420 1.00 89.56 293 LEU A C 1
ATOM 2323 O O . LEU A 1 293 ? -12.069 11.997 -17.067 1.00 89.56 293 LEU A O 1
ATOM 2327 N N . ASP A 1 294 ? -13.936 12.451 -15.906 1.00 91.44 294 ASP A N 1
ATOM 2328 C CA . ASP A 1 294 ? -14.623 11.170 -16.071 1.00 91.44 294 ASP A CA 1
ATOM 2329 C C . ASP A 1 294 ? -14.775 10.781 -17.552 1.00 91.44 294 ASP A C 1
ATOM 2331 O O . ASP A 1 294 ? -14.373 9.693 -17.961 1.00 91.44 294 ASP A O 1
ATOM 2335 N N . ALA A 1 295 ? -15.272 11.696 -18.391 1.00 91.94 295 ALA A N 1
ATOM 2336 C CA . ALA A 1 295 ? -15.388 11.466 -19.830 1.00 91.94 295 ALA A CA 1
ATOM 2337 C C . ALA A 1 295 ? -14.025 11.195 -20.493 1.00 91.94 295 ALA A C 1
ATOM 2339 O O . ALA A 1 295 ? -13.922 10.321 -21.351 1.00 91.94 295 ALA A O 1
ATOM 2340 N N . ARG A 1 296 ? -12.967 11.902 -20.072 1.00 91.50 296 ARG A N 1
ATOM 2341 C CA . ARG A 1 296 ? -11.601 11.662 -20.566 1.00 91.50 296 ARG A CA 1
ATOM 2342 C C . ARG A 1 296 ? -11.078 10.288 -20.161 1.00 91.50 296 ARG A C 1
ATOM 2344 O O . ARG A 1 296 ? -10.498 9.614 -21.002 1.00 91.50 296 ARG A O 1
ATOM 2351 N N . PHE A 1 297 ? -11.294 9.853 -18.920 1.00 91.50 297 PHE A N 1
ATOM 2352 C CA . PHE A 1 297 ? -10.929 8.496 -18.502 1.00 91.50 297 PHE A CA 1
ATOM 2353 C C . PHE A 1 297 ? -11.644 7.440 -19.345 1.00 91.50 297 PHE A C 1
ATOM 2355 O O . PHE A 1 297 ? -10.992 6.549 -19.882 1.00 91.50 297 PHE A O 1
ATOM 2362 N N . ARG A 1 298 ? -12.960 7.577 -19.540 1.00 91.19 298 ARG A N 1
ATOM 2363 C CA . ARG A 1 298 ? -13.745 6.637 -20.354 1.00 91.19 298 ARG A CA 1
ATOM 2364 C C . ARG A 1 298 ? -13.290 6.588 -21.816 1.00 91.19 298 ARG A C 1
ATOM 2366 O O . ARG A 1 298 ? -13.238 5.506 -22.390 1.00 91.19 298 ARG A O 1
ATOM 2373 N N . GLN A 1 299 ? -12.869 7.715 -22.395 1.00 91.75 299 GLN A N 1
ATOM 2374 C CA . GLN A 1 299 ? -12.236 7.731 -23.721 1.00 91.75 299 GLN A CA 1
ATOM 2375 C C . GLN A 1 299 ? -10.955 6.884 -23.759 1.00 91.75 299 GLN A C 1
ATOM 2377 O O . GLN A 1 299 ? -10.747 6.137 -24.710 1.00 91.75 299 GLN A O 1
ATOM 2382 N N . LEU A 1 300 ? -10.117 6.933 -22.719 1.00 91.25 300 LEU A N 1
ATOM 2383 C CA . LEU A 1 300 ? -8.905 6.107 -22.657 1.00 91.25 300 LEU A CA 1
ATOM 2384 C C . LEU A 1 300 ? -9.202 4.612 -22.509 1.00 91.25 300 LEU A C 1
ATOM 2386 O O . LEU A 1 300 ? -8.440 3.796 -23.020 1.00 91.25 300 LEU A O 1
ATOM 2390 N N . LEU A 1 301 ? -10.298 4.252 -21.835 1.00 91.25 301 LEU A N 1
ATOM 2391 C CA . LEU A 1 301 ? -10.742 2.858 -21.715 1.00 91.25 301 LEU A CA 1
ATOM 2392 C C . LEU A 1 301 ? -11.242 2.281 -23.043 1.00 91.25 301 LEU A C 1
ATOM 2394 O O . LEU A 1 301 ? -11.184 1.072 -23.233 1.00 91.25 301 LEU A O 1
ATOM 2398 N N . SER A 1 302 ? -11.705 3.136 -23.960 1.00 90.44 302 SER A N 1
ATOM 2399 C CA . SER A 1 302 ? -12.174 2.717 -25.288 1.00 90.44 302 SER A CA 1
ATOM 2400 C C . SER A 1 302 ? -11.051 2.433 -26.293 1.00 90.44 302 SER A C 1
ATOM 2402 O O . SER A 1 302 ? -11.320 1.949 -27.390 1.00 90.44 302 SER A O 1
ATOM 2404 N N . LEU A 1 303 ? -9.794 2.734 -25.946 1.00 91.12 303 LEU A N 1
ATOM 2405 C CA . LEU A 1 303 ? -8.661 2.462 -26.827 1.00 91.12 303 LEU A CA 1
ATOM 2406 C C . LEU A 1 303 ? -8.419 0.950 -26.952 1.00 91.12 303 LEU A C 1
ATOM 2408 O O . LEU A 1 303 ? -8.412 0.256 -25.932 1.00 91.12 303 LEU A O 1
ATOM 2412 N N . PRO A 1 304 ? -8.101 0.439 -28.155 1.00 91.38 304 PRO A N 1
ATOM 2413 C CA . PRO A 1 304 ? -7.625 -0.927 -28.296 1.00 91.38 304 PRO A CA 1
ATOM 2414 C C . PRO A 1 304 ? -6.228 -1.035 -27.675 1.00 91.38 304 PRO A C 1
ATOM 2416 O O . PRO A 1 304 ? -5.297 -0.328 -28.076 1.00 91.38 304 PRO A O 1
ATOM 2419 N N . LEU A 1 305 ? -6.107 -1.902 -26.672 1.00 90.25 305 LEU A N 1
ATOM 2420 C CA . LEU A 1 305 ? -4.917 -2.121 -25.852 1.00 90.25 305 LEU A CA 1
ATOM 2421 C C . LEU A 1 305 ? -4.701 -3.624 -25.652 1.00 90.25 305 LEU A C 1
ATOM 2423 O O . LEU A 1 305 ? -5.626 -4.416 -25.801 1.00 90.25 305 LEU A O 1
ATOM 2427 N N . HIS A 1 306 ? -3.484 -4.010 -25.267 1.00 87.88 306 HIS A N 1
ATOM 2428 C CA . HIS A 1 306 ? -3.225 -5.365 -24.780 1.00 87.88 306 HIS A CA 1
ATOM 2429 C C . HIS A 1 306 ? -4.078 -5.656 -23.523 1.00 87.88 306 HIS A C 1
ATOM 2431 O O . HIS A 1 306 ? -4.219 -4.740 -22.705 1.00 87.88 306 HIS A O 1
ATOM 2437 N N . PRO A 1 307 ? -4.589 -6.888 -23.309 1.00 89.06 307 PRO A N 1
ATOM 2438 C CA . PRO A 1 307 ? -5.455 -7.228 -22.171 1.00 89.06 307 PRO A CA 1
ATOM 2439 C C . PRO A 1 307 ? -4.937 -6.745 -20.808 1.00 89.06 307 PRO A C 1
ATOM 2441 O O . PRO A 1 307 ? -5.632 -6.029 -20.094 1.00 89.06 307 PRO A O 1
ATOM 2444 N N . GLU A 1 308 ? -3.670 -7.020 -20.489 1.00 87.19 308 GLU A N 1
ATOM 2445 C CA . GLU A 1 308 ? -3.012 -6.565 -19.247 1.00 87.19 308 GLU A CA 1
ATOM 2446 C C . GLU A 1 308 ? -3.029 -5.031 -19.082 1.00 87.19 308 GLU A C 1
ATOM 2448 O O . GLU A 1 308 ? -3.304 -4.481 -18.008 1.00 87.19 308 GLU A O 1
ATOM 2453 N N . ALA A 1 309 ? -2.772 -4.309 -20.177 1.00 87.75 309 ALA A N 1
ATOM 2454 C CA . ALA A 1 309 ? -2.818 -2.856 -20.185 1.00 87.75 309 ALA A CA 1
ATOM 2455 C C . ALA A 1 309 ? -4.263 -2.372 -20.022 1.00 87.75 309 ALA A C 1
ATOM 2457 O O . ALA A 1 309 ? -4.496 -1.444 -19.246 1.00 87.75 309 ALA A O 1
ATOM 2458 N N . GLN A 1 310 ? -5.227 -2.991 -20.704 1.00 92.38 310 GLN A N 1
ATOM 2459 C CA . GLN A 1 310 ? -6.649 -2.674 -20.596 1.00 92.38 310 GLN A CA 1
ATOM 2460 C C . GLN A 1 310 ? -7.158 -2.868 -19.161 1.00 92.38 310 GLN A C 1
ATOM 2462 O O . GLN A 1 310 ? -7.752 -1.942 -18.604 1.00 92.38 310 GLN A O 1
ATOM 2467 N N . ALA A 1 311 ? -6.829 -3.996 -18.526 1.00 93.31 311 ALA A N 1
ATOM 2468 C CA . ALA A 1 311 ? -7.175 -4.287 -17.138 1.00 93.31 311 ALA A CA 1
ATOM 2469 C C . ALA A 1 311 ? -6.595 -3.240 -16.174 1.00 93.31 311 ALA A C 1
ATOM 2471 O O . ALA A 1 311 ? -7.318 -2.621 -15.391 1.00 93.31 311 ALA A O 1
ATOM 2472 N N . SER A 1 312 ? -5.310 -2.911 -16.327 1.00 90.62 312 SER A N 1
ATOM 2473 C CA . SER A 1 312 ? -4.675 -1.827 -15.563 1.00 90.62 312 SER A CA 1
ATOM 2474 C C . SER A 1 312 ? -5.388 -0.477 -15.744 1.00 90.62 312 SER A C 1
ATOM 2476 O O . SER A 1 312 ? -5.418 0.349 -14.831 1.00 90.62 312 SER A O 1
ATOM 2478 N N . GLY A 1 313 ? -5.993 -0.241 -16.914 1.00 92.38 313 GLY A N 1
ATOM 2479 C CA . GLY A 1 313 ? -6.777 0.960 -17.181 1.00 92.38 313 GLY A CA 1
ATOM 2480 C C . GLY A 1 313 ? -8.096 1.006 -16.419 1.00 92.38 313 GLY A C 1
ATOM 2481 O O . GLY A 1 313 ? -8.389 2.021 -15.783 1.00 92.38 313 GLY A O 1
ATOM 2482 N N . TYR A 1 314 ? -8.853 -0.092 -16.423 1.00 95.50 314 TYR A N 1
ATOM 2483 C CA . TYR A 1 314 ? -10.086 -0.200 -15.640 1.00 95.50 314 TYR A CA 1
ATOM 2484 C C . TYR A 1 314 ? -9.824 -0.057 -14.140 1.00 95.50 314 TYR A C 1
ATOM 2486 O O . TYR A 1 314 ? -10.567 0.653 -13.466 1.00 95.50 314 TYR A O 1
ATOM 2494 N N . LEU A 1 315 ? -8.740 -0.645 -13.622 1.00 94.44 315 LEU A N 1
ATOM 2495 C CA . LEU A 1 315 ? -8.359 -0.477 -12.218 1.00 94.44 315 LEU A CA 1
ATOM 2496 C C . LEU A 1 315 ? -8.039 0.988 -11.877 1.00 94.44 315 LEU A C 1
ATOM 2498 O O . LEU A 1 315 ? -8.489 1.494 -10.849 1.00 94.44 315 LEU A O 1
ATOM 2502 N N . ALA A 1 316 ? -7.298 1.693 -12.740 1.00 90.81 316 ALA A N 1
ATOM 2503 C CA . ALA A 1 316 ? -6.992 3.110 -12.539 1.00 90.81 316 ALA A CA 1
ATOM 2504 C C . ALA A 1 316 ? -8.263 3.979 -12.520 1.00 90.81 316 ALA A C 1
ATOM 2506 O O . ALA A 1 316 ? -8.423 4.827 -11.643 1.00 90.81 316 ALA A O 1
ATOM 2507 N N . TYR A 1 317 ? -9.199 3.737 -13.442 1.00 94.12 317 TYR A N 1
ATOM 2508 C CA . TYR A 1 317 ? -10.467 4.466 -13.470 1.00 94.12 317 TYR A CA 1
ATOM 2509 C C . TYR A 1 317 ? -11.379 4.122 -12.281 1.00 94.12 317 TYR A C 1
ATOM 2511 O O . TYR A 1 317 ? -12.018 5.016 -11.727 1.00 94.12 317 TYR A O 1
ATOM 2519 N N . ALA A 1 318 ? -11.396 2.867 -11.822 1.00 94.12 318 ALA A N 1
ATOM 2520 C CA . ALA A 1 318 ? -12.131 2.485 -10.619 1.00 94.12 318 ALA A CA 1
ATOM 2521 C C . ALA A 1 318 ? -11.600 3.216 -9.372 1.00 94.12 318 ALA A C 1
ATOM 2523 O O . ALA A 1 318 ? -12.398 3.737 -8.600 1.00 94.12 318 ALA A O 1
ATOM 2524 N N . ARG A 1 319 ? -10.274 3.359 -9.225 1.00 88.50 319 ARG A N 1
ATOM 2525 C CA . ARG A 1 319 ? -9.649 4.160 -8.150 1.00 88.50 319 ARG A CA 1
ATOM 2526 C C . ARG A 1 319 ? -9.980 5.651 -8.247 1.00 88.50 319 ARG A C 1
ATOM 2528 O O . ARG A 1 319 ? -10.206 6.309 -7.235 1.00 88.50 319 ARG A O 1
ATOM 2535 N N . PHE A 1 320 ? -10.044 6.197 -9.463 1.00 89.56 320 PHE A N 1
ATOM 2536 C CA . PHE A 1 320 ? -10.549 7.556 -9.677 1.00 89.56 320 PHE A CA 1
ATOM 2537 C C . PHE A 1 320 ? -11.999 7.693 -9.189 1.00 89.56 320 PHE A C 1
ATOM 2539 O O . PHE A 1 320 ? -12.324 8.642 -8.480 1.00 89.56 320 PHE A O 1
ATOM 2546 N N . CYS A 1 321 ? -12.867 6.738 -9.528 1.00 91.00 321 CYS A N 1
ATOM 2547 C CA . CYS A 1 321 ? -14.257 6.744 -9.078 1.00 91.00 321 CYS A CA 1
ATOM 2548 C C . CYS A 1 321 ? -14.365 6.601 -7.553 1.00 91.00 321 CYS A C 1
ATOM 2550 O O . CYS A 1 321 ? -15.150 7.319 -6.939 1.00 91.00 321 CYS A O 1
ATOM 2552 N N . GLU A 1 322 ? -13.551 5.730 -6.951 1.00 87.75 322 GLU A N 1
ATOM 2553 C CA . GLU A 1 322 ? -13.463 5.513 -5.503 1.00 87.75 322 GLU A CA 1
ATOM 2554 C C . GLU A 1 322 ? -13.175 6.822 -4.757 1.00 87.75 322 GLU A C 1
ATOM 2556 O O . GLU A 1 322 ? -13.886 7.171 -3.816 1.00 87.75 322 GLU A O 1
ATOM 2561 N N . HIS A 1 323 ? -12.210 7.608 -5.241 1.00 82.81 323 HIS A N 1
ATOM 2562 C CA . HIS A 1 323 ? -11.869 8.909 -4.660 1.00 82.81 323 HIS A CA 1
ATOM 2563 C C . HIS A 1 323 ? -13.048 9.896 -4.631 1.00 82.81 323 HIS A C 1
ATOM 2565 O O . HIS A 1 323 ? -13.131 10.744 -3.744 1.00 82.81 323 HIS A O 1
ATOM 2571 N N . PHE A 1 324 ? -13.971 9.791 -5.590 1.00 83.44 324 PHE A N 1
ATOM 2572 C CA . PHE A 1 324 ? -15.141 10.662 -5.703 1.00 83.44 324 PHE A CA 1
ATOM 2573 C C . PHE A 1 324 ? -16.445 10.038 -5.188 1.00 83.44 324 PHE A C 1
ATOM 2575 O O . PHE A 1 324 ? -17.512 10.631 -5.380 1.00 83.44 324 PHE A O 1
ATOM 2582 N N . LEU A 1 325 ? -16.389 8.884 -4.510 1.00 82.19 325 LEU A N 1
ATOM 2583 C CA . LEU A 1 325 ? -17.571 8.269 -3.896 1.00 82.19 325 LEU A CA 1
ATOM 2584 C C . LEU A 1 325 ? -18.191 9.170 -2.831 1.00 82.19 325 LEU A C 1
ATOM 2586 O O . LEU A 1 325 ? -19.414 9.295 -2.766 1.00 82.19 325 LEU A O 1
ATOM 2590 N N . PHE A 1 326 ? -17.356 9.830 -2.032 1.00 73.56 326 PHE A N 1
ATOM 2591 C CA . PHE A 1 326 ? -17.793 10.719 -0.966 1.00 73.56 326 PHE A CA 1
ATOM 2592 C C . PHE A 1 326 ? -17.427 12.172 -1.270 1.00 73.56 326 PHE A C 1
ATOM 2594 O O . PHE A 1 326 ? -16.495 12.495 -2.006 1.00 73.56 326 PHE A O 1
ATOM 2601 N N . ASN A 1 327 ? -18.197 13.089 -0.702 1.00 65.00 327 ASN A N 1
ATOM 2602 C CA . ASN A 1 327 ? -17.899 14.506 -0.722 1.00 65.00 327 ASN A CA 1
ATOM 2603 C C . ASN A 1 327 ? -16.750 14.847 0.234 1.00 65.00 327 ASN A C 1
ATOM 2605 O O . ASN A 1 327 ? -16.287 14.019 1.014 1.00 65.00 327 ASN A O 1
ATOM 2609 N N . ARG A 1 328 ? -16.332 16.116 0.225 1.00 54.72 328 ARG A N 1
ATOM 2610 C CA . ARG A 1 328 ? -15.231 16.639 1.059 1.00 54.72 328 ARG A CA 1
ATOM 2611 C C . ARG A 1 328 ? -15.401 16.463 2.578 1.00 54.72 328 ARG A C 1
ATOM 2613 O O . ARG A 1 328 ? -14.506 16.823 3.334 1.00 54.72 328 ARG A O 1
ATOM 2620 N N . TYR A 1 329 ? -16.553 15.985 3.042 1.00 53.34 329 TYR A N 1
ATOM 2621 C CA . TYR A 1 329 ? -16.856 15.724 4.445 1.00 53.34 329 TYR A CA 1
ATOM 2622 C C . TYR A 1 329 ? -17.007 14.232 4.762 1.00 53.34 329 TYR A C 1
ATOM 2624 O O . TYR A 1 329 ? -17.457 13.915 5.859 1.00 53.34 329 TYR A O 1
ATOM 2632 N N . GLY A 1 330 ? -16.674 13.338 3.825 1.00 58.44 330 GLY A N 1
ATOM 2633 C CA . GLY A 1 330 ? -16.912 11.900 3.975 1.00 58.44 330 GLY A CA 1
ATOM 2634 C C . GLY A 1 330 ? -18.398 11.534 3.932 1.00 58.44 330 GLY A C 1
ATOM 2635 O O . GLY A 1 330 ? -18.777 10.442 4.333 1.00 58.44 330 GLY A O 1
ATOM 2636 N N . ARG A 1 331 ? -19.252 12.461 3.479 1.00 65.56 331 ARG A N 1
ATOM 2637 C CA . ARG A 1 331 ? -20.689 12.235 3.303 1.00 65.56 331 ARG A CA 1
ATOM 2638 C C . ARG A 1 331 ? -20.988 11.971 1.841 1.00 65.56 331 ARG A C 1
ATOM 2640 O O . ARG A 1 331 ? -20.229 12.371 0.964 1.00 65.56 331 ARG A O 1
ATOM 2647 N N . GLU A 1 332 ? -22.127 11.372 1.560 1.00 68.56 332 GLU A N 1
ATOM 2648 C CA . GLU A 1 332 ? -22.604 11.231 0.190 1.00 68.56 332 GLU A CA 1
ATOM 2649 C C . GLU A 1 332 ? -22.745 12.566 -0.543 1.00 68.56 332 GLU A C 1
ATOM 2651 O O . GLU A 1 332 ? -22.893 13.654 0.027 1.00 68.56 332 GLU A O 1
ATOM 2656 N N . TRP A 1 333 ? -22.700 12.468 -1.862 1.00 75.38 333 TRP A N 1
ATOM 2657 C CA . TRP A 1 333 ? -22.980 13.558 -2.782 1.00 75.38 333 TRP A CA 1
ATOM 2658 C C . TRP A 1 333 ? -23.858 13.003 -3.899 1.00 75.38 333 TRP A C 1
ATOM 2660 O O . TRP A 1 333 ? -23.722 11.850 -4.274 1.00 75.38 333 TRP A O 1
ATOM 2670 N N . ARG A 1 334 ? -24.701 13.841 -4.520 1.00 81.62 334 ARG A N 1
ATOM 2671 C CA . ARG A 1 334 ? -25.389 13.623 -5.832 1.00 81.62 334 ARG A CA 1
ATOM 2672 C C . ARG A 1 334 ? -24.748 12.735 -6.953 1.00 81.62 334 ARG A C 1
ATOM 2674 O O . ARG A 1 334 ? -25.398 12.544 -7.968 1.00 81.62 334 ARG A O 1
ATOM 2681 N N . LEU A 1 335 ? -23.491 12.281 -6.882 1.00 86.06 335 LEU A N 1
ATOM 2682 C CA . LEU A 1 335 ? -22.781 11.446 -7.858 1.00 86.06 335 LEU A CA 1
ATOM 2683 C C . LEU A 1 335 ? -22.293 10.129 -7.236 1.00 86.06 335 LEU A C 1
ATOM 2685 O O . LEU A 1 335 ? -21.747 9.310 -7.966 1.00 86.06 335 LEU A O 1
ATOM 2689 N N . THR A 1 336 ? -22.499 9.896 -5.936 1.00 86.81 336 THR A N 1
ATOM 2690 C CA . THR A 1 336 ? -22.092 8.660 -5.259 1.00 86.81 336 THR A CA 1
ATOM 2691 C C . THR A 1 336 ? -22.655 7.435 -5.979 1.00 86.81 336 THR A C 1
ATOM 2693 O O . THR A 1 336 ? -21.894 6.534 -6.322 1.00 86.81 336 THR A O 1
ATOM 2696 N N . SER A 1 337 ? -23.946 7.431 -6.329 1.00 88.94 337 SER A N 1
ATOM 2697 C CA . SER A 1 337 ? -24.564 6.330 -7.087 1.00 88.94 337 SER A CA 1
ATOM 2698 C C . SER A 1 337 ? -23.979 6.174 -8.497 1.00 88.94 337 SER A C 1
ATOM 2700 O O . SER A 1 337 ? -23.792 5.053 -8.958 1.00 88.94 337 SER A O 1
ATOM 2702 N N . TRP A 1 338 ? -23.635 7.281 -9.174 1.00 90.31 338 TRP A N 1
ATOM 2703 C CA . TRP A 1 338 ? -22.968 7.230 -10.482 1.00 90.31 338 TRP A CA 1
ATOM 2704 C C . TRP A 1 338 ? -21.606 6.540 -10.373 1.00 90.31 338 TRP A C 1
ATOM 2706 O O . TRP A 1 338 ? -21.351 5.590 -11.106 1.00 90.31 338 TRP A O 1
ATOM 2716 N N . PHE A 1 339 ? -20.757 6.969 -9.436 1.00 91.50 339 PHE A N 1
ATOM 2717 C CA . PHE A 1 339 ? -19.424 6.391 -9.255 1.00 91.50 339 PHE A CA 1
ATOM 2718 C C . PHE A 1 339 ? -19.460 4.957 -8.733 1.00 91.50 339 PHE A C 1
ATOM 2720 O O . PHE A 1 339 ? -18.684 4.134 -9.205 1.00 91.50 339 PHE A O 1
ATOM 2727 N N . THR A 1 340 ? -20.404 4.629 -7.851 1.00 91.81 340 THR A N 1
ATOM 2728 C CA . THR A 1 340 ? -20.650 3.246 -7.410 1.00 91.81 340 THR A CA 1
ATOM 2729 C C . THR A 1 340 ? -20.987 2.357 -8.613 1.00 91.81 340 THR A C 1
ATOM 2731 O O . THR A 1 340 ? -20.379 1.302 -8.801 1.00 91.81 340 THR A O 1
ATOM 2734 N N . GLY A 1 341 ? -21.879 2.822 -9.496 1.00 93.31 341 GLY A N 1
ATOM 2735 C CA . GLY A 1 341 ? -22.207 2.127 -10.740 1.00 93.31 341 GLY A CA 1
ATOM 2736 C C . GLY A 1 341 ? -21.015 1.998 -11.697 1.00 93.31 341 GLY A C 1
ATOM 2737 O O . GLY A 1 341 ? -20.826 0.935 -12.286 1.00 93.31 341 GLY A O 1
ATOM 2738 N N . GLN A 1 342 ? -20.182 3.038 -11.831 1.00 94.56 342 GLN A N 1
ATOM 2739 C CA . GLN A 1 342 ? -18.976 2.989 -12.668 1.00 94.56 342 GLN A CA 1
ATOM 2740 C C . GLN A 1 342 ? -17.940 1.994 -12.132 1.00 94.56 342 GLN A C 1
ATOM 2742 O O . GLN A 1 342 ? -17.401 1.214 -12.914 1.00 94.56 342 GLN A O 1
ATOM 2747 N N . ILE A 1 343 ? -17.697 1.954 -10.818 1.00 95.31 343 ILE A N 1
ATOM 2748 C CA . ILE A 1 343 ? -16.800 0.960 -10.207 1.00 95.31 343 ILE A CA 1
ATOM 2749 C C . ILE A 1 343 ? -17.322 -0.452 -10.486 1.00 95.31 343 ILE A C 1
ATOM 2751 O O . ILE A 1 343 ? -16.559 -1.290 -10.961 1.00 95.31 343 ILE A O 1
ATOM 2755 N N . TYR A 1 344 ? -18.619 -0.709 -10.286 1.00 95.81 344 TYR A N 1
ATOM 2756 C CA . TYR A 1 344 ? -19.213 -2.015 -10.586 1.00 95.81 344 TYR A CA 1
ATOM 2757 C C . TYR A 1 344 ? -19.027 -2.418 -12.056 1.00 95.81 344 TYR A C 1
ATOM 2759 O O . TYR A 1 344 ? -18.609 -3.538 -12.340 1.00 95.81 344 TYR A O 1
ATOM 2767 N N . GLN A 1 345 ? -19.261 -1.495 -12.996 1.00 95.69 345 GLN A N 1
ATOM 2768 C CA . GLN A 1 345 ? -19.028 -1.732 -14.427 1.00 95.69 345 GLN A CA 1
ATOM 2769 C C . GLN A 1 345 ? -17.554 -2.015 -14.741 1.00 95.69 345 GLN A C 1
ATOM 2771 O O . GLN A 1 345 ? -17.266 -2.884 -15.561 1.00 95.69 345 GLN A O 1
ATOM 2776 N N . CYS A 1 346 ? -16.621 -1.329 -14.077 1.00 96.44 346 CYS A N 1
ATOM 2777 C CA . CYS A 1 346 ? -15.191 -1.592 -14.234 1.00 96.44 346 CYS A CA 1
ATOM 2778 C C . CYS A 1 346 ? -14.821 -2.987 -13.744 1.00 96.44 346 CYS A C 1
ATOM 2780 O O . CYS A 1 346 ? -14.119 -3.701 -14.448 1.00 96.44 346 CYS A O 1
ATOM 2782 N N . VAL A 1 347 ? -15.299 -3.390 -12.564 1.00 96.25 347 VAL A N 1
ATOM 2783 C CA . VAL A 1 347 ? -15.004 -4.717 -12.005 1.00 96.25 347 VAL A CA 1
ATOM 2784 C C . VAL A 1 347 ? -15.644 -5.824 -12.851 1.00 96.25 347 VAL A C 1
ATOM 2786 O O . VAL A 1 347 ? -15.006 -6.841 -13.111 1.00 96.25 347 VAL A O 1
ATOM 2789 N N . ALA A 1 348 ? -16.852 -5.598 -13.373 1.00 95.69 348 ALA A N 1
ATOM 2790 C CA . ALA A 1 348 ? -17.490 -6.508 -14.320 1.00 95.69 348 ALA A CA 1
ATOM 2791 C C . ALA A 1 348 ? -16.687 -6.660 -15.624 1.00 95.69 348 ALA A C 1
ATOM 2793 O O . ALA A 1 348 ? -16.491 -7.779 -16.094 1.00 95.69 348 ALA A O 1
ATOM 2794 N N . ALA A 1 349 ? -16.198 -5.549 -16.188 1.00 95.25 349 ALA A N 1
ATOM 2795 C CA . ALA A 1 349 ? -15.358 -5.566 -17.383 1.00 95.25 349 ALA A CA 1
ATOM 2796 C C . ALA A 1 349 ? -14.019 -6.263 -17.119 1.00 95.25 349 ALA A C 1
ATOM 2798 O O . ALA A 1 349 ? -13.608 -7.099 -17.915 1.00 95.25 349 ALA A O 1
ATOM 2799 N N . LEU A 1 350 ? -13.379 -5.976 -15.979 1.00 95.50 350 LEU A N 1
ATOM 2800 C CA . LEU A 1 350 ? -12.152 -6.643 -15.547 1.00 95.50 350 LEU A CA 1
ATOM 2801 C C . LEU A 1 350 ? -12.323 -8.157 -15.547 1.00 95.50 350 LEU A C 1
ATOM 2803 O O . LEU A 1 350 ? -11.509 -8.845 -16.154 1.00 95.50 350 LEU A O 1
ATOM 2807 N N . ALA A 1 351 ? -13.389 -8.666 -14.921 1.00 92.44 351 ALA A N 1
ATOM 2808 C CA . ALA A 1 351 ? -13.663 -10.101 -14.806 1.00 92.44 351 ALA A CA 1
ATOM 2809 C C . ALA A 1 351 ? -13.802 -10.827 -16.161 1.00 92.44 351 ALA A C 1
ATOM 2811 O O . ALA A 1 351 ? -13.734 -12.051 -16.196 1.00 92.44 351 ALA A O 1
ATOM 2812 N N . ALA A 1 352 ? -14.004 -10.093 -17.260 1.00 92.12 352 ALA A N 1
ATOM 2813 C CA . ALA A 1 352 ? -14.081 -10.635 -18.615 1.00 92.12 352 ALA A CA 1
ATOM 2814 C C . ALA A 1 352 ? -12.756 -10.545 -19.400 1.00 92.12 352 ALA A C 1
ATOM 2816 O O . ALA A 1 352 ? -12.663 -11.103 -20.491 1.00 92.12 352 ALA A O 1
ATOM 2817 N N . ILE A 1 353 ? -11.745 -9.837 -18.885 1.00 92.00 353 ILE A N 1
ATOM 2818 C CA . ILE A 1 353 ? -10.443 -9.682 -19.542 1.00 92.00 353 ILE A CA 1
ATOM 2819 C C . ILE A 1 353 ? -9.525 -10.836 -19.129 1.00 92.00 353 ILE A C 1
ATOM 2821 O O . ILE A 1 353 ? -9.238 -11.027 -17.944 1.00 92.00 353 ILE A O 1
ATOM 2825 N N . ASP A 1 354 ? -8.993 -11.548 -20.124 1.00 89.94 354 ASP A N 1
ATOM 2826 C CA . ASP A 1 354 ? -7.927 -12.531 -19.928 1.00 89.94 354 ASP A CA 1
ATOM 2827 C C . ASP A 1 354 ? -6.582 -11.824 -19.682 1.00 89.94 354 ASP A C 1
ATOM 2829 O O . ASP A 1 354 ? -5.839 -11.484 -20.606 1.00 89.94 354 ASP A O 1
ATOM 2833 N N . ALA A 1 355 ? -6.313 -11.525 -18.410 1.00 89.38 355 ALA A N 1
ATOM 2834 C CA . ALA A 1 355 ? -5.106 -10.842 -17.947 1.00 89.38 355 ALA A CA 1
ATOM 2835 C C . ALA A 1 355 ? -4.506 -11.547 -16.709 1.00 89.38 355 ALA A C 1
ATOM 2837 O O . ALA A 1 355 ? -4.645 -11.059 -15.582 1.00 89.38 355 ALA A O 1
ATOM 2838 N N . PRO A 1 356 ? -3.879 -12.727 -16.873 1.00 87.69 356 PRO A N 1
ATOM 2839 C CA . PRO A 1 356 ? -3.378 -13.526 -15.754 1.00 87.69 356 PRO A CA 1
ATOM 2840 C C . PRO A 1 356 ? -2.371 -12.799 -14.856 1.00 87.69 356 PRO A C 1
ATOM 2842 O O . PRO A 1 356 ? -2.428 -12.939 -13.635 1.00 87.69 356 PRO A O 1
ATOM 2845 N N . ALA A 1 357 ? -1.466 -12.001 -15.435 1.00 83.81 357 ALA A N 1
ATOM 2846 C CA . ALA A 1 357 ? -0.454 -11.287 -14.657 1.00 83.81 357 ALA A CA 1
ATOM 2847 C C . ALA A 1 357 ? -1.099 -10.198 -13.786 1.00 83.81 357 ALA A C 1
ATOM 2849 O O . ALA A 1 357 ? -0.751 -10.037 -12.611 1.00 83.81 357 ALA A O 1
ATOM 2850 N N . PHE A 1 358 ? -2.088 -9.490 -14.336 1.00 88.25 358 PHE A N 1
ATOM 2851 C CA . PHE A 1 358 ? -2.909 -8.541 -13.598 1.00 88.25 358 PHE A CA 1
ATOM 2852 C C . PHE A 1 358 ? -3.646 -9.214 -12.436 1.00 88.25 358 PHE A C 1
ATOM 2854 O O . PHE A 1 358 ? -3.590 -8.707 -11.316 1.00 88.25 358 PHE A O 1
ATOM 2861 N N . TRP A 1 359 ? -4.302 -10.355 -12.667 1.00 87.75 359 TRP A N 1
ATOM 2862 C CA . TRP A 1 359 ? -5.096 -11.027 -11.633 1.00 87.75 359 TRP A CA 1
ATOM 2863 C C . TRP A 1 359 ? -4.262 -11.564 -10.483 1.00 87.75 359 TRP A C 1
ATOM 2865 O O . TRP A 1 359 ? -4.654 -11.384 -9.332 1.00 87.75 359 TRP A O 1
ATOM 2875 N N . LEU A 1 360 ? -3.090 -12.133 -10.772 1.00 85.31 360 LEU A N 1
ATOM 2876 C CA . LEU A 1 360 ? -2.155 -12.558 -9.733 1.00 85.31 360 LEU A CA 1
ATOM 2877 C C . LEU A 1 360 ? -1.740 -11.393 -8.817 1.00 85.31 360 LEU A C 1
ATOM 2879 O O . LEU A 1 360 ? -1.533 -11.582 -7.622 1.00 85.31 360 LEU A O 1
ATOM 2883 N N . THR A 1 361 ? -1.624 -10.189 -9.380 1.00 83.19 361 THR A N 1
ATOM 2884 C CA . THR A 1 361 ? -1.089 -9.013 -8.680 1.00 83.19 361 THR A CA 1
ATOM 2885 C C . THR A 1 361 ? -2.168 -8.193 -7.967 1.00 83.19 361 THR A C 1
ATOM 2887 O O . THR A 1 361 ? -1.920 -7.609 -6.912 1.00 83.19 361 THR A O 1
ATOM 2890 N N . TYR A 1 362 ? -3.364 -8.089 -8.554 1.00 87.75 362 TYR A N 1
ATOM 2891 C CA . TYR A 1 362 ? -4.372 -7.099 -8.164 1.00 87.75 362 TYR A CA 1
ATOM 2892 C C . TYR A 1 362 ? -5.721 -7.692 -7.735 1.00 87.75 362 TYR A C 1
ATOM 2894 O O . TYR A 1 362 ? -6.636 -6.911 -7.457 1.00 87.75 362 TYR A O 1
ATOM 2902 N N . SER A 1 363 ? -5.861 -9.020 -7.628 1.00 88.38 363 SER A N 1
ATOM 2903 C CA . SER A 1 363 ? -7.108 -9.689 -7.206 1.00 88.38 363 SER A CA 1
ATOM 2904 C C . SER A 1 363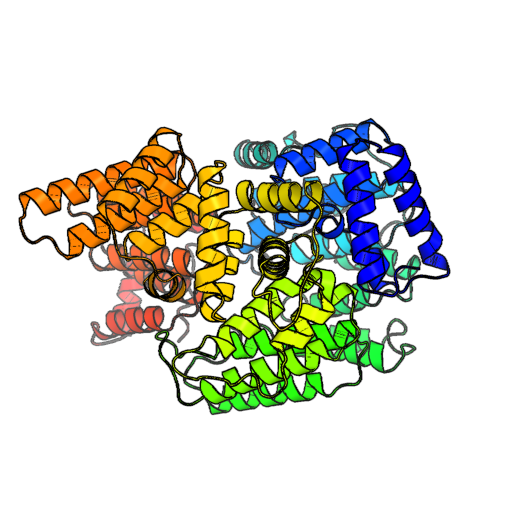 ? -7.714 -9.074 -5.939 1.00 88.38 363 SER A C 1
ATOM 2906 O O . SER A 1 363 ? -8.873 -8.661 -5.957 1.00 88.38 363 SER A O 1
ATOM 2908 N N . ASP A 1 364 ? -6.921 -8.911 -4.877 1.00 86.81 364 ASP A N 1
ATOM 2909 C CA . ASP A 1 364 ? -7.370 -8.357 -3.591 1.00 86.81 364 ASP A CA 1
ATOM 2910 C C . ASP A 1 364 ? -7.929 -6.934 -3.709 1.00 86.81 364 ASP A C 1
ATOM 2912 O O . ASP A 1 364 ? -8.912 -6.567 -3.056 1.00 86.81 364 ASP A O 1
ATOM 2916 N N . HIS A 1 365 ? -7.307 -6.114 -4.559 1.00 88.62 365 HIS A N 1
ATOM 2917 C CA . HIS A 1 365 ? -7.730 -4.736 -4.785 1.00 88.62 365 HIS A CA 1
ATOM 2918 C C . HIS A 1 365 ? -9.047 -4.695 -5.557 1.00 88.62 365 HIS A C 1
ATOM 2920 O O . HIS A 1 365 ? -9.948 -3.938 -5.200 1.00 88.62 365 HIS A O 1
ATOM 2926 N N . VAL A 1 366 ? -9.178 -5.523 -6.597 1.00 93.44 366 VAL A N 1
ATOM 2927 C CA . VAL A 1 366 ? -10.415 -5.626 -7.381 1.00 93.44 366 VAL A CA 1
ATOM 2928 C C . VAL A 1 366 ? -11.556 -6.162 -6.517 1.00 93.44 366 VAL A C 1
ATOM 2930 O O . VAL A 1 366 ? -12.667 -5.634 -6.570 1.00 93.44 366 VAL A O 1
ATOM 2933 N N . PHE A 1 367 ? -11.276 -7.146 -5.663 1.00 92.31 367 PHE A N 1
ATOM 2934 C CA . PHE A 1 367 ? -12.249 -7.668 -4.713 1.00 92.31 367 PHE A CA 1
ATOM 2935 C C . PHE A 1 367 ? -12.663 -6.613 -3.681 1.00 92.31 367 PHE A C 1
ATOM 2937 O O . PHE A 1 367 ? -13.850 -6.469 -3.400 1.00 92.31 367 PHE A O 1
ATOM 2944 N N . SER A 1 368 ? -11.715 -5.827 -3.161 1.00 91.56 368 SER A N 1
ATOM 2945 C CA . SER A 1 368 ? -12.007 -4.721 -2.237 1.00 91.56 368 SER A CA 1
ATOM 2946 C C . SER A 1 368 ? -12.916 -3.668 -2.874 1.00 91.56 368 SER A C 1
ATOM 2948 O O . SER A 1 368 ? -13.873 -3.229 -2.245 1.00 91.56 368 SER A O 1
ATOM 2950 N N . LEU A 1 369 ? -12.673 -3.307 -4.140 1.00 93.19 369 LEU A N 1
ATOM 2951 C CA . LEU A 1 369 ? -13.539 -2.392 -4.890 1.00 93.19 369 LEU A CA 1
ATOM 2952 C C . LEU A 1 369 ? -14.950 -2.961 -5.074 1.00 93.19 369 LEU A C 1
ATOM 2954 O O . LEU A 1 369 ? -15.926 -2.221 -4.957 1.00 93.19 369 LEU A O 1
ATOM 2958 N N . LEU A 1 370 ? -15.074 -4.268 -5.334 1.00 93.88 370 LEU A N 1
ATOM 2959 C CA . LEU A 1 370 ? -16.379 -4.919 -5.436 1.00 93.88 370 LEU A CA 1
ATOM 2960 C C . LEU A 1 370 ? -17.109 -4.942 -4.085 1.00 93.88 370 LEU A C 1
ATOM 2962 O O . LEU A 1 370 ? -18.287 -4.597 -4.020 1.00 93.88 370 LEU A O 1
ATOM 2966 N N . ALA A 1 371 ? -16.412 -5.299 -3.004 1.00 92.19 371 ALA A N 1
ATOM 2967 C CA . ALA A 1 371 ? -16.958 -5.286 -1.650 1.00 92.19 371 ALA A CA 1
ATOM 2968 C C . ALA A 1 371 ? -17.424 -3.885 -1.239 1.00 92.19 371 ALA A C 1
ATOM 2970 O O . ALA A 1 371 ? -18.501 -3.739 -0.663 1.00 92.19 371 ALA A O 1
ATOM 2971 N N . LEU A 1 372 ? -16.660 -2.854 -1.609 1.00 89.69 372 LEU A N 1
ATOM 2972 C CA . LEU A 1 372 ? -17.004 -1.459 -1.367 1.00 89.69 372 LEU A CA 1
ATOM 2973 C C . LEU A 1 372 ? -18.334 -1.068 -2.021 1.00 89.69 372 LEU A C 1
ATOM 2975 O O . LEU A 1 372 ? -19.119 -0.370 -1.388 1.00 89.69 372 LEU A O 1
ATOM 2979 N N . VAL A 1 373 ? -18.603 -1.501 -3.260 1.00 91.62 373 VAL A N 1
ATOM 2980 C CA . VAL A 1 373 ? -19.842 -1.130 -3.971 1.00 91.62 373 VAL A CA 1
ATOM 2981 C C . VAL A 1 373 ? -21.037 -2.006 -3.618 1.00 91.62 373 VAL A C 1
ATOM 2983 O O . VAL A 1 373 ? -22.137 -1.483 -3.464 1.00 91.62 373 VAL A O 1
ATOM 2986 N N . LEU A 1 374 ? -20.842 -3.318 -3.466 1.00 91.06 374 LEU A N 1
ATOM 2987 C CA . LEU A 1 374 ? -21.927 -4.239 -3.116 1.00 91.06 374 LEU A CA 1
ATOM 2988 C C . LEU A 1 374 ? -22.340 -4.089 -1.647 1.00 91.06 374 LEU A C 1
ATOM 2990 O O . LEU A 1 374 ? -23.522 -4.164 -1.327 1.00 91.06 374 LEU A O 1
ATOM 2994 N N . GLY A 1 375 ? -21.373 -3.833 -0.763 1.00 84.94 375 GLY A N 1
ATOM 2995 C CA . GLY A 1 375 ? -21.590 -3.590 0.663 1.00 84.94 375 GLY A CA 1
ATOM 2996 C C . GLY A 1 375 ? -21.954 -2.143 1.008 1.00 84.94 375 GLY A C 1
ATOM 2997 O O . GLY A 1 375 ? -22.045 -1.795 2.189 1.00 84.94 375 GLY A O 1
ATOM 2998 N N . ASN A 1 376 ? -22.139 -1.272 0.009 1.00 82.00 376 ASN A N 1
ATOM 2999 C CA . ASN A 1 376 ? -22.528 0.111 0.243 1.00 82.00 376 ASN A CA 1
ATOM 3000 C C . ASN A 1 376 ? -24.007 0.190 0.652 1.00 82.00 376 ASN A C 1
ATOM 3002 O O . ASN A 1 376 ? -24.901 0.159 -0.190 1.00 82.00 376 ASN A O 1
ATOM 3006 N N . ALA A 1 377 ? -24.262 0.341 1.953 1.00 75.44 377 ALA A N 1
ATOM 3007 C CA . ALA A 1 377 ? -25.617 0.417 2.496 1.00 75.44 377 ALA A CA 1
ATOM 3008 C C . ALA A 1 377 ? -26.434 1.615 1.976 1.00 75.44 377 ALA A C 1
ATOM 3010 O O . ALA A 1 377 ? -27.661 1.573 2.009 1.00 75.44 377 ALA A O 1
ATOM 3011 N N . THR A 1 378 ? -25.782 2.687 1.520 1.00 71.94 378 THR A N 1
ATOM 3012 C CA . THR A 1 378 ? -26.458 3.950 1.196 1.00 71.94 378 THR A CA 1
ATOM 3013 C C . THR A 1 378 ? -26.639 4.183 -0.299 1.00 71.94 378 THR A C 1
ATOM 3015 O O . THR A 1 378 ? -27.581 4.852 -0.720 1.00 71.94 378 THR A O 1
ATOM 3018 N N . ALA A 1 379 ? -25.799 3.560 -1.122 1.00 78.69 379 ALA A N 1
ATOM 3019 C CA . ALA A 1 379 ? -25.997 3.443 -2.561 1.00 78.69 379 ALA A CA 1
ATOM 3020 C C . ALA A 1 379 ? -25.897 1.964 -2.966 1.00 78.69 379 ALA A C 1
ATOM 3022 O O . ALA A 1 379 ? -24.902 1.575 -3.581 1.00 78.69 379 ALA A O 1
ATOM 3023 N N . PRO A 1 380 ? -26.892 1.130 -2.605 1.00 80.25 380 PRO A N 1
ATOM 3024 C CA . PRO A 1 380 ? -26.809 -0.306 -2.816 1.00 80.25 380 PRO A CA 1
ATOM 3025 C C . PRO A 1 380 ? -26.731 -0.620 -4.307 1.00 80.25 380 PRO A C 1
ATOM 3027 O O . PRO A 1 380 ? -27.620 -0.271 -5.089 1.00 80.25 380 PRO A O 1
ATOM 3030 N N . GLN A 1 381 ? -25.659 -1.303 -4.696 1.00 87.50 381 GLN A N 1
ATOM 3031 C CA . GLN A 1 381 ? -25.471 -1.790 -6.051 1.00 87.50 381 GLN A CA 1
ATOM 3032 C C . GLN A 1 381 ? -25.786 -3.291 -6.085 1.00 87.50 381 GLN A C 1
ATOM 3034 O O . GLN A 1 381 ? -25.049 -4.076 -5.494 1.00 87.50 381 GLN A O 1
ATOM 3039 N N . PRO A 1 382 ? -26.861 -3.728 -6.764 1.00 87.75 382 PRO A N 1
ATOM 3040 C CA . PRO A 1 382 ? -27.158 -5.150 -6.882 1.00 87.75 382 PRO A CA 1
ATOM 3041 C C . PRO A 1 382 ? -26.146 -5.846 -7.799 1.00 87.75 382 PRO A C 1
ATOM 3043 O O . PRO A 1 382 ? -25.805 -5.314 -8.863 1.00 87.75 382 PRO A O 1
ATOM 3046 N N . ASP A 1 383 ? -25.739 -7.070 -7.448 1.00 90.62 383 ASP A N 1
ATOM 3047 C CA . ASP A 1 383 ? -24.833 -7.881 -8.273 1.00 90.62 383 ASP A CA 1
ATOM 3048 C C . ASP A 1 383 ? -25.551 -8.560 -9.459 1.00 90.62 383 ASP A C 1
ATOM 3050 O O . ASP A 1 383 ? -25.598 -9.781 -9.594 1.00 90.62 383 ASP A O 1
ATOM 3054 N N . ARG A 1 384 ? -26.147 -7.752 -10.344 1.00 89.06 384 ARG A N 1
ATOM 3055 C CA . ARG A 1 384 ? -26.974 -8.225 -11.472 1.00 89.06 384 ARG A CA 1
ATOM 3056 C C . ARG A 1 384 ? -26.219 -9.113 -12.463 1.00 89.06 384 ARG A C 1
ATOM 3058 O O . ARG A 1 384 ? -26.830 -9.968 -13.090 1.00 89.06 384 ARG A O 1
ATOM 3065 N N . GLN A 1 385 ? -24.919 -8.889 -12.639 1.00 91.50 385 GLN A N 1
ATOM 3066 C CA . GLN A 1 385 ? -24.081 -9.635 -13.583 1.00 91.50 385 GLN A CA 1
ATOM 3067 C C . GLN A 1 385 ? -23.321 -10.799 -12.931 1.00 91.50 385 GLN A C 1
ATOM 3069 O O . GLN A 1 385 ? -22.469 -11.396 -13.601 1.00 91.50 385 GLN A O 1
ATOM 3074 N N . GLN A 1 386 ? -23.610 -11.104 -11.657 1.00 92.75 386 GLN A N 1
ATOM 3075 C CA . GLN A 1 386 ? -22.932 -12.135 -10.862 1.00 92.75 386 GLN A CA 1
ATOM 3076 C C . GLN A 1 386 ? -21.405 -11.960 -10.871 1.00 92.75 386 GLN A C 1
ATOM 3078 O O . GLN A 1 386 ? -20.642 -12.911 -11.058 1.00 92.75 386 GLN A O 1
ATOM 3083 N N . VAL A 1 387 ? -20.946 -10.716 -10.735 1.00 93.44 387 VAL A N 1
ATOM 3084 C CA . VAL A 1 387 ? -19.527 -10.355 -10.802 1.00 93.44 387 VAL A CA 1
ATOM 3085 C C . VAL A 1 387 ? -18.765 -11.012 -9.662 1.00 93.44 387 VAL A C 1
ATOM 3087 O O . VAL A 1 387 ? -17.668 -11.514 -9.891 1.00 93.44 387 VAL A O 1
ATOM 3090 N N . LEU A 1 388 ? -19.351 -11.085 -8.462 1.00 91.94 388 LEU A N 1
ATOM 3091 C CA . LEU A 1 388 ? -18.696 -11.730 -7.327 1.00 91.94 388 LEU A CA 1
ATOM 3092 C C . LEU A 1 388 ? -18.428 -13.214 -7.611 1.00 91.94 388 LEU A C 1
ATOM 3094 O O . LEU A 1 388 ? -17.313 -13.687 -7.402 1.00 91.94 388 LEU A O 1
ATOM 3098 N N . ALA A 1 389 ? -19.416 -13.923 -8.164 1.00 90.88 389 ALA A N 1
ATOM 3099 C CA . ALA A 1 389 ? -19.265 -15.325 -8.543 1.00 90.88 389 ALA A CA 1
ATOM 3100 C C . ALA A 1 389 ? -18.208 -15.517 -9.638 1.00 90.88 389 ALA A C 1
ATOM 3102 O O . ALA A 1 389 ? -17.380 -16.419 -9.536 1.00 90.88 389 ALA A O 1
ATOM 3103 N N . LYS A 1 390 ? -18.174 -14.636 -10.647 1.00 91.88 390 LYS A N 1
ATOM 3104 C CA . LYS A 1 390 ? -17.149 -14.662 -11.703 1.00 91.88 390 LYS A CA 1
ATOM 3105 C C . LYS A 1 390 ? -15.742 -14.448 -11.151 1.00 91.88 390 LYS A C 1
ATOM 3107 O O . LYS A 1 390 ? -14.840 -15.183 -11.533 1.00 91.88 390 LYS A O 1
ATOM 3112 N N . LEU A 1 391 ? -15.553 -13.492 -10.238 1.00 90.38 391 LEU A N 1
ATOM 3113 C CA . LEU A 1 391 ? -14.249 -13.250 -9.610 1.00 90.38 391 LEU A CA 1
ATOM 3114 C C . LEU A 1 391 ? -13.785 -14.450 -8.784 1.00 90.38 391 LEU A C 1
ATOM 3116 O O . LEU A 1 391 ? -12.646 -14.887 -8.925 1.00 90.38 391 LEU A O 1
ATOM 3120 N N . VAL A 1 392 ? -14.674 -15.004 -7.957 1.00 89.56 392 VAL A N 1
ATOM 3121 C CA . VAL A 1 392 ? -14.379 -16.190 -7.142 1.00 89.56 392 VAL A CA 1
ATOM 3122 C C . VAL A 1 392 ? -14.051 -17.396 -8.029 1.00 89.56 392 VAL A C 1
ATOM 3124 O O . VAL A 1 392 ? -13.116 -18.137 -7.733 1.00 89.56 392 VAL A O 1
ATOM 3127 N N . ALA A 1 393 ? -14.768 -17.582 -9.140 1.00 87.94 393 ALA A N 1
ATOM 3128 C CA . ALA A 1 393 ? -14.492 -18.647 -10.101 1.00 87.94 393 ALA A CA 1
ATOM 3129 C C . ALA A 1 393 ? -13.158 -18.453 -10.838 1.00 87.94 393 ALA A C 1
ATOM 3131 O O . ALA A 1 393 ? -12.462 -19.433 -11.101 1.00 87.94 393 ALA A O 1
ATOM 3132 N N . LEU A 1 394 ? -12.798 -17.206 -11.149 1.00 88.25 394 LEU A N 1
ATOM 3133 C CA . LEU A 1 394 ? -11.568 -16.855 -11.852 1.00 88.25 394 LEU A CA 1
ATOM 3134 C C . LEU A 1 394 ? -10.322 -17.115 -10.998 1.00 88.25 394 LEU A C 1
ATOM 3136 O O . LEU A 1 394 ? -9.372 -17.724 -11.479 1.00 88.25 394 LEU A O 1
ATOM 3140 N N . THR A 1 395 ? -10.321 -16.682 -9.733 1.00 84.25 395 THR A N 1
ATOM 3141 C CA . THR A 1 395 ? -9.163 -16.874 -8.838 1.00 84.25 395 THR A CA 1
ATOM 3142 C C . THR A 1 395 ? -9.169 -18.233 -8.149 1.00 84.25 395 THR A C 1
ATOM 3144 O O . THR A 1 395 ? -8.136 -18.685 -7.653 1.00 84.25 395 THR A O 1
ATOM 3147 N N . ARG A 1 396 ? -10.343 -18.877 -8.062 1.00 82.38 396 ARG A N 1
ATOM 3148 C CA . ARG A 1 396 ? -10.587 -20.118 -7.309 1.00 82.38 396 ARG A CA 1
ATOM 3149 C C . ARG A 1 396 ? -10.061 -20.063 -5.872 1.00 82.38 396 ARG A C 1
ATOM 3151 O O . ARG A 1 396 ? -9.744 -21.108 -5.313 1.00 82.38 396 ARG A O 1
ATOM 3158 N N . ALA A 1 397 ? -9.918 -18.870 -5.292 1.00 80.69 397 ALA A N 1
ATOM 3159 C CA . ALA A 1 397 ? -9.288 -18.666 -3.987 1.00 80.69 397 ALA A CA 1
ATOM 3160 C C . ALA A 1 397 ? -7.876 -19.294 -3.851 1.00 80.69 397 ALA A C 1
ATOM 3162 O O . ALA A 1 397 ? -7.463 -19.685 -2.761 1.00 80.69 397 ALA A O 1
ATOM 3163 N N . ARG A 1 398 ? -7.131 -19.434 -4.960 1.00 76.06 398 ARG A N 1
ATOM 3164 C CA . ARG A 1 398 ? -5.811 -20.097 -4.991 1.00 76.06 398 ARG A CA 1
ATOM 3165 C C . ARG A 1 398 ? -4.634 -19.163 -4.738 1.00 76.06 398 ARG A C 1
ATOM 3167 O O . ARG A 1 398 ? -3.503 -19.635 -4.635 1.00 76.06 398 ARG A O 1
ATOM 3174 N N . GLY A 1 399 ? -4.872 -17.859 -4.647 1.00 71.06 399 GLY A N 1
ATOM 3175 C CA . GLY A 1 399 ? -3.787 -16.909 -4.477 1.00 71.06 399 GLY A CA 1
ATOM 3176 C C . GLY A 1 399 ? -3.136 -16.941 -3.094 1.00 71.06 399 GLY A C 1
ATOM 3177 O O . GLY A 1 399 ? -3.514 -17.656 -2.156 1.00 71.06 399 GLY A O 1
ATOM 3178 N N . SER A 1 400 ? -2.059 -16.172 -2.992 1.00 73.50 400 SER A N 1
ATOM 3179 C CA . SER A 1 400 ? -1.178 -16.135 -1.828 1.00 73.50 400 SER A CA 1
ATOM 3180 C C . SER A 1 400 ? -1.655 -15.193 -0.721 1.00 73.50 400 SER A C 1
ATOM 3182 O O . SER A 1 400 ? -1.013 -15.140 0.332 1.00 73.50 400 SER A O 1
ATOM 3184 N N . SER A 1 401 ? -2.728 -14.429 -0.946 1.00 80.50 401 SER A N 1
ATOM 3185 C CA . SER A 1 401 ? -3.172 -13.395 -0.017 1.00 80.50 401 SER A CA 1
ATOM 3186 C C . SER A 1 401 ? -3.937 -13.950 1.187 1.00 80.50 401 SER A C 1
ATOM 3188 O O . SER A 1 401 ? -4.297 -15.132 1.258 1.00 80.50 401 SER A O 1
ATOM 3190 N N . VAL A 1 402 ? -4.166 -13.075 2.171 1.00 86.19 402 VAL A N 1
ATOM 3191 C CA . VAL A 1 402 ? -5.027 -13.367 3.327 1.00 86.19 402 VAL A CA 1
ATOM 3192 C C . VAL A 1 402 ? -6.486 -13.484 2.889 1.00 86.19 402 VAL A C 1
ATOM 3194 O O . VAL A 1 402 ? -7.200 -14.360 3.371 1.00 86.19 402 VAL A O 1
ATOM 3197 N N . LEU A 1 403 ? -6.917 -12.643 1.943 1.00 89.12 403 LEU A N 1
ATOM 3198 C CA . LEU A 1 403 ? -8.257 -12.713 1.377 1.00 89.12 403 LEU A CA 1
ATOM 3199 C C . LEU A 1 403 ? -8.480 -14.051 0.669 1.00 89.12 403 LEU A C 1
ATOM 3201 O O . LEU A 1 403 ? -9.481 -14.702 0.945 1.00 89.12 403 LEU A O 1
ATOM 3205 N N . ASP A 1 404 ? -7.545 -14.490 -0.175 1.00 87.38 404 ASP A N 1
ATOM 3206 C CA . ASP A 1 404 ? -7.640 -15.781 -0.861 1.00 87.38 404 ASP A CA 1
ATOM 3207 C C . ASP A 1 404 ? -7.726 -16.940 0.136 1.00 87.38 404 ASP A C 1
ATOM 3209 O O . ASP A 1 404 ? -8.556 -17.832 -0.022 1.00 87.38 404 ASP A O 1
ATOM 3213 N N . ALA A 1 405 ? -6.950 -16.898 1.225 1.00 89.00 405 ALA A N 1
ATOM 3214 C CA . ALA A 1 405 ? -7.051 -17.916 2.267 1.00 89.00 405 ALA A CA 1
ATOM 3215 C C . ALA A 1 405 ? -8.419 -17.928 2.963 1.00 89.00 405 ALA A C 1
ATOM 3217 O O . ALA A 1 405 ? -8.978 -19.002 3.186 1.00 89.00 405 ALA A O 1
ATOM 3218 N N . LEU A 1 406 ? -8.989 -16.759 3.269 1.00 92.88 406 LEU A N 1
ATOM 3219 C CA . LEU A 1 406 ? -10.341 -16.672 3.823 1.00 92.88 406 LEU A CA 1
ATOM 3220 C C . LEU A 1 406 ? -11.398 -17.154 2.821 1.00 92.88 406 LEU A C 1
ATOM 3222 O O . LEU A 1 406 ? -12.312 -17.873 3.215 1.00 92.88 406 LEU A O 1
ATOM 3226 N N . LEU A 1 407 ? -11.268 -16.813 1.536 1.00 92.75 407 LEU A N 1
ATOM 3227 C CA . LEU A 1 407 ? -12.158 -17.292 0.476 1.00 92.75 407 LEU A CA 1
ATOM 3228 C C . LEU A 1 407 ? -12.096 -18.819 0.335 1.00 92.75 407 LEU A C 1
ATOM 3230 O O . LEU A 1 407 ? -13.140 -19.449 0.198 1.00 92.75 407 LEU A O 1
ATOM 3234 N N . ALA A 1 408 ? -10.908 -19.423 0.416 1.00 91.31 408 ALA A N 1
ATOM 3235 C CA . ALA A 1 408 ? -10.731 -20.873 0.342 1.00 91.31 408 ALA A CA 1
ATOM 3236 C C . ALA A 1 408 ? -11.326 -21.581 1.569 1.00 91.31 408 ALA A C 1
ATOM 3238 O O . ALA A 1 408 ? -12.009 -22.595 1.431 1.00 91.31 408 ALA A O 1
ATOM 3239 N N . LEU A 1 409 ? -11.139 -21.017 2.768 1.00 93.12 409 LEU A N 1
ATOM 3240 C CA . LEU A 1 409 ? -11.763 -21.526 3.994 1.00 93.12 409 LEU A CA 1
ATOM 3241 C C . LEU A 1 409 ? -13.293 -21.408 3.946 1.00 93.12 409 LEU A C 1
ATOM 3243 O O . LEU A 1 409 ? -13.980 -22.337 4.360 1.00 93.12 409 LEU A O 1
ATOM 3247 N N . LEU A 1 410 ? -13.830 -20.312 3.399 1.00 94.00 410 LEU A N 1
ATOM 3248 C CA . LEU A 1 410 ? -15.267 -20.147 3.155 1.00 94.00 410 LEU A CA 1
ATOM 3249 C C . LEU A 1 410 ? -15.786 -21.144 2.109 1.00 94.00 410 LEU A C 1
ATOM 3251 O O . LEU A 1 410 ? -16.835 -21.746 2.303 1.00 94.00 410 LEU A O 1
ATOM 3255 N N . ALA A 1 411 ? -15.039 -21.375 1.028 1.00 92.62 411 ALA A N 1
ATOM 3256 C CA . ALA A 1 411 ? -15.380 -22.373 0.014 1.00 92.62 411 ALA A CA 1
ATOM 3257 C C . ALA A 1 411 ? -15.391 -23.808 0.565 1.00 92.62 411 ALA A C 1
ATOM 3259 O O . ALA A 1 411 ? -16.057 -24.673 -0.003 1.00 92.62 411 ALA A O 1
ATOM 3260 N N . ALA A 1 412 ? -14.666 -24.069 1.653 1.00 91.25 412 ALA A N 1
ATOM 3261 C CA . ALA A 1 412 ? -14.635 -25.366 2.318 1.00 91.25 412 ALA A CA 1
ATOM 3262 C C . ALA A 1 412 ? -15.760 -25.563 3.350 1.00 91.25 412 ALA A C 1
ATOM 3264 O O . ALA A 1 412 ? -15.903 -26.665 3.883 1.00 91.25 412 ALA A O 1
ATOM 3265 N N . THR A 1 413 ? -16.572 -24.539 3.648 1.00 89.44 413 THR A N 1
ATOM 3266 C CA . THR A 1 413 ? -17.746 -24.717 4.514 1.00 89.44 413 THR A CA 1
ATOM 3267 C C . THR A 1 413 ? -18.907 -25.364 3.747 1.00 89.44 413 THR A C 1
ATOM 3269 O O . THR A 1 413 ? -18.950 -25.308 2.513 1.00 89.44 413 THR A O 1
ATOM 3272 N N . PRO A 1 414 ? -19.894 -25.966 4.441 1.00 86.69 414 PRO A N 1
ATOM 3273 C CA . PRO A 1 414 ? -21.071 -26.540 3.787 1.00 86.69 414 PRO A CA 1
ATOM 3274 C C . PRO A 1 414 ? -21.839 -25.535 2.916 1.00 86.69 414 PRO A C 1
ATOM 3276 O O . PRO A 1 414 ? -22.381 -25.911 1.870 1.00 86.69 414 PRO A O 1
ATOM 3279 N N . GLU A 1 415 ? -21.874 -24.268 3.341 1.00 85.88 415 GLU A N 1
ATOM 3280 C CA . GLU A 1 415 ? -22.516 -23.161 2.633 1.00 85.88 415 GLU A CA 1
ATOM 3281 C C . GLU A 1 415 ? -21.738 -22.741 1.371 1.00 85.88 415 GLU A C 1
ATOM 3283 O O . GLU A 1 415 ? -22.355 -22.363 0.373 1.00 85.88 415 GLU A O 1
ATOM 3288 N N . GLY A 1 416 ? -20.407 -22.873 1.379 1.00 86.62 416 GLY A N 1
ATOM 3289 C CA . GLY A 1 416 ? -19.529 -22.433 0.296 1.00 86.62 416 GLY A CA 1
ATOM 3290 C C . GLY A 1 416 ? -19.537 -20.912 0.094 1.00 86.62 416 GLY A C 1
ATOM 3291 O O . GLY A 1 416 ? -20.043 -20.145 0.916 1.00 86.62 416 GLY A O 1
ATOM 3292 N N . ILE A 1 417 ? -18.992 -20.456 -1.038 1.00 89.31 417 ILE A N 1
ATOM 3293 C CA . ILE A 1 417 ? -18.955 -19.031 -1.402 1.00 89.31 417 ILE A CA 1
ATOM 3294 C C . ILE A 1 417 ? -19.288 -18.825 -2.876 1.00 89.31 417 ILE A C 1
ATOM 3296 O O . ILE A 1 417 ? -18.585 -19.310 -3.753 1.00 89.31 417 ILE A O 1
ATOM 3300 N N . CYS A 1 418 ? -20.370 -18.097 -3.172 1.00 85.88 418 CYS A N 1
ATOM 3301 C CA . CYS A 1 418 ? -20.816 -17.837 -4.551 1.00 85.88 418 CYS A CA 1
ATOM 3302 C C . CYS A 1 418 ? -20.880 -19.089 -5.451 1.00 85.88 418 CYS A C 1
ATOM 3304 O O . CYS A 1 418 ? -20.499 -19.041 -6.617 1.00 85.88 418 CYS A O 1
ATOM 3306 N N . GLY A 1 419 ? -21.324 -20.225 -4.904 1.00 78.81 419 GLY A N 1
ATOM 3307 C CA . GLY A 1 419 ? -21.386 -21.499 -5.630 1.00 78.81 419 GLY A CA 1
ATOM 3308 C C . GLY A 1 419 ? -20.053 -22.251 -5.732 1.00 78.81 419 GLY A C 1
ATOM 3309 O O . GLY A 1 419 ? -20.052 -23.411 -6.136 1.00 78.81 419 GLY A O 1
ATOM 3310 N N . LEU A 1 420 ? -18.933 -21.655 -5.313 1.00 85.44 420 LEU A N 1
ATOM 3311 C CA . LEU A 1 420 ? -17.670 -22.363 -5.147 1.00 85.44 420 LEU A CA 1
ATOM 3312 C C . LEU A 1 420 ? -17.725 -23.215 -3.875 1.00 85.44 420 LEU A C 1
ATOM 3314 O O . LEU A 1 420 ? -17.892 -22.694 -2.769 1.00 85.44 420 LEU A O 1
ATOM 3318 N N . LYS A 1 421 ? -17.540 -24.525 -4.052 1.00 88.00 421 LYS A N 1
ATOM 3319 C CA . LYS A 1 421 ? -17.259 -25.479 -2.978 1.00 88.00 421 LYS A CA 1
ATOM 3320 C C . LYS A 1 421 ? -15.929 -26.159 -3.250 1.00 88.00 421 LYS A C 1
ATOM 3322 O O . LYS A 1 421 ? -15.685 -26.602 -4.371 1.00 88.00 421 LYS A O 1
ATOM 3327 N N . GLN A 1 422 ? -15.076 -26.234 -2.238 1.00 85.69 422 GLN A N 1
ATOM 3328 C CA . GLN A 1 422 ? -13.762 -26.854 -2.349 1.00 85.69 422 GLN A CA 1
ATOM 3329 C C . GLN A 1 422 ? -13.590 -27.935 -1.295 1.00 85.69 422 GLN A C 1
ATOM 3331 O O . GLN A 1 422 ? -13.731 -27.688 -0.100 1.00 85.69 422 GLN A O 1
ATOM 3336 N N . ALA A 1 423 ? -13.244 -29.137 -1.750 1.00 86.38 423 ALA A N 1
ATOM 3337 C CA . ALA A 1 423 ? -12.739 -30.174 -0.870 1.00 86.38 423 ALA A CA 1
ATOM 3338 C C . ALA A 1 423 ? -11.265 -29.874 -0.585 1.00 86.38 423 ALA A C 1
ATOM 3340 O O . ALA A 1 423 ? -10.427 -29.939 -1.484 1.00 86.38 423 ALA A O 1
ATOM 3341 N N . LEU A 1 424 ? -10.964 -29.518 0.661 1.00 86.69 424 LEU A N 1
ATOM 3342 C CA . LEU A 1 424 ? -9.601 -29.297 1.121 1.00 86.69 424 LEU A CA 1
ATOM 3343 C C . LEU A 1 424 ? -9.146 -30.498 1.946 1.00 86.69 424 LEU A C 1
ATOM 3345 O O . LEU A 1 424 ? -9.852 -30.957 2.843 1.00 86.69 424 LEU A O 1
ATOM 3349 N N . SER A 1 425 ? -7.948 -30.996 1.653 1.00 88.19 425 SER A N 1
ATOM 3350 C CA . SER A 1 425 ? -7.282 -31.978 2.509 1.00 88.19 425 SER A CA 1
ATOM 3351 C C . SER A 1 425 ? -6.945 -31.375 3.879 1.00 88.19 425 SER A C 1
ATOM 3353 O O . SER A 1 425 ? -6.849 -30.154 4.038 1.00 88.19 425 SER A O 1
ATOM 3355 N N . ALA A 1 426 ? -6.709 -32.230 4.877 1.00 85.50 426 ALA A N 1
ATOM 3356 C CA . ALA A 1 426 ? -6.329 -31.787 6.219 1.00 85.50 426 ALA A CA 1
ATOM 3357 C C . ALA A 1 426 ? -5.060 -30.912 6.212 1.00 85.50 426 ALA A C 1
ATOM 3359 O O . ALA A 1 426 ? -5.008 -29.893 6.897 1.00 85.50 426 ALA A O 1
ATOM 3360 N N . SER A 1 427 ? -4.062 -31.258 5.392 1.00 82.38 427 SER A N 1
ATOM 3361 C CA . SER A 1 427 ? -2.830 -30.472 5.254 1.00 82.38 427 SER A CA 1
ATOM 3362 C C . SER A 1 427 ? -3.082 -29.098 4.626 1.00 82.38 427 SER A C 1
ATOM 3364 O O . SER A 1 427 ? -2.508 -28.108 5.075 1.00 82.38 427 SER A O 1
ATOM 3366 N N . GLN A 1 428 ? -3.978 -29.005 3.639 1.00 85.06 428 GLN A N 1
ATOM 3367 C CA . GLN A 1 428 ? -4.370 -27.727 3.037 1.00 85.06 428 GLN A CA 1
ATOM 3368 C C . GLN A 1 428 ? -5.128 -26.840 4.029 1.00 85.06 428 GLN A C 1
ATOM 3370 O O . GLN A 1 428 ? -4.827 -25.652 4.130 1.00 85.06 428 GLN A O 1
ATOM 3375 N N . LEU A 1 429 ? -6.066 -27.405 4.795 1.00 85.44 429 LEU A N 1
ATOM 3376 C CA . LEU A 1 429 ? -6.787 -26.670 5.838 1.00 85.44 429 LEU A CA 1
ATOM 3377 C C . LEU A 1 429 ? -5.833 -26.109 6.893 1.00 85.44 429 LEU A C 1
ATOM 3379 O O . LEU A 1 429 ? -5.916 -24.926 7.218 1.00 85.44 429 LEU A O 1
ATOM 3383 N N . LEU A 1 430 ? -4.895 -26.928 7.373 1.00 83.94 430 LEU A N 1
ATOM 3384 C CA . LEU A 1 430 ? -3.875 -26.495 8.328 1.00 83.94 430 LEU A CA 1
ATOM 3385 C C . LEU A 1 430 ? -2.987 -25.389 7.747 1.00 83.94 430 LEU A C 1
ATOM 3387 O O . LEU A 1 430 ? -2.735 -24.394 8.421 1.00 83.94 430 LEU A O 1
ATOM 3391 N N . ALA A 1 431 ? -2.558 -25.510 6.488 1.00 82.06 431 ALA A N 1
ATOM 3392 C CA . ALA A 1 431 ? -1.739 -24.490 5.834 1.00 82.06 431 ALA A CA 1
ATOM 3393 C C . ALA A 1 431 ? -2.477 -23.147 5.684 1.00 82.06 431 ALA A C 1
ATOM 3395 O O . ALA A 1 431 ? -1.885 -22.083 5.885 1.00 82.06 431 ALA A O 1
ATOM 3396 N N . LEU A 1 432 ? -3.772 -23.177 5.355 1.00 86.19 432 LEU A N 1
ATOM 3397 C CA . LEU A 1 432 ? -4.606 -21.977 5.280 1.00 86.19 432 LEU A CA 1
ATOM 3398 C C . LEU A 1 432 ? -4.840 -21.362 6.662 1.00 86.19 432 LEU A C 1
ATOM 3400 O O . LEU A 1 432 ? -4.708 -20.149 6.812 1.00 86.19 432 LEU A O 1
ATOM 3404 N N . GLN A 1 433 ? -5.126 -22.181 7.677 1.00 83.25 433 GLN A N 1
ATOM 3405 C CA . GLN A 1 433 ? -5.281 -21.720 9.060 1.00 83.25 433 GLN A CA 1
ATOM 3406 C C . GLN A 1 433 ? -3.997 -21.071 9.582 1.00 83.25 433 GLN A C 1
ATOM 3408 O O . GLN A 1 433 ? -4.057 -19.962 10.109 1.00 83.25 433 GLN A O 1
ATOM 3413 N N . ALA A 1 434 ? -2.836 -21.685 9.344 1.00 81.75 434 ALA A N 1
ATOM 3414 C CA . ALA A 1 434 ? -1.540 -21.102 9.685 1.00 81.75 434 ALA A CA 1
ATOM 3415 C C . ALA A 1 434 ? -1.327 -19.742 8.994 1.00 81.75 434 ALA A C 1
ATOM 3417 O O . ALA A 1 434 ? -0.856 -18.793 9.620 1.00 81.75 434 ALA A O 1
ATOM 3418 N N . ARG A 1 435 ? -1.745 -19.593 7.727 1.00 82.62 435 ARG A N 1
ATOM 3419 C CA . ARG A 1 435 ? -1.672 -18.301 7.023 1.00 82.62 435 ARG A CA 1
ATOM 3420 C C . ARG A 1 435 ? -2.512 -17.220 7.705 1.00 82.62 435 ARG A C 1
ATOM 3422 O O . ARG A 1 435 ? -2.061 -16.084 7.796 1.00 82.62 435 ARG A O 1
ATOM 3429 N N . ILE A 1 436 ? -3.706 -17.558 8.197 1.00 86.69 436 ILE A N 1
ATOM 3430 C CA . ILE A 1 436 ? -4.555 -16.622 8.952 1.00 86.69 436 ILE A CA 1
ATOM 3431 C C . ILE A 1 436 ? -3.938 -16.286 10.315 1.00 86.69 436 ILE A C 1
ATOM 3433 O O . ILE A 1 436 ? -3.951 -15.125 10.719 1.00 86.69 436 ILE A O 1
ATOM 3437 N N . GLN A 1 437 ? -3.367 -17.272 11.011 1.00 83.31 437 GLN A N 1
ATOM 3438 C CA . GLN A 1 437 ? -2.730 -17.070 12.317 1.00 83.31 437 GLN A CA 1
ATOM 3439 C C . GLN A 1 437 ? -1.542 -16.099 12.246 1.00 83.31 437 GLN A C 1
ATOM 3441 O O . GLN A 1 437 ? -1.388 -15.264 13.137 1.00 83.31 437 GLN A O 1
ATOM 3446 N N . HIS A 1 438 ? -0.744 -16.177 11.177 1.00 78.50 438 HIS A N 1
ATOM 3447 C CA . HIS A 1 438 ? 0.440 -15.337 10.954 1.00 78.50 438 HIS A CA 1
ATOM 3448 C C . HIS A 1 438 ? 0.180 -14.111 10.061 1.00 78.50 438 HIS A C 1
ATOM 3450 O O . HIS A 1 438 ? 1.122 -13.428 9.659 1.00 78.50 438 HIS A O 1
ATOM 3456 N N . ALA A 1 439 ? -1.080 -13.823 9.728 1.00 78.69 439 ALA A N 1
ATOM 3457 C CA . ALA A 1 439 ? -1.423 -12.723 8.838 1.00 78.69 439 ALA A CA 1
ATOM 3458 C C . ALA A 1 439 ? -1.053 -11.354 9.432 1.00 78.69 439 ALA A C 1
ATOM 3460 O O . ALA A 1 439 ? -1.219 -11.098 10.626 1.00 78.69 439 ALA A O 1
ATOM 3461 N N . ASN A 1 440 ? -0.638 -10.425 8.566 1.00 78.81 440 ASN A N 1
ATOM 3462 C CA . ASN A 1 440 ? -0.532 -9.014 8.927 1.00 78.81 440 ASN A CA 1
ATOM 3463 C C . ASN A 1 440 ? -1.908 -8.460 9.350 1.00 78.81 440 ASN A C 1
ATOM 3465 O O . ASN A 1 440 ? -2.911 -8.702 8.673 1.00 78.81 440 ASN A O 1
ATOM 3469 N N . ALA A 1 441 ? -1.937 -7.673 10.432 1.00 82.44 441 ALA A N 1
ATOM 3470 C CA . ALA A 1 441 ? -3.160 -7.100 10.997 1.00 82.44 441 ALA A CA 1
ATOM 3471 C C . ALA A 1 441 ? -3.996 -6.333 9.957 1.00 82.44 441 ALA A C 1
ATOM 3473 O O . ALA A 1 441 ? -5.180 -6.611 9.792 1.00 82.44 441 ALA A O 1
ATOM 3474 N N . ALA A 1 442 ? -3.381 -5.415 9.204 1.00 81.69 442 ALA A N 1
ATOM 3475 C CA . ALA A 1 442 ? -4.094 -4.572 8.245 1.00 81.69 442 ALA A CA 1
ATOM 3476 C C . ALA A 1 442 ? -4.726 -5.401 7.116 1.00 81.69 442 ALA A C 1
ATOM 3478 O O . ALA A 1 442 ? -5.898 -5.205 6.790 1.00 81.69 442 ALA A O 1
ATOM 3479 N N . ALA A 1 443 ? -3.979 -6.366 6.570 1.00 83.44 443 ALA A N 1
ATOM 3480 C CA . ALA A 1 443 ? -4.466 -7.247 5.511 1.00 83.44 443 ALA A CA 1
ATOM 3481 C C . ALA A 1 443 ? -5.627 -8.134 5.990 1.00 83.44 443 ALA A C 1
ATOM 3483 O O . ALA A 1 443 ? -6.648 -8.236 5.305 1.00 83.44 443 ALA A O 1
ATOM 3484 N N . LEU A 1 444 ? -5.502 -8.738 7.180 1.00 90.19 444 LEU A N 1
ATOM 3485 C CA . LEU A 1 444 ? -6.561 -9.566 7.758 1.00 90.19 444 LEU A CA 1
ATOM 3486 C C . LEU A 1 444 ? -7.823 -8.746 8.024 1.00 90.19 444 LEU A C 1
ATOM 3488 O O . LEU A 1 444 ? -8.908 -9.136 7.605 1.00 90.19 444 LEU A O 1
ATOM 3492 N N . TRP A 1 445 ? -7.688 -7.596 8.680 1.00 91.19 445 TRP A N 1
ATOM 3493 C CA . TRP A 1 445 ? -8.826 -6.765 9.066 1.00 91.19 445 TRP A CA 1
ATOM 3494 C C . TRP A 1 445 ? -9.567 -6.217 7.846 1.00 91.19 445 TRP A C 1
ATOM 3496 O O . TRP A 1 445 ? -10.799 -6.226 7.819 1.00 91.19 445 TRP A O 1
ATOM 3506 N N . GLN A 1 446 ? -8.841 -5.790 6.808 1.00 89.94 446 GLN A N 1
ATOM 3507 C CA . GLN A 1 446 ? -9.442 -5.362 5.546 1.00 89.94 446 GLN A CA 1
ATOM 3508 C C . GLN A 1 446 ? -10.200 -6.510 4.868 1.00 89.94 446 GLN A C 1
ATOM 3510 O O . GLN A 1 446 ? -11.357 -6.330 4.485 1.00 89.94 446 GLN A O 1
ATOM 3515 N N . ALA A 1 447 ? -9.595 -7.697 4.765 1.00 92.19 447 ALA A N 1
ATOM 3516 C CA . ALA A 1 447 ? -10.247 -8.862 4.170 1.00 92.19 447 ALA A CA 1
ATOM 3517 C C . ALA A 1 447 ? -11.511 -9.271 4.949 1.00 92.19 447 ALA A C 1
ATOM 3519 O O . ALA A 1 447 ? -12.558 -9.508 4.344 1.00 92.19 447 ALA A O 1
ATOM 3520 N N . CYS A 1 448 ? -11.451 -9.266 6.284 1.00 94.12 448 CYS A N 1
ATOM 3521 C CA . CYS A 1 448 ? -12.596 -9.553 7.144 1.00 94.12 448 CYS A CA 1
ATOM 3522 C C . CYS A 1 448 ? -13.736 -8.547 6.947 1.00 94.12 448 CYS A C 1
ATOM 3524 O O . CYS A 1 448 ? -14.886 -8.949 6.772 1.00 94.12 448 CYS A O 1
ATOM 3526 N N . ASN A 1 449 ? -13.429 -7.247 6.926 1.00 91.75 449 ASN A N 1
ATOM 3527 C CA . ASN A 1 449 ? -14.429 -6.200 6.707 1.00 91.75 449 ASN A CA 1
ATOM 3528 C C . ASN A 1 449 ? -15.075 -6.307 5.317 1.00 91.75 449 ASN A C 1
ATOM 3530 O O . ASN A 1 449 ? -16.294 -6.184 5.203 1.00 91.75 449 ASN A O 1
ATOM 3534 N N . ASN A 1 450 ? -14.288 -6.595 4.278 1.00 92.19 450 ASN A N 1
ATOM 3535 C CA . ASN A 1 450 ? -14.798 -6.796 2.921 1.00 92.19 450 ASN A CA 1
ATOM 3536 C C . ASN A 1 450 ? -15.759 -7.992 2.848 1.00 92.19 450 ASN A C 1
ATOM 3538 O O . ASN A 1 450 ? -16.860 -7.877 2.318 1.00 92.19 450 ASN A O 1
ATOM 3542 N N . LEU A 1 451 ? -15.369 -9.139 3.409 1.00 93.12 451 LEU A N 1
ATOM 3543 C CA . LEU A 1 451 ? -16.193 -10.351 3.410 1.00 93.12 451 LEU A CA 1
ATOM 3544 C C . LEU A 1 451 ? -17.459 -10.195 4.261 1.00 93.12 451 LEU A C 1
ATOM 3546 O O . LEU A 1 451 ? -18.529 -10.660 3.866 1.00 93.12 451 LEU A O 1
ATOM 3550 N N . ALA A 1 452 ? -17.361 -9.500 5.395 1.00 91.56 452 ALA A N 1
ATOM 3551 C CA . ALA A 1 452 ? -18.513 -9.141 6.212 1.00 91.56 452 ALA A CA 1
ATOM 3552 C C . ALA A 1 452 ? -19.499 -8.254 5.433 1.00 91.56 452 ALA A C 1
ATOM 3554 O O . ALA A 1 452 ? -20.698 -8.534 5.436 1.00 91.56 452 ALA A O 1
ATOM 3555 N N . ALA A 1 453 ? -18.999 -7.244 4.712 1.00 88.31 453 ALA A N 1
ATOM 3556 C CA . ALA A 1 453 ? -19.810 -6.357 3.876 1.00 88.31 453 ALA A CA 1
ATOM 3557 C C . ALA A 1 453 ? -20.499 -7.090 2.709 1.00 88.31 453 ALA A C 1
ATOM 3559 O O . ALA A 1 453 ? -21.583 -6.696 2.287 1.00 88.31 453 ALA A O 1
ATOM 3560 N N . LEU A 1 454 ? -19.905 -8.184 2.228 1.00 89.56 454 LEU A N 1
ATOM 3561 C CA . LEU A 1 454 ? -20.473 -9.067 1.204 1.00 89.56 454 LEU A CA 1
ATOM 3562 C C . LEU A 1 454 ? -21.455 -10.118 1.754 1.00 89.56 454 LEU A C 1
ATOM 3564 O O . LEU A 1 454 ? -21.939 -10.954 0.995 1.00 89.56 454 LEU A O 1
ATOM 3568 N N . GLY A 1 455 ? -21.753 -10.098 3.057 1.00 88.94 455 GLY A N 1
ATOM 3569 C CA . GLY A 1 455 ? -22.729 -10.995 3.682 1.00 88.94 455 GLY A CA 1
ATOM 3570 C C . GLY A 1 455 ? -22.163 -12.321 4.203 1.00 88.94 455 GLY A C 1
ATOM 3571 O O . GLY A 1 455 ? -22.926 -13.152 4.688 1.00 88.94 455 GLY A O 1
ATOM 3572 N N . TYR A 1 456 ? -20.840 -12.518 4.188 1.00 91.88 456 TYR A N 1
ATOM 3573 C CA . TYR A 1 456 ? -20.193 -13.746 4.684 1.00 91.88 456 TYR A CA 1
ATOM 3574 C C . TYR A 1 456 ? -19.812 -13.691 6.169 1.00 91.88 456 TYR A C 1
ATOM 3576 O O . TYR A 1 456 ? -19.118 -14.578 6.668 1.00 91.88 456 TYR A O 1
ATOM 3584 N N . GLY A 1 457 ? -20.270 -12.669 6.900 1.00 92.25 457 GLY A N 1
ATOM 3585 C CA . GLY A 1 457 ? -19.858 -12.410 8.281 1.00 92.25 457 GLY A CA 1
ATOM 3586 C C . GLY A 1 457 ? -20.072 -13.592 9.233 1.00 92.25 457 GLY A C 1
ATOM 3587 O O . GLY A 1 457 ? -19.164 -13.929 9.983 1.00 92.25 457 GLY A O 1
ATOM 3588 N N . LYS A 1 458 ? -21.215 -14.289 9.181 1.00 92.81 458 LYS A N 1
ATOM 3589 C CA . LYS A 1 458 ? -21.493 -15.434 10.077 1.00 92.81 458 LYS A CA 1
ATOM 3590 C C . LYS A 1 458 ? -20.490 -16.584 9.915 1.00 92.81 458 LYS A C 1
ATOM 3592 O O . LYS A 1 458 ? -19.971 -17.094 10.906 1.00 92.81 458 LYS A O 1
ATOM 3597 N N . ALA A 1 459 ? -20.221 -16.998 8.675 1.00 93.25 459 ALA A N 1
ATOM 3598 C CA . ALA A 1 459 ? -19.260 -18.065 8.389 1.00 93.25 459 ALA A CA 1
ATOM 3599 C C . ALA A 1 459 ? -17.828 -17.616 8.717 1.00 93.25 459 ALA A C 1
ATOM 3601 O O . ALA A 1 459 ? -17.077 -18.352 9.357 1.00 93.25 459 ALA A O 1
ATOM 3602 N N . LEU A 1 460 ? -17.492 -16.368 8.374 1.00 94.31 460 LEU A N 1
ATOM 3603 C CA . LEU A 1 460 ? -16.218 -15.749 8.722 1.00 94.31 460 LEU A CA 1
ATOM 3604 C C . LEU A 1 460 ? -15.985 -15.726 10.241 1.00 94.31 460 LEU A C 1
ATOM 3606 O O . LEU A 1 460 ? -14.903 -16.086 10.690 1.00 94.31 460 LEU A O 1
ATOM 3610 N N . GLY A 1 461 ? -16.995 -15.374 11.041 1.00 93.75 461 GLY A N 1
ATOM 3611 C CA . GLY A 1 461 ? -16.902 -15.362 12.503 1.00 93.75 461 GLY A CA 1
ATOM 3612 C C . GLY A 1 461 ? -16.521 -16.728 13.081 1.00 93.75 461 GLY A C 1
ATOM 3613 O O . GLY A 1 461 ? -15.665 -16.803 13.959 1.00 93.75 461 GLY A O 1
ATOM 3614 N N . ARG A 1 462 ? -17.072 -17.825 12.537 1.00 92.75 462 ARG A N 1
ATOM 3615 C CA . ARG A 1 462 ? -16.703 -19.200 12.932 1.00 92.75 462 ARG A CA 1
ATOM 3616 C C . ARG A 1 462 ? -15.250 -19.529 12.577 1.00 92.75 462 ARG A C 1
ATOM 3618 O O . ARG A 1 462 ? -14.536 -20.088 13.405 1.00 92.75 462 ARG A O 1
ATOM 3625 N N . ILE A 1 463 ? -14.812 -19.160 11.371 1.00 93.31 463 ILE A N 1
ATOM 3626 C CA . ILE A 1 463 ? -13.428 -19.358 10.912 1.00 93.31 463 ILE A CA 1
ATOM 3627 C C . ILE A 1 463 ? -12.449 -18.601 11.820 1.00 93.31 463 ILE A C 1
ATOM 3629 O O . ILE A 1 463 ? -11.455 -19.169 12.270 1.00 93.31 463 ILE A O 1
ATOM 3633 N N . LEU A 1 464 ? -12.744 -17.336 12.128 1.00 94.31 464 LEU A N 1
ATOM 3634 C CA . LEU A 1 464 ? -11.905 -16.506 12.991 1.00 94.31 464 LEU A CA 1
ATOM 3635 C C . LEU A 1 464 ? -11.895 -16.998 14.439 1.00 94.31 464 LEU A C 1
ATOM 3637 O O . LEU A 1 464 ? -10.849 -16.942 15.078 1.00 94.31 464 LEU A O 1
ATOM 3641 N N . LEU A 1 465 ? -13.019 -17.509 14.953 1.00 93.25 465 LEU A N 1
ATOM 3642 C CA . LEU A 1 465 ? -13.083 -18.090 16.296 1.00 93.25 465 LEU A CA 1
ATOM 3643 C C . LEU A 1 465 ? -12.157 -19.306 16.409 1.00 93.25 465 LEU A C 1
ATOM 3645 O O . LEU A 1 465 ? -11.391 -19.401 17.365 1.00 93.25 465 LEU A O 1
ATOM 3649 N N . LEU A 1 466 ? -12.183 -20.198 15.414 1.00 91.38 466 LEU A N 1
ATOM 3650 C CA . LEU A 1 466 ? -11.284 -21.350 15.365 1.00 91.38 466 LEU A CA 1
ATOM 3651 C C . LEU A 1 466 ? -9.819 -20.905 15.275 1.00 91.38 466 LEU A C 1
ATOM 3653 O O . LEU A 1 466 ? -8.979 -21.396 16.025 1.00 91.38 466 LEU A O 1
ATOM 3657 N N . ALA A 1 467 ? -9.517 -19.932 14.409 1.00 91.25 467 ALA A N 1
ATOM 3658 C CA . ALA A 1 467 ? -8.170 -19.378 14.303 1.00 91.25 467 ALA A CA 1
ATOM 3659 C C . ALA A 1 467 ? -7.700 -18.775 15.639 1.00 91.25 467 ALA A C 1
ATOM 3661 O O . ALA A 1 467 ? -6.573 -19.026 16.054 1.00 91.25 467 ALA A O 1
ATOM 3662 N N . ALA A 1 468 ? -8.565 -18.041 16.347 1.00 91.88 468 ALA A N 1
ATOM 3663 C CA . ALA A 1 468 ? -8.272 -17.470 17.660 1.00 91.88 468 ALA A CA 1
ATOM 3664 C C . ALA A 1 468 ? -8.021 -18.548 18.730 1.00 91.88 468 ALA A C 1
ATOM 3666 O O . ALA A 1 468 ? -7.070 -18.432 19.503 1.00 91.88 468 ALA A O 1
ATOM 3667 N N . GLN A 1 469 ? -8.821 -19.620 18.749 1.00 91.12 469 GLN A N 1
ATOM 3668 C CA . GLN A 1 469 ? -8.641 -20.763 19.658 1.00 91.12 469 GLN A CA 1
ATOM 3669 C C . GLN A 1 469 ? -7.311 -21.491 19.430 1.00 91.12 469 GLN A C 1
ATOM 3671 O O . GLN A 1 469 ? -6.706 -21.981 20.379 1.00 91.12 469 GLN A O 1
ATOM 3676 N N . GLN A 1 470 ? -6.826 -21.513 18.189 1.00 88.12 470 GLN A N 1
ATOM 3677 C CA . GLN A 1 470 ? -5.533 -22.090 17.819 1.00 88.12 470 GLN A CA 1
ATOM 3678 C C . GLN A 1 470 ? -4.346 -21.123 18.018 1.00 88.12 470 GLN A C 1
ATOM 3680 O O . GLN A 1 470 ? -3.248 -21.392 17.541 1.00 88.12 470 GLN A O 1
ATOM 3685 N N . GLY A 1 471 ? -4.539 -19.989 18.701 1.00 85.81 471 GLY A N 1
ATOM 3686 C CA . GLY A 1 471 ? -3.473 -19.015 18.975 1.00 85.81 471 GLY A CA 1
ATO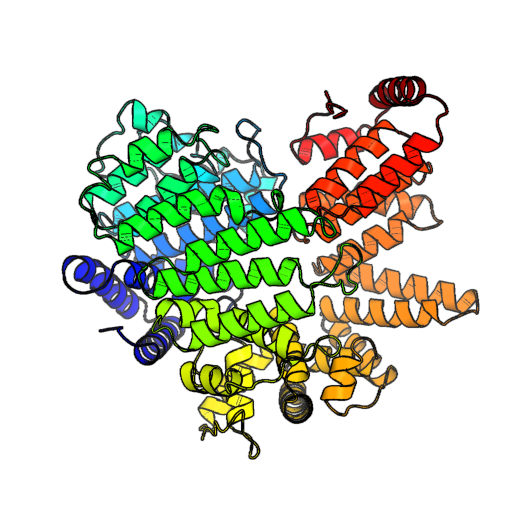M 3687 C C . GLY A 1 471 ? -3.317 -17.910 17.923 1.00 85.81 471 GLY A C 1
ATOM 3688 O O . GLY A 1 471 ? -2.390 -17.106 18.008 1.00 85.81 471 GLY A O 1
ATOM 3689 N N . GLY A 1 472 ? -4.231 -17.815 16.954 1.00 87.38 472 GLY A N 1
ATOM 3690 C CA . GLY A 1 472 ? -4.280 -16.745 15.958 1.00 87.38 472 GLY A CA 1
ATOM 3691 C C . GLY A 1 472 ? -4.620 -15.392 16.580 1.00 87.38 472 GLY A C 1
ATOM 3692 O O . GLY A 1 472 ? -5.787 -15.012 16.698 1.00 87.38 472 GLY A O 1
ATOM 3693 N N . ARG A 1 473 ? -3.586 -14.634 16.950 1.00 88.81 473 ARG A N 1
ATOM 3694 C CA . ARG A 1 473 ? -3.726 -13.380 17.701 1.00 88.81 473 ARG A CA 1
ATOM 3695 C C . ARG A 1 473 ? -4.540 -12.315 16.966 1.00 88.81 473 ARG A C 1
ATOM 3697 O O . ARG A 1 473 ? -5.427 -11.711 17.559 1.00 88.81 473 ARG A O 1
ATOM 3704 N N . GLN A 1 474 ? -4.278 -12.100 15.675 1.00 90.69 474 GLN A N 1
ATOM 3705 C CA . GLN A 1 474 ? -4.969 -11.059 14.900 1.00 90.69 474 GLN A CA 1
ATOM 3706 C C . GLN A 1 474 ? -6.464 -11.351 14.723 1.00 90.69 474 GLN A C 1
ATOM 3708 O O . GLN A 1 474 ? -7.274 -10.425 14.727 1.00 90.69 474 GLN A O 1
ATOM 3713 N N . ALA A 1 475 ? -6.845 -12.630 14.642 1.00 92.88 475 ALA A N 1
ATOM 3714 C CA . ALA A 1 475 ? -8.245 -13.041 14.634 1.00 92.88 475 ALA A CA 1
ATOM 3715 C C . ALA A 1 475 ? -8.919 -12.762 15.988 1.00 92.88 475 ALA A C 1
ATOM 3717 O O . ALA A 1 475 ? -10.017 -12.209 16.018 1.00 92.88 475 ALA A O 1
ATOM 3718 N N . ALA A 1 476 ? -8.242 -13.071 17.102 1.00 94.06 476 ALA A N 1
ATOM 3719 C CA . ALA A 1 476 ? -8.745 -12.776 18.444 1.00 94.06 476 ALA A CA 1
ATOM 3720 C C . ALA A 1 476 ? -8.955 -11.267 18.662 1.00 94.06 476 ALA A C 1
ATOM 3722 O O . ALA A 1 476 ? -10.005 -10.860 19.157 1.00 94.06 476 ALA A O 1
ATOM 3723 N N . LEU A 1 477 ? -7.992 -10.438 18.243 1.00 94.75 477 LEU A N 1
ATOM 3724 C CA . LEU A 1 477 ? -8.089 -8.980 18.346 1.00 94.75 477 LEU A CA 1
ATOM 3725 C C . LEU A 1 477 ? -9.206 -8.404 17.467 1.00 94.75 477 LEU A C 1
ATOM 3727 O O . LEU A 1 477 ? -9.938 -7.540 17.936 1.00 94.75 477 LEU A O 1
ATOM 3731 N N . PHE A 1 478 ? -9.385 -8.900 16.237 1.00 94.38 478 PHE A N 1
ATOM 3732 C CA . PHE A 1 478 ? -10.484 -8.465 15.364 1.00 94.38 478 PHE A CA 1
ATOM 3733 C C . PHE A 1 478 ? -11.859 -8.781 15.976 1.00 94.38 478 PHE A C 1
ATOM 3735 O O . PHE A 1 478 ? -12.751 -7.934 15.989 1.00 94.38 478 PHE A O 1
ATOM 3742 N N . LEU A 1 479 ? -12.035 -9.998 16.506 1.00 94.50 479 LEU A N 1
ATOM 3743 C CA . LEU A 1 479 ? -13.278 -10.403 17.171 1.00 94.50 479 LEU A CA 1
ATOM 3744 C C . LEU A 1 479 ? -13.544 -9.557 18.423 1.00 94.50 479 LEU A C 1
ATOM 3746 O O . LEU A 1 479 ? -14.674 -9.115 18.628 1.00 94.50 479 LEU A O 1
ATOM 3750 N N . ALA A 1 480 ? -12.509 -9.286 19.222 1.00 95.62 480 ALA A N 1
ATOM 3751 C CA . ALA A 1 480 ? -12.600 -8.420 20.393 1.00 95.62 480 ALA A CA 1
ATOM 3752 C C . ALA A 1 480 ? -12.925 -6.962 20.020 1.00 95.62 480 ALA A C 1
ATOM 3754 O O . ALA A 1 480 ? -13.750 -6.339 20.682 1.00 95.62 480 ALA A O 1
ATOM 3755 N N . ASP A 1 481 ? -12.352 -6.419 18.942 1.00 94.56 481 ASP A N 1
ATOM 3756 C CA . ASP A 1 481 ? -12.680 -5.078 18.437 1.00 94.56 481 ASP A CA 1
ATOM 3757 C C . ASP A 1 481 ? -14.154 -4.969 18.025 1.00 94.56 481 ASP A C 1
ATOM 3759 O O . ASP A 1 481 ? -14.851 -4.038 18.444 1.00 94.56 481 ASP A O 1
ATOM 3763 N N . ALA A 1 482 ? -14.673 -5.971 17.308 1.00 92.75 482 ALA A N 1
ATOM 3764 C CA . ALA A 1 482 ? -16.094 -6.054 16.984 1.00 92.75 482 ALA A CA 1
ATOM 3765 C C . ALA A 1 482 ? -16.962 -6.130 18.255 1.00 92.75 482 ALA A C 1
ATOM 3767 O O . ALA A 1 482 ? -17.889 -5.334 18.405 1.00 92.75 482 ALA A O 1
ATOM 3768 N N . GLN A 1 483 ? -16.629 -7.024 19.196 1.00 93.69 483 GLN A N 1
ATOM 3769 C CA . GLN A 1 483 ? -17.339 -7.185 20.476 1.00 93.69 483 GLN A CA 1
ATOM 3770 C C . GLN A 1 483 ? -17.264 -5.957 21.374 1.00 93.69 483 GLN A C 1
ATOM 3772 O O . GLN A 1 483 ? -18.186 -5.726 22.145 1.00 93.69 483 GLN A O 1
ATOM 3777 N N . SER A 1 484 ? -16.215 -5.147 21.273 1.00 93.00 484 SER A N 1
ATOM 3778 C CA . SER A 1 484 ? -16.129 -3.896 22.023 1.00 93.00 484 SER A CA 1
ATOM 3779 C C . SER A 1 484 ? -17.190 -2.880 21.582 1.00 93.00 484 SER A C 1
ATOM 3781 O O . SER A 1 484 ? -17.398 -1.884 22.266 1.00 93.00 484 SER A O 1
ATOM 3783 N N . GLY A 1 485 ? -17.806 -3.068 20.407 1.00 85.31 485 GLY A N 1
ATOM 3784 C CA . GLY A 1 485 ? -18.710 -2.110 19.769 1.00 85.31 485 GLY A CA 1
ATOM 3785 C C . GLY A 1 485 ? -17.998 -1.054 18.912 1.00 85.31 485 GLY A C 1
ATOM 3786 O O . GLY A 1 485 ? -18.645 -0.136 18.412 1.00 85.31 485 GLY A O 1
ATOM 3787 N N . ALA A 1 486 ? -16.674 -1.156 18.726 1.00 85.12 486 ALA A N 1
ATOM 3788 C CA . ALA A 1 486 ? -15.906 -0.213 17.907 1.00 85.12 486 ALA A CA 1
ATOM 3789 C C . ALA A 1 486 ? -16.177 -0.418 16.409 1.00 85.12 486 ALA A C 1
ATOM 3791 O O . ALA A 1 486 ? -16.170 0.540 15.634 1.00 85.12 486 ALA A O 1
ATOM 3792 N N . ASN A 1 487 ? -16.499 -1.656 16.021 1.00 85.56 487 ASN A N 1
ATOM 3793 C CA . ASN A 1 487 ? -16.872 -2.028 14.662 1.00 85.56 487 ASN A CA 1
ATOM 3794 C C . ASN A 1 487 ? -18.294 -2.630 14.616 1.00 85.56 487 ASN A C 1
ATOM 3796 O O . ASN A 1 487 ? -18.460 -3.848 14.491 1.00 85.56 487 ASN A O 1
ATOM 3800 N N . PRO A 1 488 ? -19.352 -1.794 14.690 1.00 86.56 488 PRO A N 1
ATOM 3801 C CA . PRO A 1 488 ? -20.737 -2.270 14.750 1.00 86.56 488 PRO A CA 1
ATOM 3802 C C . PRO A 1 488 ? -21.174 -3.007 13.476 1.00 86.56 488 PRO A C 1
ATOM 3804 O O . PRO A 1 488 ? -22.041 -3.880 13.525 1.00 86.56 488 PRO A O 1
ATOM 3807 N N . ARG A 1 489 ? -20.559 -2.692 12.326 1.00 85.69 489 ARG A N 1
ATOM 3808 C CA . ARG A 1 489 ? -20.822 -3.393 11.061 1.00 85.69 489 ARG A CA 1
ATOM 3809 C C . ARG A 1 489 ? -20.338 -4.839 11.123 1.00 85.69 489 ARG A C 1
ATOM 3811 O O . ARG A 1 489 ? -21.109 -5.737 10.795 1.00 85.69 489 ARG A O 1
ATOM 3818 N N . ALA A 1 490 ? -19.099 -5.066 11.566 1.00 88.94 490 ALA A N 1
ATOM 3819 C CA . ALA A 1 490 ? -18.570 -6.417 11.739 1.00 88.94 490 ALA A CA 1
ATOM 3820 C C . ALA A 1 490 ? -19.346 -7.190 12.814 1.00 88.94 490 ALA A C 1
ATOM 3822 O O . ALA A 1 490 ? -19.733 -8.329 12.567 1.00 88.94 490 ALA A O 1
ATOM 3823 N N . LEU A 1 491 ? -19.652 -6.549 13.949 1.00 91.88 491 LEU A N 1
ATOM 3824 C CA . LEU A 1 491 ? -20.456 -7.130 15.029 1.00 91.88 491 LEU A CA 1
ATOM 3825 C C . LEU A 1 491 ? -21.792 -7.688 14.507 1.00 91.88 491 LEU A C 1
ATOM 3827 O O . LEU A 1 491 ? -22.107 -8.862 14.714 1.00 91.88 491 LEU A O 1
ATOM 3831 N N . SER A 1 492 ? -22.544 -6.862 13.770 1.00 90.81 492 SER A N 1
ATOM 3832 C CA . SER A 1 492 ? -23.829 -7.246 13.180 1.00 90.81 492 SER A CA 1
ATOM 3833 C C . SER A 1 492 ? -23.677 -8.337 12.115 1.00 90.81 492 SER A C 1
ATOM 3835 O O . SER A 1 492 ? -24.378 -9.350 12.167 1.00 90.81 492 SER A O 1
ATOM 3837 N N . ALA A 1 493 ? -22.730 -8.183 11.184 1.00 90.25 493 ALA A N 1
ATOM 3838 C CA . ALA A 1 493 ? -22.513 -9.141 10.100 1.00 90.25 493 ALA A CA 1
ATOM 3839 C C . ALA A 1 493 ? -22.103 -10.534 10.611 1.00 90.25 493 ALA A C 1
ATOM 3841 O O . ALA A 1 493 ? -22.497 -11.549 10.031 1.00 90.25 493 ALA A O 1
ATOM 3842 N N . MET A 1 494 ? -21.331 -10.592 11.699 1.00 92.94 494 MET A N 1
ATOM 3843 C CA . MET A 1 494 ? -20.902 -11.836 12.347 1.00 92.94 494 MET A CA 1
ATOM 3844 C C . MET A 1 494 ? -21.950 -12.419 13.303 1.00 92.94 494 MET A C 1
ATOM 3846 O O . MET A 1 494 ? -21.750 -13.521 13.808 1.00 92.94 494 MET A O 1
ATOM 3850 N N . ALA A 1 495 ? -23.074 -11.724 13.518 1.00 90.62 495 ALA A N 1
ATOM 3851 C CA . ALA A 1 495 ? -24.108 -12.086 14.488 1.00 90.62 495 ALA A CA 1
ATOM 3852 C C . ALA A 1 495 ? -23.550 -12.288 15.911 1.00 90.62 495 ALA A C 1
ATOM 3854 O O . ALA A 1 495 ? -23.923 -13.224 16.617 1.00 90.62 495 ALA A O 1
ATOM 3855 N N . MET A 1 496 ? -22.633 -11.407 16.313 1.00 90.06 496 MET A N 1
ATOM 3856 C CA . MET A 1 496 ? -22.024 -11.394 17.640 1.00 90.06 496 MET A CA 1
ATOM 3857 C C . MET A 1 496 ? -22.745 -10.396 18.557 1.00 90.06 496 MET A C 1
ATOM 3859 O O . MET A 1 496 ? -23.381 -9.454 18.087 1.00 90.06 496 MET A O 1
ATOM 3863 N N . GLN A 1 497 ? -22.637 -10.597 19.872 1.00 92.50 497 GLN A N 1
ATOM 3864 C CA . GLN A 1 497 ? -23.131 -9.650 20.877 1.00 92.50 497 GLN A CA 1
ATOM 3865 C C . GLN A 1 497 ? -22.005 -8.730 21.356 1.00 92.50 497 GLN A C 1
ATOM 3867 O O . GLN A 1 497 ? -20.853 -9.162 21.457 1.00 92.50 497 GLN A O 1
ATOM 3872 N N . GLU A 1 498 ? -22.344 -7.470 21.641 1.00 93.69 498 GLU A N 1
ATOM 3873 C CA . GLU A 1 498 ? -21.417 -6.528 22.272 1.00 93.69 498 GLU A CA 1
ATOM 3874 C C . GLU A 1 498 ? -21.063 -7.039 23.675 1.00 93.69 498 GLU A C 1
ATOM 3876 O O . GLU A 1 498 ? -21.934 -7.432 24.452 1.00 93.69 498 GLU A O 1
ATOM 3881 N N . ASN A 1 499 ? -19.770 -7.084 23.977 1.00 94.81 499 ASN A N 1
ATOM 3882 C CA . ASN A 1 499 ? -19.226 -7.537 25.245 1.00 94.81 499 ASN A CA 1
ATOM 3883 C C . ASN A 1 499 ? -17.893 -6.820 25.507 1.00 94.81 499 ASN A C 1
ATOM 3885 O O . ASN A 1 499 ? -16.813 -7.338 25.208 1.00 94.81 499 ASN A O 1
ATOM 3889 N N . GLU A 1 500 ? -17.980 -5.607 26.062 1.00 93.62 500 GLU A N 1
ATOM 3890 C CA . GLU A 1 500 ? -16.808 -4.780 26.379 1.00 93.62 500 GLU A CA 1
ATOM 3891 C C . GLU A 1 500 ? -15.854 -5.472 27.367 1.00 93.62 500 GLU A C 1
ATOM 3893 O O . GLU A 1 500 ? -14.641 -5.358 27.213 1.00 93.62 500 GLU A O 1
ATOM 3898 N N . LEU A 1 501 ? -16.375 -6.238 28.334 1.00 94.69 501 LEU A N 1
ATOM 3899 C CA . LEU A 1 501 ? -15.564 -6.955 29.327 1.00 94.69 501 LEU A CA 1
ATOM 3900 C C . LEU A 1 501 ? -14.706 -8.049 28.686 1.00 94.69 501 LEU A C 1
ATOM 3902 O O . LEU A 1 501 ? -13.514 -8.160 28.972 1.00 94.69 501 LEU A O 1
ATOM 3906 N N . GLN A 1 502 ? -15.296 -8.841 27.788 1.00 94.50 502 GLN A N 1
ATOM 3907 C CA . GLN A 1 502 ? -14.561 -9.866 27.052 1.00 94.50 502 GLN A CA 1
ATOM 3908 C C . GLN A 1 502 ? -13.512 -9.233 26.136 1.00 94.50 502 GLN A C 1
ATOM 3910 O O . GLN A 1 502 ? -12.377 -9.710 26.086 1.00 94.50 502 GLN A O 1
ATOM 3915 N N . ALA A 1 503 ? -13.869 -8.149 25.440 1.00 95.06 503 ALA A N 1
ATOM 3916 C CA . ALA A 1 503 ? -12.931 -7.415 24.601 1.00 95.06 503 ALA A CA 1
ATOM 3917 C C . ALA A 1 503 ? -11.747 -6.886 25.423 1.00 95.06 503 ALA A C 1
ATOM 3919 O O . ALA A 1 503 ? -10.593 -7.118 25.065 1.00 95.06 503 ALA A O 1
ATOM 3920 N N . GLN A 1 504 ? -12.024 -6.267 26.574 1.00 96.25 504 GLN A N 1
ATOM 3921 C CA . GLN A 1 504 ? -11.005 -5.787 27.499 1.00 96.25 504 GLN A CA 1
ATOM 3922 C C . GLN A 1 504 ? -10.097 -6.920 27.988 1.00 96.25 504 GLN A C 1
ATOM 3924 O O . GLN A 1 504 ? -8.880 -6.764 27.979 1.00 96.25 504 GLN A O 1
ATOM 3929 N N . HIS A 1 505 ? -10.654 -8.076 28.360 1.00 96.12 505 HIS A N 1
ATOM 3930 C CA . HIS A 1 505 ? -9.859 -9.233 28.774 1.00 96.12 505 HIS A CA 1
ATOM 3931 C C . HIS A 1 505 ? -8.902 -9.703 27.667 1.00 96.12 505 HIS A C 1
ATOM 3933 O O . HIS A 1 505 ? -7.723 -9.944 27.930 1.00 96.12 505 HIS A O 1
ATOM 3939 N N . VAL A 1 506 ? -9.382 -9.788 26.421 1.00 96.06 506 VAL A N 1
ATOM 3940 C CA . VAL A 1 506 ? -8.551 -10.165 25.267 1.00 96.06 506 VAL A CA 1
ATOM 3941 C C . VAL A 1 506 ? -7.446 -9.136 25.026 1.00 96.06 506 VAL A C 1
ATOM 3943 O O . VAL A 1 506 ? -6.291 -9.526 24.845 1.00 96.06 506 VAL A O 1
ATOM 3946 N N . PHE A 1 507 ? -7.767 -7.839 25.058 1.00 96.50 507 PHE A N 1
ATOM 3947 C CA . PHE A 1 507 ? -6.771 -6.788 24.857 1.00 96.50 507 PHE A CA 1
ATOM 3948 C C . PHE A 1 507 ? -5.718 -6.765 25.966 1.00 96.50 507 PHE A C 1
ATOM 3950 O O . PHE A 1 507 ? -4.532 -6.659 25.665 1.00 96.50 507 PHE A O 1
ATOM 3957 N N . THR A 1 508 ? -6.122 -6.914 27.230 1.00 95.62 508 THR A N 1
ATOM 3958 C CA . THR A 1 508 ? -5.199 -6.982 28.370 1.00 95.62 508 THR A CA 1
ATOM 3959 C C . THR A 1 508 ? -4.276 -8.187 28.249 1.00 95.62 508 THR A C 1
ATOM 3961 O O . THR A 1 508 ? -3.064 -8.012 28.265 1.00 95.62 508 THR A O 1
ATOM 3964 N N . LYS A 1 509 ? -4.818 -9.388 28.014 1.00 95.06 509 LYS A N 1
ATOM 3965 C CA . LYS A 1 509 ? -4.018 -10.613 27.874 1.00 95.06 509 LYS A CA 1
ATOM 3966 C C . LYS A 1 509 ? -3.024 -10.537 26.711 1.00 95.06 509 LYS A C 1
ATOM 3968 O O . LYS A 1 509 ? -1.885 -10.972 26.839 1.00 95.06 509 LYS A O 1
ATOM 3973 N N . ALA A 1 510 ? -3.441 -10.004 25.561 1.00 93.19 510 ALA A N 1
ATOM 3974 C CA . ALA A 1 510 ? -2.540 -9.817 24.424 1.00 93.19 510 ALA A CA 1
ATOM 3975 C C . ALA A 1 510 ? -1.492 -8.721 24.701 1.00 93.19 510 ALA A C 1
ATOM 3977 O O . ALA A 1 510 ? -0.333 -8.867 24.317 1.00 93.19 510 ALA A O 1
ATOM 3978 N N . GLY A 1 511 ? -1.873 -7.664 25.419 1.00 92.19 511 GLY A N 1
ATOM 3979 C CA . GLY A 1 511 ? -0.961 -6.623 25.885 1.00 92.19 511 GLY A CA 1
ATOM 3980 C C . GLY A 1 511 ? 0.088 -7.140 26.875 1.00 92.19 511 GLY A C 1
ATOM 3981 O O . GLY A 1 511 ? 1.260 -6.820 26.740 1.00 92.19 511 GLY A O 1
ATOM 3982 N N . GLU A 1 512 ? -0.281 -8.007 27.820 1.00 92.50 512 GLU A N 1
ATOM 3983 C CA . GLU A 1 512 ? 0.659 -8.677 28.739 1.00 92.50 512 GLU A CA 1
ATOM 3984 C C . GLU A 1 512 ? 1.711 -9.520 27.996 1.00 92.50 512 GLU A C 1
ATOM 3986 O O . GLU A 1 512 ? 2.821 -9.708 28.485 1.00 92.50 512 GLU A O 1
ATOM 3991 N N . GLN A 1 513 ? 1.395 -9.977 26.780 1.00 89.81 513 GLN A N 1
ATOM 3992 C CA . GLN A 1 513 ? 2.325 -10.666 25.877 1.00 89.81 513 GLN A CA 1
ATOM 3993 C C . GLN A 1 513 ? 3.165 -9.705 25.012 1.00 89.81 513 GLN A C 1
ATOM 3995 O O . GLN A 1 513 ? 3.854 -10.150 24.093 1.00 89.81 513 GLN A O 1
ATOM 4000 N N . GLY A 1 514 ? 3.099 -8.398 25.274 1.00 87.88 514 GLY A N 1
ATOM 4001 C CA . GLY A 1 514 ? 3.841 -7.361 24.560 1.00 87.88 514 GLY A CA 1
ATOM 4002 C C . GLY A 1 514 ? 3.223 -6.926 23.229 1.00 87.88 514 GLY A C 1
ATOM 4003 O O . GLY A 1 514 ? 3.930 -6.360 22.395 1.00 87.88 514 GLY A O 1
ATOM 4004 N N . ASP A 1 515 ? 1.937 -7.202 22.974 1.00 88.38 515 ASP A N 1
ATOM 4005 C CA . ASP A 1 515 ? 1.310 -6.811 21.710 1.00 88.38 515 ASP A CA 1
ATOM 4006 C C . ASP A 1 515 ? 0.951 -5.317 21.675 1.00 88.38 515 ASP A C 1
ATOM 4008 O O . ASP A 1 515 ? 0.001 -4.845 22.309 1.00 88.38 515 ASP A O 1
ATOM 4012 N N . ALA A 1 516 ? 1.702 -4.574 20.861 1.00 90.69 516 ALA A N 1
ATOM 4013 C CA . ALA A 1 516 ? 1.539 -3.136 20.715 1.00 90.69 516 ALA A CA 1
ATOM 4014 C C . ALA A 1 516 ? 0.152 -2.735 20.185 1.00 90.69 516 ALA A C 1
ATOM 4016 O O . ALA A 1 516 ? -0.399 -1.713 20.602 1.00 90.69 516 ALA A O 1
ATOM 4017 N N . HIS A 1 517 ? -0.424 -3.529 19.279 1.00 91.12 517 HIS A N 1
ATOM 4018 C CA . HIS A 1 517 ? -1.737 -3.259 18.700 1.00 91.12 517 HIS A CA 1
ATOM 4019 C C . HIS A 1 517 ? -2.845 -3.514 19.731 1.00 91.12 517 HIS A C 1
ATOM 4021 O O . HIS A 1 517 ? -3.802 -2.746 19.802 1.00 91.12 517 HIS A O 1
ATOM 4027 N N . ALA A 1 518 ? -2.706 -4.533 20.582 1.00 93.94 518 ALA A N 1
ATOM 4028 C CA . ALA A 1 518 ? -3.660 -4.809 21.654 1.00 93.94 518 ALA A CA 1
ATOM 4029 C C . ALA A 1 518 ? -3.760 -3.655 22.666 1.00 93.94 518 ALA A C 1
ATOM 4031 O O . ALA A 1 518 ? -4.868 -3.220 22.989 1.00 93.94 518 ALA A O 1
ATOM 4032 N N . TRP A 1 519 ? -2.625 -3.098 23.109 1.00 96.00 519 TRP A N 1
ATOM 4033 C CA . TRP A 1 519 ? -2.624 -1.896 23.954 1.00 96.00 519 TRP A CA 1
ATOM 4034 C C . TRP A 1 519 ? -3.293 -0.706 23.261 1.00 96.00 519 TRP A C 1
ATOM 4036 O O . TRP A 1 519 ? -4.054 0.030 23.890 1.00 96.00 519 TRP A O 1
ATOM 4046 N N . PHE A 1 520 ? -3.064 -0.540 21.954 1.00 94.94 520 PHE A N 1
ATOM 4047 C CA . PHE A 1 520 ? -3.731 0.500 21.176 1.00 94.94 520 PHE A CA 1
ATOM 4048 C C . PHE A 1 520 ? -5.255 0.304 21.147 1.00 94.94 520 PHE A C 1
ATOM 4050 O O . PHE A 1 520 ? -5.980 1.241 21.477 1.00 94.94 520 PHE A O 1
ATOM 4057 N N . LEU A 1 521 ? -5.763 -0.893 20.844 1.00 94.44 521 LEU A N 1
ATOM 4058 C CA . LEU A 1 521 ? -7.208 -1.169 20.856 1.00 94.44 521 LEU A CA 1
ATOM 4059 C C . LEU A 1 521 ? -7.826 -0.965 22.243 1.00 94.44 521 LEU A C 1
ATOM 4061 O O . LEU A 1 521 ? -8.891 -0.358 22.359 1.00 94.44 521 LEU A O 1
ATOM 4065 N N . HIS A 1 522 ? -7.126 -1.375 23.304 1.00 96.56 522 HIS A N 1
ATOM 4066 C CA . HIS A 1 522 ? -7.560 -1.105 24.673 1.00 96.56 522 HIS A CA 1
ATOM 4067 C C . HIS A 1 522 ? -7.659 0.405 24.932 1.00 96.56 522 HIS A C 1
ATOM 4069 O O . HIS A 1 522 ? -8.667 0.876 25.453 1.00 96.56 522 HIS A O 1
ATOM 4075 N N . SER A 1 523 ? -6.680 1.198 24.484 1.00 96.31 523 SER A N 1
ATOM 4076 C CA . SER A 1 523 ? -6.730 2.659 24.619 1.00 96.31 523 SER A CA 1
ATOM 4077 C C . SER A 1 523 ? -7.944 3.284 23.904 1.00 96.31 523 SER A C 1
ATOM 4079 O O . SER A 1 523 ? -8.537 4.238 24.412 1.00 96.31 523 SER A O 1
ATOM 4081 N N . ARG A 1 524 ? -8.374 2.717 22.765 1.00 94.00 524 ARG A N 1
ATOM 4082 C CA . ARG A 1 524 ? -9.574 3.147 22.021 1.00 94.00 524 ARG A CA 1
ATOM 4083 C C . ARG A 1 524 ? -10.869 2.759 22.739 1.00 94.00 524 ARG A C 1
ATOM 4085 O O . ARG A 1 524 ? -11.833 3.525 22.707 1.00 94.00 524 ARG A O 1
ATOM 4092 N N . LEU A 1 525 ? -10.896 1.604 23.406 1.00 94.62 525 LEU A N 1
ATOM 4093 C CA . LEU A 1 525 ? -12.003 1.221 24.285 1.00 94.62 525 LEU A CA 1
ATOM 4094 C C . LEU A 1 525 ? -12.130 2.206 25.458 1.00 94.62 525 LEU A C 1
ATOM 4096 O O . LEU A 1 525 ? -13.219 2.731 25.689 1.00 94.62 525 LEU A O 1
ATOM 4100 N N . LEU A 1 526 ? -11.017 2.538 26.124 1.00 94.69 526 LEU A N 1
ATOM 4101 C CA . LEU A 1 526 ? -11.013 3.524 27.211 1.00 94.69 526 LEU A CA 1
ATOM 4102 C C . LEU A 1 526 ? -11.436 4.919 26.736 1.00 94.69 526 LEU A C 1
ATOM 4104 O O . LEU A 1 526 ? -12.146 5.614 27.452 1.00 94.69 526 LEU A O 1
ATOM 4108 N N . GLU A 1 527 ? -11.067 5.328 25.519 1.00 92.69 527 GLU A N 1
ATOM 4109 C CA . GLU A 1 527 ? -11.533 6.591 24.927 1.00 92.69 527 GLU A CA 1
ATOM 4110 C C . GLU A 1 527 ? -13.059 6.640 24.807 1.00 92.69 527 GLU A C 1
ATOM 4112 O O . GLU A 1 527 ? -13.683 7.643 25.146 1.00 92.69 527 GLU A O 1
ATOM 4117 N N . ARG A 1 528 ? -13.683 5.545 24.363 1.00 90.56 528 ARG A N 1
ATOM 4118 C CA . ARG A 1 528 ? -15.146 5.458 24.264 1.00 90.56 528 ARG A CA 1
ATOM 4119 C C . ARG A 1 528 ? -15.817 5.479 25.631 1.00 90.56 528 ARG A C 1
ATOM 4121 O O . ARG A 1 528 ? -16.872 6.093 25.765 1.00 90.56 528 ARG A O 1
ATOM 4128 N N . GLN A 1 529 ? -15.214 4.839 26.629 1.00 92.56 529 GLN A N 1
ATOM 4129 C CA . GLN A 1 529 ? -15.690 4.895 28.012 1.00 92.56 529 GLN A CA 1
ATOM 4130 C C . GLN A 1 529 ? -15.569 6.316 28.571 1.00 92.56 529 GLN A C 1
ATOM 4132 O O . GLN A 1 529 ? -16.535 6.834 29.123 1.00 92.56 529 GLN A O 1
ATOM 4137 N N . LEU A 1 530 ? -14.443 6.989 28.325 1.00 91.62 530 LEU A N 1
ATOM 4138 C CA . LEU A 1 530 ? -14.200 8.374 28.724 1.00 91.62 530 LEU A CA 1
ATOM 4139 C C . LEU A 1 530 ? -15.223 9.341 28.114 1.00 91.62 530 LEU A C 1
ATOM 4141 O O . LEU A 1 530 ? -15.708 10.220 28.811 1.00 91.62 530 LEU A O 1
ATOM 4145 N N . LEU A 1 531 ? -15.605 9.156 26.845 1.00 90.19 531 LEU A N 1
ATOM 4146 C CA . LEU A 1 531 ? -16.633 9.979 26.187 1.00 90.19 531 LEU A CA 1
ATOM 4147 C C . LEU A 1 531 ? -18.046 9.799 26.773 1.00 90.19 531 LEU A C 1
ATOM 4149 O O . LEU A 1 531 ? -18.908 10.645 26.539 1.00 90.19 531 LEU A O 1
ATOM 4153 N N . ARG A 1 532 ? -18.304 8.692 27.480 1.00 92.38 532 ARG A N 1
ATOM 4154 C CA . ARG A 1 532 ? -19.594 8.387 28.126 1.00 92.38 532 ARG A CA 1
ATOM 4155 C C . ARG A 1 532 ? -19.589 8.709 29.624 1.00 92.38 532 ARG A C 1
ATOM 4157 O O . ARG A 1 532 ? -20.656 8.869 30.212 1.00 92.38 532 ARG A O 1
ATOM 4164 N N . GLU A 1 533 ? -18.414 8.763 30.243 1.00 94.12 533 GLU A N 1
ATOM 4165 C CA . GLU A 1 533 ? -18.256 9.012 31.671 1.00 94.12 533 GLU A CA 1
ATOM 4166 C C . GLU A 1 533 ? -18.420 10.502 31.987 1.00 94.12 533 GLU A C 1
ATOM 4168 O O . GLU A 1 533 ? -17.937 11.378 31.275 1.00 94.12 533 GLU A O 1
ATOM 4173 N N . SER A 1 534 ? -19.121 10.789 33.079 1.00 90.94 534 SER A N 1
ATOM 4174 C CA . SER A 1 534 ? -19.415 12.156 33.522 1.00 90.94 534 SER A CA 1
ATOM 4175 C C . SER A 1 534 ? -18.848 12.462 34.909 1.00 90.94 534 SER A C 1
ATOM 4177 O O . SER A 1 534 ? -18.776 13.628 35.298 1.00 90.94 534 SER A O 1
ATOM 4179 N N . ARG A 1 535 ? -18.394 11.446 35.653 1.00 94.69 535 ARG A N 1
ATOM 4180 C CA . ARG A 1 535 ? -17.778 11.606 36.975 1.00 94.69 535 ARG A CA 1
ATOM 4181 C C . ARG A 1 535 ? -16.317 12.057 36.836 1.00 94.69 535 ARG A C 1
ATOM 4183 O O . ARG A 1 535 ? -15.511 11.289 36.312 1.00 94.69 535 ARG A O 1
ATOM 4190 N N . PRO A 1 536 ? -15.926 13.235 37.367 1.00 90.19 536 PRO A N 1
ATOM 4191 C CA . PRO A 1 536 ? -14.586 13.793 37.156 1.00 90.19 536 PRO A CA 1
ATOM 4192 C C . PRO A 1 536 ? -13.429 12.867 37.556 1.00 90.19 536 PRO A C 1
ATOM 4194 O O . PRO A 1 536 ? -12.461 12.749 36.816 1.00 90.19 536 PRO A O 1
ATOM 4197 N N . LEU A 1 537 ? -13.542 12.170 38.694 1.00 92.12 537 LEU A N 1
ATOM 4198 C CA . LEU A 1 537 ? -12.513 11.231 39.166 1.00 92.12 537 LEU A CA 1
ATOM 4199 C C . LEU A 1 537 ? -12.294 10.066 38.191 1.00 92.12 537 LEU A C 1
ATOM 4201 O O . LEU A 1 537 ? -11.157 9.692 37.912 1.00 92.12 537 LEU A O 1
ATOM 4205 N N . GLU A 1 538 ? -13.380 9.513 37.651 1.00 92.81 538 GLU A N 1
ATOM 4206 C CA . GLU A 1 538 ? -13.314 8.417 36.685 1.00 92.81 538 GLU A CA 1
ATOM 4207 C C . GLU A 1 538 ? -12.799 8.893 35.326 1.00 92.81 538 GLU A C 1
ATOM 4209 O O . GLU A 1 538 ? -11.996 8.199 34.708 1.00 92.81 538 GLU A O 1
ATOM 4214 N N . VAL A 1 539 ? -13.176 10.101 34.890 1.00 91.06 539 VAL A N 1
ATOM 4215 C CA . VAL A 1 539 ? -12.622 10.722 33.675 1.00 91.06 539 VAL A CA 1
ATOM 4216 C C . VAL A 1 539 ? -11.101 10.843 33.778 1.00 91.06 539 VAL A C 1
ATOM 4218 O O . VAL A 1 539 ? -10.401 10.424 32.856 1.00 91.06 539 VAL A O 1
ATOM 4221 N N . THR A 1 540 ? -10.579 11.347 34.901 1.00 89.75 540 THR A N 1
ATOM 4222 C CA . THR A 1 540 ? -9.129 11.447 35.130 1.00 89.75 540 THR A CA 1
ATOM 4223 C C . THR A 1 540 ? -8.468 10.070 35.118 1.00 89.75 540 THR A C 1
ATOM 4225 O O . THR A 1 540 ? -7.504 9.865 34.383 1.00 89.75 540 THR A O 1
ATOM 4228 N N . ARG A 1 541 ? -9.025 9.093 35.849 1.00 95.00 541 ARG A N 1
ATOM 4229 C CA . ARG A 1 541 ? -8.496 7.719 35.905 1.00 95.00 541 ARG A CA 1
ATOM 4230 C C . ARG A 1 541 ? -8.441 7.060 34.523 1.00 95.00 541 ARG A C 1
ATOM 4232 O O . ARG A 1 541 ? -7.441 6.438 34.171 1.00 95.00 541 ARG A O 1
ATOM 4239 N N . LEU A 1 542 ? -9.507 7.190 33.731 1.00 94.06 542 LEU A N 1
ATOM 4240 C CA . LEU A 1 542 ? -9.580 6.645 32.373 1.00 94.06 542 LEU A CA 1
ATOM 4241 C C . LEU A 1 542 ? -8.608 7.355 31.424 1.00 94.06 542 LEU A C 1
ATOM 4243 O O . LEU A 1 542 ? -7.984 6.695 30.593 1.00 94.06 542 LEU A O 1
ATOM 4247 N N . ALA A 1 543 ? -8.456 8.677 31.552 1.00 91.12 543 ALA A N 1
ATOM 4248 C CA . ALA A 1 543 ? -7.511 9.455 30.755 1.00 91.12 543 ALA A CA 1
ATOM 4249 C C . ALA A 1 543 ? -6.062 9.022 31.023 1.00 91.12 543 ALA A C 1
ATOM 4251 O O . ALA A 1 543 ? -5.309 8.789 30.077 1.00 91.12 543 ALA A O 1
ATOM 4252 N N . GLU A 1 544 ? -5.695 8.853 32.295 1.00 92.88 544 GLU A N 1
ATOM 4253 C CA . GLU A 1 544 ? -4.376 8.369 32.710 1.00 92.88 544 GLU A CA 1
ATOM 4254 C C . GLU A 1 544 ? -4.123 6.941 32.221 1.00 92.88 544 GLU A C 1
ATOM 4256 O O . GLU A 1 544 ? -3.108 6.688 31.575 1.00 92.88 544 GLU A O 1
ATOM 4261 N N . ALA A 1 545 ? -5.075 6.025 32.428 1.00 95.19 545 ALA A N 1
ATOM 4262 C CA . ALA A 1 545 ? -4.959 4.647 31.956 1.00 95.19 545 ALA A CA 1
ATOM 4263 C C . ALA A 1 545 ? -4.810 4.569 30.425 1.00 95.19 545 ALA A C 1
ATOM 4265 O O . ALA A 1 545 ? -3.980 3.816 29.908 1.00 95.19 545 ALA A O 1
ATOM 4266 N N . ARG A 1 546 ? -5.571 5.386 29.684 1.00 95.31 546 ARG A N 1
ATOM 4267 C CA . ARG A 1 546 ? -5.448 5.503 28.226 1.00 95.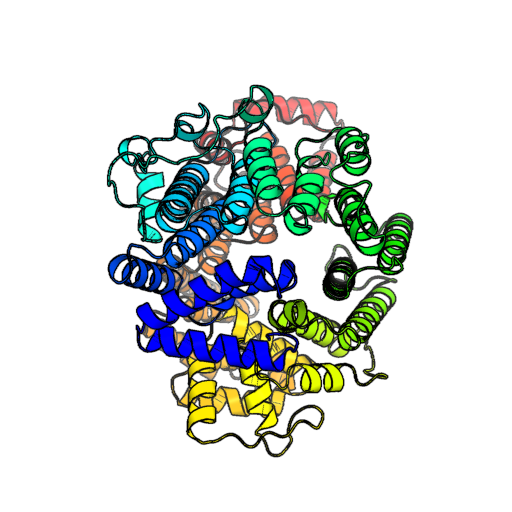31 546 ARG A CA 1
ATOM 4268 C C . ARG A 1 546 ? -4.066 6.009 27.823 1.00 95.31 546 ARG A C 1
ATOM 4270 O O . ARG A 1 546 ? -3.463 5.449 26.910 1.00 95.31 546 ARG A O 1
ATOM 4277 N N . GLU A 1 547 ? -3.565 7.050 28.482 1.00 94.94 547 GLU A N 1
ATOM 4278 C CA . GLU A 1 547 ? -2.233 7.599 28.224 1.00 94.94 547 GLU A CA 1
ATOM 4279 C C . GLU A 1 547 ? -1.134 6.553 28.481 1.00 94.94 547 GLU A C 1
ATOM 4281 O O . GLU A 1 547 ? -0.260 6.374 27.633 1.00 94.94 547 GLU A O 1
ATOM 4286 N N . THR A 1 548 ? -1.212 5.794 29.581 1.00 95.75 548 THR A N 1
ATOM 4287 C CA . THR A 1 548 ? -0.271 4.704 29.893 1.00 95.75 548 THR A CA 1
ATOM 4288 C C . THR A 1 548 ? -0.236 3.639 28.797 1.00 95.75 548 THR A C 1
ATOM 4290 O O . THR A 1 548 ? 0.844 3.263 28.339 1.00 95.75 548 THR A O 1
ATOM 4293 N N . LEU A 1 549 ? -1.400 3.184 28.324 1.00 97.00 549 LEU A N 1
ATOM 4294 C CA . LEU A 1 549 ? -1.481 2.198 27.241 1.00 97.00 549 LEU A CA 1
ATOM 4295 C C . LEU A 1 549 ? -0.888 2.734 25.931 1.00 97.00 549 LEU A C 1
ATOM 4297 O O . LEU A 1 549 ? -0.195 2.011 25.214 1.00 97.00 549 LEU A O 1
ATOM 4301 N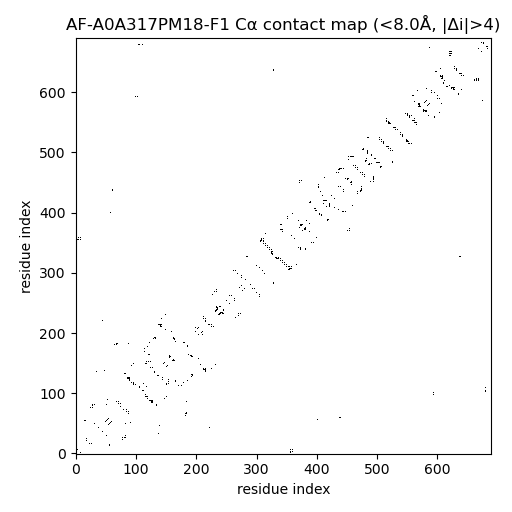 N . LEU A 1 550 ? -1.117 4.013 25.623 1.00 96.12 550 LEU A N 1
ATOM 4302 C CA . LEU A 1 550 ? -0.528 4.657 24.450 1.00 96.12 550 LEU A CA 1
ATOM 4303 C C . LEU A 1 550 ? 1.002 4.760 24.557 1.00 96.12 550 LEU A C 1
ATOM 4305 O O . LEU A 1 550 ? 1.689 4.536 23.558 1.00 96.12 550 LEU A O 1
ATOM 4309 N N . TYR A 1 551 ? 1.547 5.033 25.748 1.00 95.00 551 TYR A N 1
ATOM 4310 C CA . TYR A 1 551 ? 2.992 4.979 25.996 1.00 95.00 551 TYR A CA 1
ATOM 4311 C C . TYR A 1 551 ? 3.571 3.584 25.767 1.00 95.00 551 TYR A C 1
ATOM 4313 O O . TYR A 1 551 ? 4.571 3.459 25.064 1.00 95.00 551 TYR A O 1
ATOM 4321 N N . GLN A 1 552 ? 2.940 2.538 26.301 1.00 94.94 552 GLN A N 1
ATOM 4322 C CA . GLN A 1 552 ? 3.389 1.157 26.095 1.00 94.94 552 GLN A CA 1
ATOM 4323 C C . GLN A 1 552 ? 3.359 0.784 24.604 1.00 94.94 552 GLN A C 1
ATOM 4325 O O . GLN A 1 552 ? 4.345 0.310 24.040 1.00 94.94 552 GLN A O 1
ATOM 4330 N N . SER A 1 553 ? 2.250 1.097 23.930 1.00 93.50 553 SER A N 1
ATOM 4331 C CA . SER A 1 553 ? 2.051 0.819 22.506 1.00 93.50 553 SER A CA 1
ATOM 4332 C C . SER A 1 553 ? 3.059 1.536 21.602 1.00 93.50 553 SER A C 1
ATOM 4334 O O . SER A 1 553 ? 3.618 0.919 20.692 1.00 93.50 553 SER A O 1
ATOM 4336 N N . GLN A 1 554 ? 3.360 2.815 21.857 1.00 91.50 554 GLN A N 1
ATOM 4337 C CA . GLN A 1 554 ? 4.345 3.535 21.044 1.00 91.50 554 GLN A CA 1
ATOM 4338 C C . GLN A 1 554 ? 5.790 3.090 21.314 1.00 91.50 554 GLN A C 1
ATOM 4340 O O . GLN A 1 554 ? 6.586 3.061 20.377 1.00 91.50 554 GLN A O 1
ATOM 4345 N N . GLN A 1 555 ? 6.128 2.703 22.552 1.00 89.19 555 GLN A N 1
ATOM 4346 C CA . GLN A 1 555 ? 7.447 2.153 22.890 1.00 89.19 555 GLN A CA 1
ATOM 4347 C C . GLN A 1 555 ? 7.694 0.824 22.170 1.00 89.19 555 GLN A C 1
ATOM 4349 O O . GLN A 1 555 ? 8.804 0.580 21.706 1.00 89.19 555 GLN A O 1
ATOM 4354 N N . ALA A 1 556 ? 6.645 0.023 21.978 1.00 84.62 556 ALA A N 1
ATOM 4355 C CA . ALA A 1 556 ? 6.678 -1.181 21.151 1.00 84.62 556 ALA A CA 1
ATOM 4356 C C . ALA A 1 556 ? 6.540 -0.911 19.634 1.00 84.62 556 ALA A C 1
ATOM 4358 O O . ALA A 1 556 ? 6.365 -1.838 18.847 1.00 84.62 556 ALA A O 1
ATOM 4359 N N . GLY A 1 557 ? 6.632 0.351 19.196 1.00 79.00 557 GLY A N 1
ATOM 4360 C CA . GLY A 1 557 ? 6.734 0.720 17.782 1.00 79.00 557 GLY A CA 1
ATOM 4361 C C . GLY A 1 557 ? 5.407 0.914 17.039 1.00 79.00 557 GLY A C 1
ATOM 4362 O O . GLY A 1 557 ? 5.422 1.080 15.818 1.00 79.00 557 GLY A O 1
ATOM 4363 N N . HIS A 1 558 ? 4.254 0.942 17.720 1.00 85.12 558 HIS A N 1
ATOM 4364 C CA . HIS A 1 558 ? 2.964 1.131 17.047 1.00 85.12 558 HIS A CA 1
ATOM 4365 C C . HIS A 1 558 ? 2.771 2.580 16.560 1.00 85.12 558 HIS A C 1
ATOM 4367 O O . HIS A 1 558 ? 2.552 3.510 17.343 1.00 85.12 558 HIS A O 1
ATOM 4373 N N . ALA A 1 559 ? 2.813 2.780 15.238 1.00 80.31 559 ALA A N 1
ATOM 4374 C CA . ALA A 1 559 ? 2.808 4.109 14.620 1.00 80.31 559 ALA A CA 1
ATOM 4375 C C . ALA A 1 559 ? 1.551 4.942 14.943 1.00 80.31 559 ALA A C 1
ATOM 4377 O O . ALA A 1 559 ? 1.666 6.127 15.261 1.00 80.31 559 ALA A O 1
ATOM 4378 N N . LEU A 1 560 ? 0.358 4.332 14.911 1.00 86.25 560 LEU A N 1
ATOM 4379 C CA . LEU A 1 560 ? -0.893 5.041 15.220 1.00 86.25 560 LEU A CA 1
ATOM 4380 C C . LEU A 1 560 ? -1.022 5.384 16.706 1.00 86.25 560 LEU A C 1
ATOM 4382 O O . LEU A 1 560 ? -1.574 6.426 17.036 1.00 86.25 560 LEU A O 1
ATOM 4386 N N . ALA A 1 561 ? -0.459 4.569 17.602 1.00 91.12 561 ALA A N 1
ATOM 4387 C CA . ALA A 1 561 ? -0.473 4.888 19.029 1.00 91.12 561 ALA A CA 1
ATOM 4388 C C . ALA A 1 561 ? 0.446 6.069 19.333 1.00 91.12 561 ALA A C 1
ATOM 4390 O O . ALA A 1 561 ? 0.088 6.945 20.113 1.00 91.12 561 ALA A O 1
ATOM 4391 N N . ARG A 1 562 ? 1.600 6.143 18.656 1.00 89.94 562 ARG A N 1
ATOM 4392 C CA . ARG A 1 562 ? 2.483 7.309 18.730 1.00 89.94 562 ARG A CA 1
ATOM 4393 C C . ARG A 1 562 ? 1.763 8.582 18.283 1.00 89.94 562 ARG A C 1
ATOM 4395 O O . ARG A 1 562 ? 1.896 9.612 18.938 1.00 89.94 562 ARG A O 1
ATOM 4402 N N . TYR A 1 563 ? 0.996 8.503 17.194 1.00 91.25 563 TYR A N 1
ATOM 4403 C CA . TYR A 1 563 ? 0.161 9.601 16.704 1.00 91.25 563 TYR A CA 1
ATOM 4404 C C . TYR A 1 563 ? -0.934 10.004 17.705 1.00 91.25 563 TYR A C 1
ATOM 4406 O O . TYR A 1 563 ? -1.015 11.183 18.059 1.00 91.25 563 TYR A O 1
ATOM 4414 N N . ASP A 1 564 ? -1.726 9.051 18.206 1.00 92.19 564 ASP A N 1
ATOM 4415 C CA . ASP A 1 564 ? -2.800 9.323 19.170 1.00 92.19 564 ASP A CA 1
ATOM 4416 C C . ASP A 1 564 ? -2.233 9.890 20.479 1.00 92.19 564 ASP A C 1
ATOM 4418 O O . ASP A 1 564 ? -2.796 10.838 21.033 1.00 92.19 564 ASP A O 1
ATOM 4422 N N . LEU A 1 565 ? -1.083 9.387 20.942 1.00 94.25 565 LEU A N 1
ATOM 4423 C CA . LEU A 1 565 ? -0.368 9.930 22.095 1.00 94.25 565 LEU A CA 1
ATOM 4424 C C . LEU A 1 565 ? 0.065 11.373 21.845 1.00 94.25 565 LEU A C 1
ATOM 4426 O O . LEU A 1 565 ? -0.212 12.238 22.667 1.00 94.25 565 LEU A O 1
ATOM 4430 N N . ALA A 1 566 ? 0.698 11.658 20.704 1.00 92.94 566 ALA A N 1
ATOM 4431 C CA . ALA A 1 566 ? 1.144 13.008 20.372 1.00 92.94 566 ALA A CA 1
ATOM 4432 C C . ALA A 1 566 ? -0.022 14.006 20.355 1.00 92.94 566 ALA A C 1
ATOM 4434 O O . ALA A 1 566 ? 0.098 15.095 20.916 1.00 92.94 566 ALA A O 1
ATOM 4435 N N . CYS A 1 567 ? -1.163 13.616 19.778 1.00 92.44 567 CYS A N 1
ATOM 4436 C CA . CYS A 1 567 ? -2.378 14.430 19.782 1.00 92.44 567 CYS A CA 1
ATOM 4437 C C . CYS A 1 567 ? -2.930 14.627 21.200 1.00 92.44 567 CYS A C 1
ATOM 4439 O O . CYS A 1 567 ? -3.291 15.744 21.564 1.00 92.44 567 CYS A O 1
ATOM 4441 N N . THR A 1 568 ? -2.958 13.560 22.003 1.00 91.81 568 THR A N 1
ATOM 4442 C CA . THR A 1 568 ? -3.429 13.593 23.397 1.00 91.81 568 THR A CA 1
ATOM 4443 C C . THR A 1 568 ? -2.569 14.532 24.245 1.00 91.81 568 THR A C 1
ATOM 4445 O O . THR A 1 568 ? -3.097 15.404 24.926 1.00 91.81 568 THR A O 1
ATOM 4448 N N . LEU A 1 569 ? -1.241 14.416 24.153 1.00 93.69 569 LEU A N 1
ATOM 4449 C CA . LEU A 1 569 ? -0.303 15.239 24.916 1.00 93.69 569 LEU A CA 1
ATOM 4450 C C . LEU A 1 569 ? -0.326 16.708 24.475 1.00 93.69 569 LEU A C 1
ATOM 4452 O O . LEU A 1 569 ? -0.357 17.599 25.316 1.00 93.69 569 LEU A O 1
ATOM 4456 N N . ALA A 1 570 ? -0.367 16.978 23.168 1.00 92.50 570 ALA A N 1
ATOM 4457 C CA . ALA A 1 570 ? -0.394 18.342 22.636 1.00 92.50 570 ALA A CA 1
ATOM 4458 C C . ALA A 1 570 ? -1.684 19.114 22.969 1.00 92.50 570 ALA A C 1
ATOM 4460 O O . ALA A 1 570 ? -1.677 20.345 22.972 1.00 92.50 570 ALA A O 1
ATOM 4461 N N . LEU A 1 571 ? -2.787 18.402 23.218 1.00 88.94 571 LEU A N 1
ATOM 4462 C CA . LEU A 1 571 ? -4.074 18.977 23.618 1.00 88.94 571 LEU A CA 1
ATOM 4463 C C . LEU A 1 571 ? -4.322 18.907 25.132 1.00 88.94 571 LEU A C 1
ATOM 4465 O O . LEU A 1 571 ? -5.393 19.312 25.577 1.00 88.94 571 LEU A O 1
ATOM 4469 N N . SER A 1 572 ? -3.346 18.423 25.902 1.00 89.00 572 SER A N 1
ATOM 4470 C CA . SER A 1 572 ? -3.397 18.350 27.361 1.00 89.00 572 SER A CA 1
ATOM 4471 C C . SER A 1 572 ? -3.479 19.736 28.006 1.00 89.00 572 SER A C 1
ATOM 4473 O O . SER A 1 572 ? -2.983 20.726 27.463 1.00 89.00 572 SER A O 1
ATOM 4475 N N . ASP A 1 573 ? -4.045 19.794 29.209 1.00 86.81 573 ASP A N 1
ATOM 4476 C CA . ASP A 1 573 ? -4.037 21.003 30.037 1.00 86.81 573 ASP A CA 1
ATOM 4477 C C . ASP A 1 573 ? -2.716 21.182 30.810 1.00 86.81 573 ASP A C 1
ATOM 4479 O O . ASP A 1 573 ? -2.450 22.258 31.345 1.00 86.81 573 ASP A O 1
ATOM 4483 N N . PHE A 1 574 ? -1.847 20.163 30.829 1.00 89.31 574 PHE A N 1
ATOM 4484 C CA . PHE A 1 574 ? -0.551 20.203 31.512 1.00 89.31 574 PHE A CA 1
ATOM 4485 C C . PHE A 1 574 ? 0.566 20.713 30.583 1.00 89.31 574 PHE A C 1
ATOM 4487 O O . PHE A 1 574 ? 0.874 20.041 29.593 1.00 89.31 574 PHE A O 1
ATOM 4494 N N . PRO A 1 575 ? 1.238 21.842 30.899 1.00 89.25 575 PRO A N 1
ATOM 4495 C CA . PRO A 1 575 ? 2.244 22.449 30.020 1.00 89.25 575 PRO A CA 1
ATOM 4496 C C . PRO A 1 575 ? 3.390 21.513 29.615 1.00 89.25 575 PRO A C 1
ATOM 4498 O O . PRO A 1 575 ? 3.795 21.511 28.454 1.00 89.25 575 PRO A O 1
ATOM 4501 N N . GLU A 1 576 ? 3.872 20.682 30.540 1.00 91.31 576 GLU A N 1
ATOM 4502 C CA . GLU A 1 576 ? 4.952 19.716 30.294 1.00 91.31 576 GLU A CA 1
ATOM 4503 C C . GLU A 1 576 ? 4.550 18.664 29.250 1.00 91.31 576 GLU A C 1
ATOM 4505 O O . GLU A 1 576 ? 5.304 18.382 28.317 1.00 91.31 576 GLU A O 1
ATOM 4510 N N . LYS A 1 577 ? 3.315 18.150 29.342 1.00 92.94 577 LYS A N 1
ATOM 4511 C CA . LYS A 1 577 ? 2.752 17.213 28.360 1.00 92.94 577 LYS A CA 1
ATOM 4512 C C . LYS A 1 577 ? 2.600 17.881 26.996 1.00 92.94 577 LYS A C 1
ATOM 4514 O O . LYS A 1 577 ? 2.972 17.292 25.984 1.00 92.94 577 LYS A O 1
ATOM 4519 N N . VAL A 1 578 ? 2.131 19.130 26.956 1.00 92.19 578 VAL A N 1
ATOM 4520 C CA . VAL A 1 578 ? 2.019 19.883 25.697 1.00 92.19 578 VAL A CA 1
ATOM 4521 C C . VAL A 1 578 ? 3.388 20.044 25.035 1.00 92.19 578 VAL A C 1
ATOM 4523 O O . VAL A 1 578 ? 3.512 19.820 23.829 1.00 92.19 578 VAL A O 1
ATOM 4526 N N . GLN A 1 579 ? 4.425 20.371 25.810 1.00 91.38 579 GLN A N 1
ATOM 4527 C CA . GLN A 1 579 ? 5.788 20.484 25.297 1.00 91.38 579 GLN A CA 1
ATOM 4528 C C . GLN A 1 579 ? 6.302 19.141 24.762 1.00 91.38 579 GLN A C 1
ATOM 4530 O O . GLN A 1 579 ? 6.813 19.080 23.646 1.00 91.38 579 GLN A O 1
ATOM 4535 N N . GLN A 1 580 ? 6.105 18.046 25.498 1.00 92.62 580 GLN A N 1
ATOM 4536 C CA . GLN A 1 580 ? 6.478 16.705 25.045 1.00 92.62 580 GLN A CA 1
ATOM 4537 C C . GLN A 1 580 ? 5.754 16.311 23.743 1.00 92.62 580 GLN A C 1
ATOM 4539 O O . GLN A 1 580 ? 6.371 15.805 22.800 1.00 92.62 580 GLN A O 1
ATOM 4544 N N . GLY A 1 581 ? 4.451 16.588 23.653 1.00 92.88 581 GLY A N 1
ATOM 4545 C CA . GLY A 1 581 ? 3.648 16.330 22.460 1.00 92.88 581 GLY A CA 1
ATOM 4546 C C . GLY A 1 581 ? 4.131 17.119 21.241 1.00 92.88 581 GLY A C 1
ATOM 4547 O O . GLY A 1 581 ? 4.331 16.534 20.173 1.00 92.88 581 GLY A O 1
ATOM 4548 N N . LEU A 1 582 ? 4.353 18.429 21.393 1.00 93.44 582 LEU A N 1
ATOM 4549 C CA . LEU A 1 582 ? 4.679 19.338 20.288 1.00 93.44 582 LEU A CA 1
ATOM 4550 C C . LEU A 1 582 ? 6.164 19.357 19.904 1.00 93.44 582 LEU A C 1
ATOM 4552 O O . LEU A 1 582 ? 6.467 19.453 18.718 1.00 93.44 582 LEU A O 1
ATOM 4556 N N . GLU A 1 583 ? 7.088 19.285 20.860 1.00 93.25 583 GLU A N 1
ATOM 4557 C CA . GLU A 1 583 ? 8.529 19.434 20.601 1.00 93.25 583 GLU A CA 1
ATOM 4558 C C . GLU A 1 583 ? 9.248 18.097 20.384 1.00 93.25 583 GLU A C 1
ATOM 4560 O O . GLU A 1 583 ? 10.324 18.083 19.787 1.00 93.25 583 GLU A O 1
ATOM 4565 N N . GLN A 1 584 ? 8.666 16.972 20.820 1.00 90.81 584 GLN A N 1
ATOM 4566 C CA . GLN A 1 584 ? 9.313 15.656 20.729 1.00 90.81 584 GLN A CA 1
ATOM 4567 C C . GLN A 1 584 ? 8.528 14.674 19.859 1.00 90.81 584 GLN A C 1
ATOM 4569 O O . GLN A 1 584 ? 9.050 14.187 18.852 1.00 90.81 584 GLN A O 1
ATOM 4574 N N . LEU A 1 585 ? 7.267 14.387 20.203 1.00 91.12 585 LEU A N 1
ATOM 4575 C CA . LEU A 1 585 ? 6.515 13.333 19.513 1.00 91.12 585 LEU A CA 1
ATOM 4576 C C . LEU A 1 585 ? 6.035 13.756 18.121 1.00 91.12 585 LEU A C 1
ATOM 4578 O O . LEU A 1 585 ? 6.310 13.040 17.157 1.00 91.12 585 LEU A O 1
ATOM 4582 N N . CYS A 1 586 ? 5.372 14.910 17.981 1.00 92.44 586 CYS A N 1
ATOM 4583 C CA . CYS A 1 586 ? 4.907 15.407 16.678 1.00 92.44 586 CYS A CA 1
ATOM 4584 C C . CYS A 1 586 ? 6.045 15.522 15.640 1.00 92.44 586 CYS A C 1
ATOM 4586 O O . CYS A 1 586 ? 5.886 14.995 14.534 1.00 92.44 586 CYS A O 1
ATOM 4588 N N . PRO A 1 587 ? 7.209 16.129 15.961 1.00 89.56 587 PRO A N 1
ATOM 4589 C CA . PRO A 1 587 ? 8.345 16.208 15.045 1.00 89.56 587 PRO A CA 1
ATOM 4590 C C . PRO A 1 587 ? 8.854 14.826 14.644 1.00 89.56 587 PRO A C 1
ATOM 4592 O O . PRO A 1 587 ? 9.043 14.554 13.461 1.00 89.56 587 PRO A O 1
ATOM 4595 N N . ALA A 1 588 ? 9.017 13.920 15.610 1.00 84.38 588 ALA A N 1
ATOM 4596 C CA . ALA A 1 588 ? 9.526 12.588 15.330 1.00 84.38 588 ALA A CA 1
ATOM 4597 C C . ALA A 1 588 ? 8.570 11.761 14.456 1.00 84.38 588 ALA A C 1
ATOM 4599 O O . ALA A 1 588 ? 9.029 10.995 13.612 1.00 84.38 588 ALA A O 1
ATOM 4600 N N . ILE A 1 589 ? 7.254 11.946 14.596 1.00 84.81 589 ILE A N 1
ATOM 4601 C CA . ILE A 1 589 ? 6.274 11.323 13.702 1.00 84.81 589 ILE A CA 1
ATOM 4602 C C . ILE A 1 589 ? 6.425 11.871 12.277 1.00 84.81 589 ILE A C 1
ATOM 4604 O O . ILE A 1 589 ? 6.553 11.075 11.343 1.00 84.81 589 ILE A O 1
ATOM 4608 N N . LEU A 1 590 ? 6.468 13.200 12.104 1.00 83.19 590 LEU A N 1
ATOM 4609 C CA . LEU A 1 590 ? 6.632 13.827 10.785 1.00 83.19 590 LEU A CA 1
ATOM 4610 C C . LEU A 1 590 ? 7.931 13.396 10.088 1.00 83.19 590 LEU A C 1
ATOM 4612 O O . LEU A 1 590 ? 7.922 13.188 8.878 1.00 83.19 590 LEU A O 1
ATOM 4616 N N . LEU A 1 591 ? 9.020 13.232 10.845 1.00 76.38 591 LEU A N 1
ATOM 4617 C CA . LEU A 1 591 ? 10.324 12.799 10.332 1.00 76.38 591 LEU A CA 1
ATOM 4618 C C . LEU A 1 591 ? 10.412 11.288 10.086 1.00 76.38 591 LEU A C 1
ATOM 4620 O O . LEU A 1 591 ? 11.140 10.856 9.196 1.00 76.38 591 LEU A O 1
ATOM 4624 N N . SER A 1 592 ? 9.704 10.472 10.876 1.00 69.44 592 SER A N 1
ATOM 4625 C CA . SER A 1 592 ? 9.709 9.011 10.712 1.00 69.44 592 SER A CA 1
ATOM 4626 C C . SER A 1 592 ? 9.062 8.581 9.406 1.00 69.44 592 SER A C 1
ATOM 4628 O O . SER A 1 592 ? 9.495 7.618 8.789 1.00 69.44 592 SER A O 1
ATOM 4630 N N . GLY A 1 593 ? 8.021 9.302 9.000 1.00 60.84 593 GLY A N 1
ATOM 4631 C CA . GLY A 1 593 ? 7.309 9.032 7.777 1.00 60.84 593 GLY A CA 1
ATOM 4632 C C . GLY A 1 593 ? 6.300 7.870 7.833 1.00 60.84 593 GLY A C 1
ATOM 4633 O O . GLY A 1 593 ? 5.528 7.683 6.896 1.00 60.84 593 GLY A O 1
ATOM 4634 N N . ASN A 1 594 ? 6.200 7.147 8.945 1.00 62.03 594 ASN A N 1
ATOM 4635 C CA . ASN A 1 594 ? 5.444 5.888 9.033 1.00 62.03 594 ASN A CA 1
ATOM 4636 C C . ASN A 1 594 ? 3.911 6.044 9.135 1.00 62.03 594 ASN A C 1
ATOM 4638 O O . ASN A 1 594 ? 3.211 5.102 9.498 1.00 62.03 594 ASN A O 1
ATOM 4642 N N . ILE A 1 595 ? 3.374 7.232 8.854 1.00 69.38 595 ILE A N 1
ATOM 4643 C CA . ILE A 1 595 ? 1.938 7.533 8.912 1.00 69.38 595 ILE A CA 1
ATOM 4644 C C . ILE A 1 595 ? 1.442 8.143 7.597 1.00 69.38 595 ILE A C 1
ATOM 4646 O O . ILE A 1 595 ? 2.198 8.812 6.880 1.00 69.38 595 ILE A O 1
ATOM 4650 N N . SER A 1 596 ? 0.158 7.924 7.296 1.00 67.69 596 SER A N 1
ATOM 4651 C CA . SER A 1 596 ? -0.498 8.425 6.083 1.00 67.69 596 SER A CA 1
ATOM 4652 C C . SER A 1 596 ? -0.486 9.959 5.990 1.00 67.69 596 SER A C 1
ATOM 4654 O O . SER A 1 596 ? -0.295 10.668 6.982 1.00 67.69 596 SER A O 1
ATOM 4656 N N . GLY A 1 597 ? -0.716 10.477 4.778 1.00 68.38 597 GLY A N 1
ATOM 4657 C CA . GLY A 1 597 ? -0.799 11.919 4.514 1.00 68.38 597 GLY A CA 1
ATOM 4658 C C . GLY A 1 597 ? -1.832 12.638 5.386 1.00 68.38 597 GLY A C 1
ATOM 4659 O O . GLY A 1 597 ? -1.551 13.728 5.879 1.00 68.38 597 GLY A O 1
ATOM 4660 N N . ASP A 1 598 ? -2.967 11.995 5.668 1.00 75.00 598 ASP A N 1
ATOM 4661 C CA . ASP A 1 598 ? -4.038 12.566 6.491 1.00 75.00 598 ASP A CA 1
ATOM 4662 C C . ASP A 1 598 ? -3.614 12.772 7.949 1.00 75.00 598 ASP A C 1
ATOM 4664 O O . ASP A 1 598 ? -3.836 13.841 8.519 1.00 75.00 598 ASP A O 1
ATOM 4668 N N . TYR A 1 599 ? -2.930 11.796 8.550 1.00 83.75 599 TYR A N 1
ATOM 4669 C CA . TYR A 1 599 ? -2.432 11.926 9.922 1.00 83.75 599 TYR A CA 1
ATOM 4670 C C . TYR A 1 599 ? -1.339 12.996 10.031 1.00 83.75 599 TYR A C 1
ATOM 4672 O O . TYR A 1 599 ? -1.303 13.769 10.988 1.00 83.75 599 TYR A O 1
ATOM 4680 N N . ARG A 1 600 ? -0.474 13.120 9.017 1.00 83.25 600 ARG A N 1
ATOM 4681 C CA . ARG A 1 600 ? 0.526 14.202 8.969 1.00 83.25 600 ARG A CA 1
ATOM 4682 C C . ARG A 1 600 ? -0.129 15.559 8.819 1.00 83.25 600 ARG A C 1
ATOM 4684 O O . ARG A 1 600 ? 0.307 16.521 9.448 1.00 83.25 600 ARG A O 1
ATOM 4691 N N . ALA A 1 601 ? -1.161 15.637 7.981 1.00 84.94 601 ALA A N 1
ATOM 4692 C CA . ALA A 1 601 ? -1.934 16.850 7.806 1.00 84.94 601 ALA A CA 1
ATOM 4693 C C . ALA A 1 601 ? -2.583 17.279 9.120 1.00 84.94 601 ALA A C 1
ATOM 4695 O O . ALA A 1 601 ? -2.566 18.463 9.451 1.00 84.94 601 ALA A O 1
ATOM 4696 N N . TYR A 1 602 ? -3.072 16.324 9.910 1.00 91.50 602 TYR A N 1
ATOM 4697 C CA . TYR A 1 602 ? -3.588 16.612 11.238 1.00 91.50 602 TYR A CA 1
ATOM 4698 C C . TYR A 1 602 ? -2.506 17.104 12.210 1.00 91.50 602 TYR A C 1
ATOM 4700 O O . TYR A 1 602 ? -2.743 18.087 12.904 1.00 91.50 602 TYR A O 1
ATOM 4708 N N . ILE A 1 603 ? -1.298 16.523 12.220 1.00 93.25 603 ILE A N 1
ATOM 4709 C CA . ILE A 1 603 ? -0.178 17.047 13.033 1.00 93.25 603 ILE A CA 1
ATOM 4710 C C . ILE A 1 603 ? 0.211 18.469 12.602 1.00 93.25 603 ILE A C 1
ATOM 4712 O O . ILE A 1 603 ? 0.439 19.335 13.444 1.00 93.25 603 ILE A O 1
ATOM 4716 N N . ALA A 1 604 ? 0.267 18.750 11.298 1.00 92.00 604 ALA A N 1
ATOM 4717 C CA . ALA A 1 604 ? 0.504 20.110 10.819 1.00 92.00 604 ALA A CA 1
ATOM 4718 C C . ALA A 1 604 ? -0.605 21.065 11.287 1.00 92.00 604 ALA A C 1
ATOM 4720 O O . ALA A 1 604 ? -0.331 22.144 11.809 1.00 92.00 604 ALA A O 1
ATOM 4721 N N . TYR A 1 605 ? -1.865 20.650 11.187 1.00 94.69 605 TYR A N 1
ATOM 4722 C CA . TYR A 1 605 ? -2.974 21.410 11.751 1.00 94.69 605 TYR A CA 1
ATOM 4723 C C . TYR A 1 605 ? -2.829 21.635 13.261 1.00 94.69 605 TYR A C 1
ATOM 4725 O O . TYR A 1 605 ? -3.076 22.743 13.722 1.00 94.69 605 TYR A O 1
ATOM 4733 N N . LEU A 1 606 ? -2.371 20.638 14.017 1.00 94.88 606 LEU A N 1
ATOM 4734 C CA . LEU A 1 606 ? -2.118 20.742 15.451 1.00 94.88 606 LEU A CA 1
ATOM 4735 C C . LEU A 1 606 ? -1.057 21.809 15.758 1.00 94.88 606 LEU A C 1
ATOM 4737 O O . LEU A 1 606 ? -1.271 22.646 16.632 1.00 94.88 606 LEU A O 1
ATOM 4741 N N . PHE A 1 607 ? 0.038 21.861 14.989 1.00 96.00 607 PHE A N 1
ATOM 4742 C CA . PHE A 1 607 ? 1.016 22.948 15.096 1.00 96.00 607 PHE A CA 1
ATOM 4743 C C . PHE A 1 607 ? 0.402 24.317 14.792 1.00 96.00 607 PHE A C 1
ATOM 4745 O O . PHE A 1 607 ? 0.640 25.267 15.538 1.00 96.00 607 PHE A O 1
ATOM 4752 N N . ALA A 1 608 ? -0.411 24.426 13.736 1.00 95.25 608 ALA A N 1
ATOM 4753 C CA . ALA A 1 608 ? -1.100 25.670 13.397 1.00 95.25 608 ALA A CA 1
ATOM 4754 C C . ALA A 1 608 ? -2.075 26.099 14.508 1.00 95.25 608 ALA A C 1
ATOM 4756 O O . ALA A 1 608 ? -2.092 27.259 14.915 1.00 95.25 608 ALA A O 1
ATOM 4757 N N . PHE A 1 609 ? -2.854 25.163 15.046 1.00 94.81 609 PHE A N 1
ATOM 4758 C CA . PHE A 1 609 ? -3.783 25.392 16.145 1.00 94.81 609 PHE A CA 1
ATOM 4759 C C . PHE A 1 609 ? -3.047 25.869 17.405 1.00 94.81 609 PHE A C 1
ATOM 4761 O O . PHE A 1 609 ? -3.382 26.914 17.968 1.00 94.81 609 PHE A O 1
ATOM 4768 N N . CYS A 1 610 ? -1.985 25.173 17.810 1.00 94.56 610 CYS A N 1
ATOM 4769 C CA . CYS A 1 610 ? -1.190 25.547 18.976 1.00 94.56 610 CYS A CA 1
ATOM 4770 C C . CYS A 1 610 ? -0.498 26.909 18.800 1.00 94.56 610 CYS A C 1
ATOM 4772 O O . CYS A 1 610 ? -0.529 27.726 19.722 1.00 94.56 610 CYS A O 1
ATOM 4774 N N . ALA A 1 611 ? 0.020 27.215 17.605 1.00 95.19 611 ALA A N 1
ATOM 4775 C CA . ALA A 1 611 ? 0.595 28.520 17.277 1.00 95.19 611 ALA A CA 1
ATOM 4776 C C . ALA A 1 611 ? -0.447 29.652 17.231 1.00 95.19 611 ALA A C 1
ATOM 4778 O O . ALA A 1 611 ? -0.114 30.803 17.505 1.00 95.19 611 ALA A O 1
ATOM 4779 N N . LEU A 1 612 ? -1.708 29.368 16.897 1.00 94.69 612 LEU A N 1
ATOM 4780 C CA . LEU A 1 612 ? -2.783 30.363 16.931 1.00 94.69 612 LEU A CA 1
ATOM 4781 C C . LEU A 1 612 ? -3.187 30.690 18.376 1.00 94.69 612 LEU A C 1
ATOM 4783 O O . LEU A 1 612 ? -3.367 31.858 18.737 1.00 94.69 612 LEU A O 1
ATOM 4787 N N . HIS A 1 613 ? -3.324 29.655 19.205 1.00 92.69 613 HIS A N 1
ATOM 4788 C CA . HIS A 1 613 ? -3.845 29.772 20.566 1.00 92.69 613 HIS A CA 1
ATOM 4789 C C . HIS A 1 613 ? -2.772 30.050 21.623 1.00 92.69 613 HIS A C 1
ATOM 4791 O O . HIS A 1 613 ? -3.108 30.528 22.704 1.00 92.69 613 HIS A O 1
ATOM 4797 N N . GLY A 1 614 ? -1.492 29.864 21.300 1.00 90.94 614 GLY A N 1
ATOM 4798 C CA . GLY A 1 614 ? -0.390 30.031 22.245 1.00 90.94 614 GLY A CA 1
ATOM 4799 C C . GLY A 1 614 ? -0.249 28.844 23.201 1.00 90.94 614 GLY A C 1
ATOM 4800 O O . GLY A 1 614 ? 0.073 29.035 24.369 1.00 90.94 614 GLY A O 1
ATOM 4801 N N . ARG A 1 615 ? -0.560 27.627 22.734 1.00 90.44 615 ARG A N 1
ATOM 4802 C CA . ARG A 1 615 ? -0.472 26.395 23.532 1.00 90.44 615 ARG A CA 1
ATOM 4803 C C . ARG A 1 615 ? 0.886 25.735 23.327 1.00 90.44 615 ARG A C 1
ATOM 4805 O O . ARG A 1 615 ? 1.209 25.354 22.208 1.00 90.44 615 ARG A O 1
ATOM 4812 N N . GLY A 1 616 ? 1.694 25.658 24.386 1.00 87.00 616 GLY A N 1
ATOM 4813 C CA . GLY A 1 616 ? 3.051 25.088 24.348 1.00 87.00 616 GLY A CA 1
ATOM 4814 C C . GLY A 1 616 ? 4.058 25.844 23.476 1.00 87.00 616 GLY A C 1
ATOM 4815 O O . GLY A 1 616 ? 5.197 25.421 23.345 1.00 87.00 616 GLY A O 1
ATOM 4816 N N . MET A 1 617 ? 3.654 26.955 22.859 1.00 90.31 617 MET A N 1
ATOM 4817 C CA . MET A 1 617 ? 4.513 27.835 22.075 1.00 90.31 617 MET A CA 1
ATOM 4818 C C . MET A 1 617 ? 3.927 29.245 22.030 1.00 90.31 617 MET A C 1
ATOM 4820 O O . MET A 1 617 ? 2.726 29.439 22.225 1.00 90.31 617 MET A O 1
ATOM 4824 N N . ALA A 1 618 ? 4.762 30.242 21.739 1.00 90.50 618 ALA A N 1
ATOM 4825 C CA . ALA A 1 618 ? 4.302 31.613 21.550 1.00 90.50 618 ALA A CA 1
ATOM 4826 C C . ALA A 1 618 ? 3.382 31.735 20.324 1.00 90.50 618 ALA A C 1
ATOM 4828 O O . ALA A 1 618 ? 3.571 31.054 19.313 1.00 90.50 618 ALA A O 1
ATOM 4829 N N . LYS A 1 619 ? 2.407 32.653 20.392 1.00 94.56 619 LYS A N 1
ATOM 4830 C CA . LYS A 1 619 ? 1.484 32.889 19.276 1.00 94.56 619 LYS A CA 1
ATOM 4831 C C . LYS A 1 619 ? 2.243 33.335 18.028 1.00 94.56 619 LYS A C 1
ATOM 4833 O O . LYS A 1 619 ? 2.933 34.353 18.062 1.00 94.56 619 LYS A O 1
ATOM 4838 N N . ASN A 1 620 ? 2.085 32.620 16.916 1.00 95.75 620 ASN A N 1
ATOM 4839 C CA . ASN A 1 620 ? 2.853 32.882 15.702 1.00 95.75 620 ASN A CA 1
ATOM 4840 C C . ASN A 1 620 ? 2.043 32.600 14.425 1.00 95.75 620 ASN A C 1
ATOM 4842 O O . ASN A 1 620 ? 1.990 31.482 13.928 1.00 95.75 620 ASN A O 1
ATOM 4846 N N . LEU A 1 621 ? 1.453 33.653 13.856 1.00 93.31 621 LEU A N 1
ATOM 4847 C CA . LEU A 1 621 ? 0.694 33.595 12.594 1.00 93.31 621 LEU A CA 1
ATOM 4848 C C . LEU A 1 621 ? 1.492 33.090 11.381 1.00 93.31 621 LEU A C 1
ATOM 4850 O O . LEU A 1 621 ? 0.888 32.548 10.464 1.00 93.31 621 LEU A O 1
ATOM 4854 N N . TRP A 1 622 ? 2.820 33.251 11.354 1.00 94.00 622 TRP A N 1
ATOM 4855 C CA . TRP A 1 622 ? 3.619 32.681 10.266 1.00 94.00 622 TRP A CA 1
ATOM 4856 C C . TRP A 1 622 ? 3.628 31.155 10.345 1.00 94.00 622 TRP A C 1
ATOM 4858 O O . TRP A 1 622 ? 3.421 30.493 9.333 1.00 94.00 622 TRP A O 1
ATOM 4868 N N . LEU A 1 623 ? 3.776 30.595 11.552 1.00 94.12 623 LEU A N 1
ATOM 4869 C CA . LEU A 1 623 ? 3.648 29.152 11.769 1.00 94.12 623 LEU A CA 1
ATOM 4870 C C . LEU A 1 623 ? 2.233 28.650 11.465 1.00 94.12 623 LEU A C 1
ATOM 4872 O O . LEU A 1 623 ? 2.098 27.560 10.917 1.00 94.12 623 LEU A O 1
ATOM 4876 N N . VAL A 1 624 ? 1.197 29.442 11.764 1.00 93.94 624 VAL A N 1
ATOM 4877 C CA . VAL A 1 624 ? -0.189 29.117 11.383 1.00 93.94 624 VAL A CA 1
ATOM 4878 C C . VAL A 1 624 ? -0.304 28.941 9.867 1.00 93.94 624 VAL A C 1
ATOM 4880 O O . VAL A 1 624 ? -0.737 27.882 9.419 1.00 93.94 624 VAL A O 1
ATOM 4883 N N . ASP A 1 625 ? 0.127 29.936 9.082 1.00 88.00 625 ASP A N 1
ATOM 4884 C CA . ASP A 1 625 ? 0.081 29.888 7.612 1.00 88.00 625 ASP A CA 1
ATOM 4885 C C . ASP A 1 625 ? 0.949 28.760 7.041 1.00 88.00 625 ASP A C 1
ATOM 4887 O O . ASP A 1 625 ? 0.505 28.003 6.175 1.00 88.00 625 ASP A O 1
ATOM 4891 N N . PHE A 1 626 ? 2.179 28.625 7.542 1.00 89.44 626 PHE A N 1
ATOM 4892 C CA . PHE A 1 626 ? 3.114 27.603 7.086 1.00 89.44 626 PHE A CA 1
ATOM 4893 C C . PHE A 1 626 ? 2.523 26.202 7.269 1.00 89.44 626 PHE A C 1
ATOM 4895 O O . PHE A 1 626 ? 2.432 25.426 6.315 1.00 89.44 626 PHE A O 1
ATOM 4902 N N . TRP A 1 627 ? 2.081 25.875 8.483 1.00 92.44 627 TRP A N 1
ATOM 4903 C CA . TRP A 1 627 ? 1.614 24.531 8.787 1.00 92.44 627 TRP A CA 1
ATOM 4904 C C . TRP A 1 627 ? 0.244 24.231 8.188 1.00 92.44 627 TRP A C 1
ATOM 4906 O O . TRP A 1 627 ? 0.039 23.121 7.700 1.00 92.44 627 TRP A O 1
ATOM 4916 N N . ILE A 1 628 ? -0.677 25.197 8.126 1.00 88.31 628 ILE A N 1
ATOM 4917 C CA . ILE A 1 628 ? -1.987 24.943 7.516 1.00 88.31 628 ILE A CA 1
ATOM 4918 C C . ILE A 1 628 ? -1.884 24.704 6.006 1.00 88.31 628 ILE A C 1
ATOM 4920 O O . ILE A 1 628 ? -2.593 23.858 5.457 1.00 88.31 628 ILE A O 1
ATOM 4924 N N . GLN A 1 629 ? -0.948 25.379 5.332 1.00 81.00 629 GLN A N 1
ATOM 4925 C CA . GLN A 1 629 ? -0.667 25.124 3.923 1.00 81.00 629 GLN A CA 1
ATOM 4926 C C . GLN A 1 629 ? -0.105 23.714 3.717 1.00 81.00 629 GLN A C 1
ATOM 4928 O O . GLN A 1 629 ? -0.499 23.036 2.769 1.00 81.00 629 GLN A O 1
ATOM 4933 N N . ARG A 1 630 ? 0.761 23.230 4.618 1.00 84.25 630 ARG A N 1
ATOM 4934 C CA . ARG A 1 630 ? 1.250 21.840 4.588 1.00 84.25 630 ARG A CA 1
ATOM 4935 C C . ARG A 1 630 ? 0.140 20.835 4.872 1.00 84.25 630 ARG A C 1
ATOM 4937 O O . ARG A 1 630 ? 0.032 19.856 4.141 1.00 84.25 630 ARG A O 1
ATOM 4944 N N . ALA A 1 631 ? -0.720 21.105 5.852 1.00 82.38 631 ALA A N 1
ATOM 4945 C CA . ALA A 1 631 ? -1.875 20.264 6.151 1.00 82.38 631 ALA A CA 1
ATOM 4946 C C . ALA A 1 631 ? -2.788 20.097 4.930 1.00 82.38 631 ALA A C 1
ATOM 4948 O O . ALA A 1 631 ? -3.185 18.983 4.575 1.00 82.38 631 ALA A O 1
ATOM 4949 N N . TRP A 1 632 ? -3.056 21.200 4.230 1.00 76.38 632 TRP A N 1
ATOM 4950 C CA . TRP A 1 632 ? -3.789 21.161 2.974 1.00 76.38 632 TRP A CA 1
ATOM 4951 C C . TRP A 1 632 ? -3.042 20.376 1.892 1.00 76.38 632 TRP A C 1
ATOM 4953 O O . TRP A 1 632 ? -3.644 19.510 1.277 1.00 76.38 632 TRP A O 1
ATOM 4963 N N . LEU A 1 633 ? -1.747 20.603 1.672 1.00 69.81 633 LEU A N 1
ATOM 4964 C CA . LEU A 1 633 ? -0.997 19.876 0.638 1.00 69.81 633 LEU A CA 1
ATOM 4965 C C . LEU A 1 633 ? -0.905 18.364 0.904 1.00 69.81 633 LEU A C 1
ATOM 4967 O O . LEU A 1 633 ? -0.863 17.586 -0.044 1.00 69.81 633 LEU A O 1
ATOM 4971 N N . TRP A 1 634 ? -0.875 17.941 2.169 1.00 71.06 634 TRP A N 1
ATOM 4972 C CA . TRP A 1 634 ? -0.714 16.531 2.540 1.00 71.06 634 TRP A CA 1
ATOM 4973 C C . TRP A 1 634 ? -2.007 15.711 2.526 1.00 71.06 634 TRP A C 1
ATOM 4975 O O . TRP A 1 634 ? -1.941 14.508 2.289 1.00 71.06 634 TRP A O 1
ATOM 4985 N N . SER A 1 635 ? -3.163 16.338 2.746 1.00 69.94 635 SER A N 1
ATOM 4986 C CA . SER A 1 635 ? -4.478 15.661 2.747 1.00 69.94 635 SER A CA 1
ATOM 4987 C C . SER A 1 635 ? -5.392 16.082 1.596 1.00 69.94 635 SER A C 1
ATOM 4989 O O . SER A 1 635 ? -6.404 15.445 1.322 1.00 69.94 635 SER A O 1
ATOM 4991 N N . LEU A 1 636 ? -5.101 17.231 0.979 1.00 61.97 636 LEU A N 1
ATOM 4992 C CA . LEU A 1 636 ? -5.978 17.961 0.059 1.00 61.97 636 LEU A CA 1
ATOM 4993 C C . LEU A 1 636 ? -7.357 18.293 0.659 1.00 61.97 636 LEU A C 1
ATOM 4995 O O . LEU A 1 636 ? -8.294 18.643 -0.063 1.00 61.97 636 LEU A O 1
ATOM 4999 N N . SER A 1 637 ? -7.486 18.245 1.991 1.00 66.12 637 SER A N 1
ATOM 5000 C CA . SER A 1 637 ? -8.741 18.521 2.678 1.00 66.12 637 SER A CA 1
ATOM 5001 C C . SER A 1 637 ? -9.027 20.025 2.705 1.00 66.12 637 SER A C 1
ATOM 5003 O O . SER A 1 637 ? -8.240 20.808 3.246 1.00 66.12 637 SER A O 1
ATOM 5005 N N . PRO A 1 638 ? -10.186 20.469 2.187 1.00 63.53 638 PRO A N 1
ATOM 5006 C CA . PRO A 1 638 ? -10.550 21.882 2.187 1.00 63.53 638 PRO A CA 1
ATOM 5007 C C . PRO A 1 638 ? -10.827 22.432 3.592 1.00 63.53 638 PRO A C 1
ATOM 5009 O O . PRO A 1 638 ? -10.872 23.648 3.751 1.00 63.53 638 PRO A O 1
ATOM 5012 N N . ARG A 1 639 ? -10.975 21.576 4.618 1.00 75.69 639 ARG A N 1
ATOM 5013 C CA . ARG A 1 639 ? -11.139 22.012 6.018 1.00 75.69 639 ARG A CA 1
ATOM 5014 C C . ARG A 1 639 ? -9.946 22.841 6.501 1.00 75.69 639 ARG A C 1
ATOM 5016 O O . ARG A 1 639 ? -10.126 23.784 7.262 1.00 75.69 639 ARG A O 1
ATOM 5023 N N . TYR A 1 640 ? -8.743 22.532 6.018 1.00 81.81 640 TYR A N 1
ATOM 5024 C CA . TYR A 1 640 ? -7.538 23.280 6.374 1.00 81.81 640 TYR A CA 1
ATOM 5025 C C . TYR A 1 640 ? -7.517 24.676 5.739 1.00 81.81 640 TYR A C 1
ATOM 5027 O O . TYR A 1 640 ? -7.141 25.643 6.394 1.00 81.81 640 TYR A O 1
ATOM 5035 N N . LEU A 1 641 ? -8.011 24.818 4.506 1.00 76.06 641 LEU A N 1
ATOM 5036 C CA . LEU A 1 641 ? -8.177 26.139 3.890 1.00 76.06 641 LEU A CA 1
ATOM 5037 C C . LEU A 1 641 ? -9.248 26.969 4.608 1.00 76.06 641 LEU A C 1
ATOM 5039 O O . LEU A 1 641 ? -9.010 28.139 4.869 1.00 76.06 641 LEU A O 1
ATOM 5043 N N . GLN A 1 642 ? -10.366 26.357 5.013 1.00 75.75 642 GLN A N 1
ATOM 5044 C CA . GLN A 1 642 ? -11.393 27.046 5.808 1.00 75.75 642 GLN A CA 1
ATOM 5045 C C . GLN A 1 642 ? -10.828 27.585 7.123 1.00 75.75 642 GLN A C 1
ATOM 5047 O O . GLN A 1 642 ? -11.039 28.746 7.446 1.00 75.75 642 GLN A O 1
ATOM 5052 N N . PHE A 1 643 ? -10.037 26.781 7.839 1.00 86.81 643 PHE A N 1
ATOM 5053 C CA . PHE A 1 643 ? -9.362 27.243 9.051 1.00 86.81 643 PHE A CA 1
ATOM 5054 C C . PHE A 1 643 ? -8.465 28.462 8.785 1.00 86.81 643 PHE A C 1
ATOM 5056 O O . PHE A 1 643 ? -8.460 29.407 9.571 1.00 86.81 643 PHE A O 1
ATOM 5063 N N . ARG A 1 644 ? -7.724 28.473 7.669 1.00 84.69 644 ARG A N 1
ATOM 5064 C CA . ARG A 1 644 ? -6.919 29.634 7.265 1.00 84.69 644 ARG A CA 1
ATOM 5065 C C . ARG A 1 644 ? -7.798 30.857 6.994 1.00 84.69 644 ARG A C 1
ATOM 5067 O O . ARG A 1 644 ? -7.496 31.933 7.502 1.00 84.69 644 ARG A O 1
ATOM 5074 N N . ASP A 1 645 ? -8.881 30.694 6.241 1.00 81.94 645 ASP A N 1
ATOM 5075 C CA . ASP A 1 645 ? -9.810 31.780 5.913 1.00 81.94 645 ASP A CA 1
ATOM 5076 C C . ASP A 1 645 ? -10.465 32.358 7.181 1.00 81.94 645 ASP A C 1
ATOM 5078 O O . ASP A 1 645 ? -10.558 33.577 7.331 1.00 81.94 645 ASP A O 1
ATOM 5082 N N . ASP A 1 646 ? -10.820 31.505 8.145 1.00 86.25 646 ASP A N 1
ATOM 5083 C CA . ASP A 1 646 ? -11.357 31.892 9.456 1.00 86.25 646 ASP A CA 1
ATOM 5084 C C . ASP A 1 646 ? -10.338 32.648 10.320 1.00 86.25 646 ASP A C 1
ATOM 5086 O O . ASP A 1 646 ? -10.708 33.487 11.142 1.00 86.25 646 ASP A O 1
ATOM 5090 N N . VAL A 1 647 ? -9.043 32.359 10.173 1.00 88.69 647 VAL A N 1
ATOM 5091 C CA . VAL A 1 647 ? -7.975 33.119 10.841 1.00 88.69 647 VAL A CA 1
ATOM 5092 C C . VAL A 1 647 ? -7.790 34.477 10.172 1.00 88.69 647 VAL A C 1
ATOM 5094 O O . VAL A 1 647 ? -7.675 35.490 10.864 1.00 88.69 647 VAL A O 1
ATOM 5097 N N . VAL A 1 648 ? -7.780 34.515 8.838 1.00 86.56 648 VAL A N 1
ATOM 5098 C CA . VAL A 1 648 ? -7.586 35.742 8.055 1.00 86.56 648 VAL A CA 1
ATOM 5099 C C . VAL A 1 648 ? -8.762 36.705 8.229 1.00 86.56 648 VAL A C 1
ATOM 5101 O O . VAL A 1 648 ? -8.537 37.904 8.388 1.00 86.56 648 VAL A O 1
ATOM 5104 N N . SER A 1 649 ? -9.999 36.203 8.271 1.00 85.12 649 SER A N 1
ATOM 5105 C CA . SER A 1 649 ? -11.221 37.015 8.393 1.00 85.12 649 SER A CA 1
ATOM 5106 C C . SER A 1 649 ? -11.334 37.776 9.718 1.00 85.12 649 SER A C 1
ATOM 5108 O O . SER A 1 649 ? -12.032 38.785 9.793 1.00 85.12 649 SER A O 1
ATOM 5110 N N . ARG A 1 650 ? -10.588 37.365 10.752 1.00 87.62 650 ARG A N 1
ATOM 5111 C CA . ARG A 1 650 ? -10.475 38.098 12.028 1.00 87.62 650 ARG A CA 1
ATOM 5112 C C . ARG A 1 650 ? -9.710 39.416 11.897 1.00 87.62 650 ARG A C 1
ATOM 5114 O O . ARG A 1 650 ? -9.661 40.187 12.854 1.00 87.62 650 ARG A O 1
ATOM 5121 N N . TYR A 1 651 ? -9.086 39.671 10.748 1.00 84.31 651 TYR A N 1
ATOM 5122 C CA . TYR A 1 651 ? -8.377 40.910 10.462 1.00 84.31 651 TYR A CA 1
ATOM 5123 C C . TYR A 1 651 ? -9.209 41.782 9.516 1.00 84.31 651 TYR A C 1
ATOM 5125 O O . TYR A 1 651 ? -9.533 41.341 8.416 1.00 84.31 651 TYR A O 1
ATOM 5133 N N . PRO A 1 652 ? -9.492 43.047 9.882 1.00 77.69 652 PRO A N 1
ATOM 5134 C CA . PRO A 1 652 ? -10.348 43.926 9.082 1.00 77.69 652 PRO A CA 1
ATOM 5135 C C . PRO A 1 652 ? -9.744 44.269 7.713 1.00 77.69 652 PRO A C 1
ATOM 5137 O O . PRO A 1 652 ? -10.469 44.583 6.777 1.00 77.69 652 PRO A O 1
ATOM 5140 N N . LEU A 1 653 ? -8.414 44.201 7.581 1.00 82.44 653 LEU A N 1
ATOM 5141 C CA . LEU A 1 653 ? -7.700 44.395 6.322 1.00 82.44 653 LEU A CA 1
ATOM 5142 C C . LEU A 1 653 ? -6.609 43.334 6.167 1.00 82.44 653 LEU A C 1
ATOM 5144 O O . LEU A 1 653 ? -5.745 43.178 7.035 1.00 82.44 653 LEU A O 1
ATOM 5148 N N . TYR A 1 654 ? -6.575 42.679 5.007 1.00 79.88 654 TYR A N 1
ATOM 5149 C CA . TYR A 1 654 ? -5.589 41.642 4.685 1.00 79.88 654 TYR A CA 1
ATOM 5150 C C . TYR A 1 654 ? -4.127 42.134 4.760 1.00 79.88 654 TYR A C 1
ATOM 5152 O O . TYR A 1 654 ? -3.215 41.392 5.130 1.00 79.88 654 TYR A O 1
ATOM 5160 N N . VAL A 1 655 ? -3.881 43.421 4.489 1.00 82.75 655 VAL A N 1
ATOM 5161 C CA . VAL A 1 655 ? -2.545 44.032 4.613 1.00 82.75 655 VAL A CA 1
ATOM 5162 C C . VAL A 1 655 ? -2.035 43.994 6.060 1.00 82.75 655 VAL A C 1
ATOM 5164 O O . VAL A 1 655 ? -0.843 43.767 6.285 1.00 82.75 655 VAL A O 1
ATOM 5167 N N . LEU A 1 656 ? -2.920 44.165 7.050 1.00 83.31 656 LEU A N 1
ATOM 5168 C CA . LEU A 1 656 ? -2.558 44.089 8.470 1.00 83.31 656 LEU A CA 1
ATOM 5169 C C . LEU A 1 656 ? -2.178 42.660 8.865 1.00 83.31 656 LEU A C 1
ATOM 5171 O O . LEU A 1 656 ? -1.186 42.468 9.571 1.00 83.31 656 LEU A O 1
ATOM 5175 N N . TYR A 1 657 ? -2.909 41.669 8.346 1.00 87.81 657 TYR A N 1
ATOM 5176 C CA . TYR A 1 657 ? -2.564 40.257 8.495 1.00 87.81 657 TYR A CA 1
ATOM 5177 C C . TYR A 1 657 ? -1.160 39.971 7.944 1.00 87.81 657 TYR A C 1
ATOM 5179 O O . TYR A 1 657 ? -0.284 39.523 8.686 1.00 87.81 657 TYR A O 1
ATOM 5187 N N . ARG A 1 658 ? -0.889 40.344 6.684 1.00 85.69 658 ARG A N 1
ATOM 5188 C CA . ARG A 1 658 ? 0.427 40.146 6.047 1.00 85.69 658 ARG A CA 1
ATOM 5189 C C . ARG A 1 658 ? 1.573 40.824 6.799 1.00 85.69 658 ARG A C 1
ATOM 5191 O O . ARG A 1 658 ? 2.636 40.222 6.950 1.00 85.69 658 ARG A O 1
ATOM 5198 N N . ARG A 1 659 ? 1.388 42.059 7.283 1.00 86.88 659 ARG A N 1
ATOM 5199 C CA . ARG A 1 659 ? 2.407 42.752 8.098 1.00 86.88 659 ARG A CA 1
ATOM 5200 C C . ARG A 1 659 ? 2.723 41.969 9.373 1.00 86.88 659 ARG A C 1
ATOM 5202 O O . ARG A 1 659 ? 3.890 41.838 9.739 1.00 86.88 659 ARG A O 1
ATOM 5209 N N . ARG A 1 660 ? 1.700 41.412 10.027 1.00 87.94 660 ARG A N 1
ATOM 5210 C CA . ARG A 1 660 ? 1.856 40.635 11.261 1.00 87.94 660 ARG A CA 1
ATOM 5211 C C . ARG A 1 660 ? 2.514 39.276 11.015 1.00 87.94 660 ARG A C 1
ATOM 5213 O O . ARG A 1 660 ? 3.397 38.904 11.780 1.00 87.94 660 ARG A O 1
ATOM 5220 N N . VAL A 1 661 ? 2.169 38.593 9.921 1.00 89.19 661 VAL A N 1
ATOM 5221 C CA . VAL A 1 661 ? 2.842 37.362 9.467 1.00 89.19 661 VAL A CA 1
ATOM 5222 C C . VAL A 1 661 ? 4.332 37.613 9.215 1.00 89.19 661 VAL A C 1
ATOM 5224 O O . VAL A 1 661 ? 5.165 36.905 9.776 1.00 89.19 661 VAL A O 1
ATOM 5227 N N . LYS A 1 662 ? 4.690 38.670 8.467 1.00 88.50 662 LYS A N 1
ATOM 5228 C CA . LYS A 1 662 ? 6.099 39.044 8.234 1.00 88.50 662 LYS A CA 1
ATOM 5229 C C . LYS A 1 662 ? 6.856 39.314 9.534 1.00 88.50 662 LYS A C 1
ATOM 5231 O O . LYS A 1 662 ? 7.982 38.860 9.691 1.00 88.50 662 LYS A O 1
ATOM 5236 N N . LYS A 1 663 ? 6.234 40.016 10.487 1.00 90.19 663 LYS A N 1
ATOM 5237 C CA . LYS A 1 663 ? 6.840 40.256 11.805 1.00 90.19 663 LYS A CA 1
ATOM 5238 C C . LYS A 1 663 ? 7.071 38.946 12.569 1.00 90.19 663 LYS A C 1
ATOM 5240 O O . LYS A 1 663 ? 8.143 38.752 13.129 1.00 90.19 663 LYS A O 1
ATOM 5245 N N . HIS A 1 664 ? 6.086 38.048 12.582 1.00 91.75 664 HIS A N 1
ATOM 5246 C CA . HIS A 1 664 ? 6.168 36.776 13.305 1.00 91.75 664 HIS A CA 1
ATOM 5247 C C . HIS A 1 664 ? 7.150 35.765 12.690 1.00 91.75 664 HIS A C 1
ATOM 5249 O O . HIS A 1 664 ? 7.625 34.875 13.396 1.00 91.75 664 HIS A O 1
ATOM 5255 N N . GLN A 1 665 ? 7.500 35.907 11.408 1.00 89.12 665 GLN A N 1
ATOM 5256 C CA . GLN A 1 665 ? 8.539 35.095 10.766 1.00 89.12 665 GLN A CA 1
ATOM 5257 C C . GLN A 1 665 ? 9.900 35.231 11.472 1.00 89.12 665 GLN A C 1
ATOM 5259 O O . GLN A 1 665 ? 10.653 34.265 11.567 1.00 89.12 665 GLN A O 1
ATOM 5264 N N . LEU A 1 666 ? 10.203 36.413 12.020 1.00 86.38 666 LEU A N 1
ATOM 5265 C CA . LEU A 1 666 ? 11.451 36.668 12.749 1.00 86.38 666 LEU A CA 1
ATOM 5266 C C . LEU A 1 666 ? 11.471 36.013 14.139 1.00 86.38 666 LEU A C 1
ATOM 5268 O O . LEU A 1 666 ? 12.540 35.760 14.684 1.00 86.38 666 LEU A O 1
ATOM 5272 N N . SER A 1 667 ? 10.299 35.705 14.699 1.00 89.31 667 SER A N 1
ATOM 5273 C CA . SER A 1 667 ? 10.122 35.153 16.046 1.00 89.31 667 SER A CA 1
ATOM 5274 C C . SER A 1 667 ? 9.689 33.682 16.033 1.00 89.31 667 SER A C 1
ATOM 5276 O O . SER A 1 667 ? 8.951 33.238 16.915 1.00 89.31 667 SER A O 1
ATOM 5278 N N . VAL A 1 668 ? 10.073 32.923 15.002 1.00 90.44 668 VAL A N 1
ATOM 5279 C CA . VAL A 1 668 ? 9.850 31.470 14.962 1.00 90.44 668 VAL A CA 1
ATOM 5280 C C . VAL A 1 668 ? 10.814 30.787 15.948 1.00 90.44 668 VAL A C 1
ATOM 5282 O O . VAL A 1 668 ? 12.014 31.060 15.874 1.00 90.44 668 VAL A O 1
ATOM 5285 N N . PRO A 1 669 ? 10.342 29.900 16.846 1.00 90.75 669 PRO A N 1
ATOM 5286 C CA . PRO A 1 669 ? 11.209 29.162 17.767 1.00 90.75 669 PRO A CA 1
ATOM 5287 C C . PRO A 1 669 ? 12.264 28.314 17.040 1.00 90.75 669 PRO A C 1
ATOM 5289 O O . PRO A 1 669 ? 11.981 27.711 16.004 1.00 90.75 669 PRO A O 1
ATOM 5292 N N . GLU A 1 670 ? 13.473 28.205 17.598 1.00 89.00 670 GLU A N 1
ATOM 5293 C CA . GLU A 1 670 ? 14.583 27.479 16.955 1.00 89.00 670 GLU A CA 1
ATOM 5294 C C . GLU A 1 670 ? 14.291 25.993 16.721 1.00 89.00 670 GLU A C 1
ATOM 5296 O O . GLU A 1 670 ? 14.691 25.425 15.705 1.00 89.00 670 GLU A O 1
ATOM 5301 N N . TRP A 1 671 ? 13.552 25.338 17.616 1.00 90.12 671 TRP A N 1
ATOM 5302 C CA . TRP A 1 671 ? 13.162 23.941 17.418 1.00 90.12 671 TRP A CA 1
ATOM 5303 C C . TRP A 1 671 ? 12.219 23.761 16.216 1.00 90.12 671 TRP A C 1
ATOM 5305 O O . TRP A 1 671 ? 12.380 22.806 15.458 1.00 90.12 671 TRP A O 1
ATOM 5315 N N . GLN A 1 672 ? 11.315 24.716 15.967 1.00 92.00 672 GLN A N 1
ATOM 5316 C CA . GLN A 1 672 ? 10.465 24.737 14.773 1.00 92.00 672 GLN A CA 1
ATOM 5317 C C . GLN A 1 672 ? 11.294 24.985 13.509 1.00 92.00 672 GLN A C 1
ATOM 5319 O O . GLN A 1 672 ? 11.118 24.277 12.522 1.00 92.00 672 GLN A O 1
ATOM 5324 N N . LYS A 1 673 ? 12.257 25.919 13.536 1.00 87.62 673 LYS A N 1
ATOM 5325 C CA . LYS A 1 673 ? 13.172 26.135 12.398 1.00 87.62 673 LYS A CA 1
ATOM 5326 C C . LYS A 1 673 ? 13.968 24.871 12.062 1.00 87.62 673 LYS A C 1
ATOM 5328 O O . LYS A 1 673 ? 14.078 24.519 10.889 1.00 87.62 673 LYS A O 1
ATOM 5333 N N . ARG A 1 674 ? 14.499 24.174 13.076 1.00 84.50 674 ARG A N 1
ATOM 5334 C CA . ARG A 1 674 ? 15.216 22.899 12.900 1.00 84.50 674 ARG A CA 1
ATOM 5335 C C . ARG A 1 674 ? 14.328 21.837 12.261 1.00 84.50 674 ARG A C 1
ATOM 5337 O O . ARG A 1 674 ? 14.740 21.255 11.264 1.00 84.50 674 ARG A O 1
ATOM 5344 N N . LEU A 1 675 ? 13.110 21.645 12.769 1.00 85.56 675 LEU A N 1
ATOM 5345 C CA . LEU A 1 675 ? 12.147 20.699 12.196 1.00 85.56 675 LEU A CA 1
ATOM 5346 C C . LEU A 1 675 ? 11.833 21.022 10.729 1.00 85.56 675 LEU A C 1
ATOM 5348 O O . LEU A 1 675 ? 11.893 20.142 9.875 1.00 85.56 675 LEU A O 1
ATOM 5352 N N . ILE A 1 676 ? 11.536 22.286 10.422 1.00 82.88 676 ILE A N 1
ATOM 5353 C CA . ILE A 1 676 ? 11.223 22.745 9.062 1.00 82.88 676 ILE A CA 1
ATOM 5354 C C . ILE A 1 676 ? 12.378 22.425 8.099 1.00 82.88 676 ILE A C 1
ATOM 5356 O O . ILE A 1 676 ? 12.139 21.881 7.021 1.00 82.88 676 ILE A O 1
ATOM 5360 N N . ARG A 1 677 ? 13.628 22.665 8.519 1.00 75.12 677 ARG A N 1
ATOM 5361 C CA . ARG A 1 677 ? 14.828 22.326 7.735 1.00 75.12 677 ARG A CA 1
ATOM 5362 C C . ARG A 1 677 ? 15.039 20.821 7.586 1.00 75.12 677 ARG A C 1
ATOM 5364 O O . ARG A 1 677 ? 15.369 20.370 6.496 1.00 75.12 677 ARG A O 1
ATOM 5371 N N . GLN A 1 678 ? 14.831 20.040 8.646 1.00 71.75 678 GLN A N 1
ATOM 5372 C CA . GLN A 1 678 ? 14.932 18.573 8.600 1.00 71.75 678 GLN A CA 1
ATOM 5373 C C . GLN A 1 678 ? 13.887 17.950 7.666 1.00 71.75 678 GLN A C 1
ATOM 5375 O O . GLN A 1 678 ? 14.150 16.926 7.043 1.00 71.75 678 GLN A O 1
ATOM 5380 N N . LEU A 1 679 ? 12.727 18.595 7.521 1.00 69.12 679 LEU A N 1
ATOM 5381 C CA . LEU A 1 679 ? 11.707 18.238 6.534 1.00 69.12 679 LEU A CA 1
ATOM 5382 C C . LEU A 1 679 ? 12.042 18.717 5.109 1.00 69.12 679 LEU A C 1
ATOM 5384 O O . LEU A 1 679 ? 11.263 18.461 4.194 1.00 69.12 679 LEU A O 1
ATOM 5388 N N . GLY A 1 680 ? 13.175 19.395 4.904 1.00 61.09 680 GLY A N 1
ATOM 5389 C CA . GLY A 1 680 ? 13.627 19.872 3.597 1.00 61.09 680 GLY A CA 1
ATOM 5390 C C . GLY A 1 680 ? 12.961 21.167 3.127 1.00 61.09 680 GLY A C 1
ATOM 5391 O O . GLY A 1 680 ? 12.978 21.457 1.933 1.00 61.09 680 GLY A O 1
ATOM 5392 N N . PHE A 1 681 ? 12.357 21.944 4.031 1.00 68.06 681 PHE A N 1
ATOM 5393 C CA . PHE A 1 681 ? 11.749 23.234 3.704 1.00 68.06 681 PHE A CA 1
ATOM 5394 C C . PHE A 1 681 ? 12.643 24.397 4.130 1.00 68.06 681 PHE A C 1
ATOM 5396 O O . PHE A 1 681 ? 13.300 24.348 5.172 1.00 68.06 681 PHE A O 1
ATOM 5403 N N . ASP A 1 682 ? 12.622 25.472 3.345 1.00 60.72 682 ASP A N 1
ATOM 5404 C CA . ASP A 1 682 ? 13.257 26.721 3.742 1.00 60.72 682 ASP A CA 1
ATOM 5405 C C . ASP A 1 682 ? 12.312 27.547 4.632 1.00 60.72 682 ASP A C 1
ATOM 5407 O O . ASP A 1 682 ? 11.094 27.592 4.444 1.00 60.72 682 ASP A O 1
ATOM 5411 N N . THR A 1 683 ? 12.894 28.205 5.629 1.00 57.94 683 THR A N 1
ATOM 5412 C CA . THR A 1 683 ? 12.229 29.218 6.460 1.00 57.94 683 THR A CA 1
ATOM 5413 C C . THR A 1 683 ? 12.131 30.574 5.745 1.00 57.94 683 THR A C 1
ATOM 5415 O O . THR A 1 683 ? 11.376 31.453 6.176 1.00 57.94 683 THR A O 1
ATOM 5418 N N . GLY A 1 684 ? 12.883 30.751 4.651 1.00 44.19 684 GLY A N 1
ATOM 5419 C CA . GLY A 1 684 ? 12.794 31.883 3.736 1.00 44.19 684 GLY A CA 1
ATOM 5420 C C . GLY A 1 684 ? 11.714 31.671 2.672 1.00 44.19 684 GLY A C 1
ATOM 5421 O O . GLY A 1 684 ? 11.805 30.760 1.864 1.00 44.19 684 GLY A O 1
ATOM 5422 N N . CYS A 1 685 ? 10.708 32.548 2.655 1.00 35.00 685 CYS A N 1
ATOM 5423 C CA . CYS A 1 685 ? 9.677 32.669 1.615 1.00 35.00 685 CYS A CA 1
ATOM 5424 C C . CYS A 1 685 ? 8.685 31.497 1.471 1.00 35.00 685 CYS A C 1
ATOM 5426 O O . CYS A 1 685 ? 8.794 30.642 0.599 1.00 35.00 685 CYS A O 1
ATOM 5428 N N . VAL A 1 686 ? 7.585 31.580 2.225 1.00 37.56 686 VAL A N 1
ATOM 5429 C CA . VAL A 1 686 ? 6.292 31.129 1.696 1.00 37.56 686 VAL A CA 1
ATOM 5430 C C . VAL A 1 686 ? 5.799 32.235 0.763 1.00 37.56 686 VAL A C 1
ATOM 5432 O O . VAL A 1 686 ? 5.418 33.311 1.233 1.00 37.56 686 VAL A O 1
ATOM 5435 N N . GLU A 1 687 ? 5.821 32.013 -0.553 1.00 33.00 687 GLU A N 1
ATOM 5436 C CA . GLU A 1 687 ? 4.997 32.821 -1.452 1.00 33.00 687 GLU A CA 1
ATOM 5437 C C . GLU A 1 687 ? 3.540 32.601 -1.051 1.00 33.00 687 GLU A C 1
ATOM 5439 O O . GLU A 1 687 ? 2.949 31.540 -1.260 1.00 33.00 687 GLU A O 1
ATOM 5444 N N . VAL A 1 688 ? 2.975 33.610 -0.393 1.00 32.59 688 VAL A N 1
ATOM 5445 C CA . VAL A 1 688 ? 1.557 33.658 -0.071 1.00 32.59 688 VAL A CA 1
ATOM 5446 C C . VAL A 1 688 ? 0.821 33.821 -1.397 1.00 32.59 688 VAL A C 1
ATOM 5448 O O . VAL A 1 688 ? 0.625 34.950 -1.854 1.00 32.59 688 VAL A O 1
ATOM 5451 N N . LEU A 1 689 ? 0.473 32.693 -2.023 1.00 30.52 689 LEU A N 1
ATOM 5452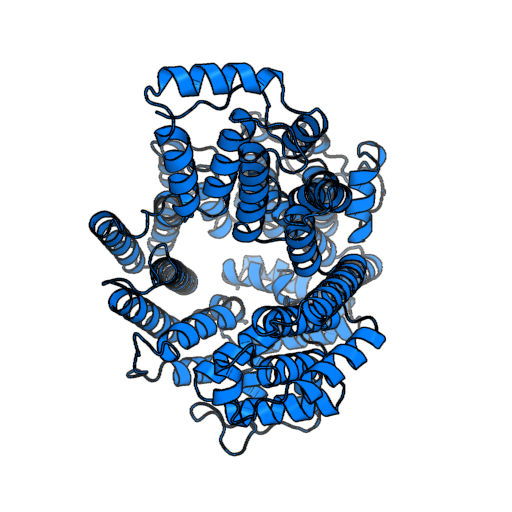 C CA . LEU A 1 689 ? -0.370 32.654 -3.214 1.00 30.52 689 LEU A CA 1
ATOM 5453 C C . LEU A 1 689 ? -1.636 33.473 -2.933 1.00 30.52 689 LEU A C 1
ATOM 5455 O O . LEU A 1 689 ? -2.274 33.298 -1.886 1.00 30.52 689 LEU A O 1
ATOM 5459 N N . ALA A 1 690 ? -1.879 34.428 -3.832 1.00 29.42 690 ALA A N 1
ATOM 5460 C CA . ALA A 1 690 ? -2.996 35.363 -3.811 1.00 29.42 690 ALA A CA 1
ATOM 5461 C C . ALA A 1 690 ? -4.333 34.661 -4.057 1.00 29.42 690 ALA A C 1
ATOM 5463 O O . ALA A 1 690 ? -4.344 33.661 -4.816 1.00 29.42 690 ALA A O 1
#

Solvent-accessible surface area (backbone atoms only — not comparable to full-atom values): 36893 Å² total; per-residue (Å²): 132,74,82,46,50,68,51,45,48,53,48,44,50,52,54,43,50,35,57,75,71,63,40,47,67,64,51,47,53,49,54,49,50,55,62,62,42,61,81,79,80,56,62,75,73,56,55,57,45,68,71,29,52,60,51,68,50,47,93,62,77,65,60,71,54,59,50,37,52,50,35,48,53,37,30,72,76,40,67,64,44,20,62,38,30,42,38,50,12,54,51,26,42,47,52,16,50,51,47,39,74,31,38,59,81,69,58,96,87,53,83,77,56,61,57,31,50,50,29,38,40,42,11,51,35,24,34,51,51,15,45,64,42,50,50,97,50,45,70,53,27,46,51,51,18,49,39,31,65,76,74,49,68,50,78,70,61,58,75,66,58,54,63,52,47,55,66,66,89,81,52,56,68,72,34,48,54,57,50,58,74,52,48,76,71,59,74,79,79,53,64,50,80,66,101,63,82,73,63,50,76,69,23,53,76,37,56,27,54,39,24,47,51,57,19,42,76,74,37,75,80,50,56,69,59,52,39,51,47,40,50,49,28,26,49,94,63,73,24,46,92,82,35,58,60,34,51,52,50,58,66,26,82,92,36,62,84,50,57,67,35,60,45,43,50,45,51,46,47,59,49,39,72,73,69,71,40,76,90,72,51,69,63,71,83,45,57,71,61,44,52,54,50,51,52,53,51,53,55,62,66,70,52,68,48,52,48,50,58,44,43,54,44,38,54,52,50,30,53,56,29,56,70,53,33,38,31,86,80,78,40,82,43,104,47,23,58,58,27,39,51,48,32,51,51,30,53,46,52,43,70,70,49,82,26,42,72,48,47,78,74,40,46,71,59,54,49,45,55,48,23,56,29,53,37,25,84,87,52,68,45,80,71,84,82,43,44,68,35,49,46,47,64,72,52,62,36,64,56,87,49,61,50,22,36,51,46,38,55,39,12,51,40,97,84,30,46,74,86,41,70,45,93,70,54,72,69,54,50,50,55,40,47,50,49,57,36,67,35,50,59,70,57,44,53,52,37,52,53,34,40,23,45,65,70,44,11,49,65,48,42,54,54,34,50,53,35,28,75,74,67,6,54,54,36,42,51,52,53,26,42,19,20,49,53,80,32,57,67,53,18,59,38,31,72,54,69,76,35,51,68,60,18,48,51,54,21,51,57,41,30,78,72,66,34,26,63,28,23,35,53,43,26,53,52,36,49,55,50,42,75,71,51,81,52,67,70,58,38,52,53,37,51,51,54,26,50,53,28,22,52,55,6,30,75,64,64,30,57,66,26,41,49,54,40,20,54,52,24,47,69,43,93,48,66,69,42,12,36,46,11,57,73,49,41,44,50,51,50,62,71,66,23,80,63,56,44,55,61,48,14,48,51,26,36,49,51,14,50,26,17,66,72,40,53,74,42,73,66,22,60,31,52,23,55,54,25,26,52,48,15,22,73,45,50,66,42,63,68,37,53,50,54,50,51,62,58,53,65,76,37,97,44,69,67,60,49,53,54,50,26,61,57,29,58,79,69,59,56,68,70,58,54,50,52,41,44,76,55,70,44,72,92,72,75,82,80,78,79,130

InterPro domains:
  IPR025115 Domain of unknown function DUF4034 [PF13226] (15-267)

Sequence (690 aa):
MYSSLDELYELQHHLHCLLKEKNYRALSLFFHSVRQAQYTQLPAGRLALISSLAFLFPQNQLARDDVHAQLLAWHFACPEDATPCLLLAESWFAIASETLRTGASVAPGGQPVPRVVVANTAGFSWAVQAIASGSYCPTVFMLLMNAAGYLGTPAGAKNGLWPVTFPAHQFGEDALAFARQYGALPLDKGPVSLSLRLPTYSETRFPALYWFNRTMECDPANIAAREQWVRLLSPLHYGDARYQAVNHFLSSEHCQNLALPVRNQLWRAKIYDKINNPVLWPLPGKTYRIRRLDARFRQLLSLPLHPEAQASGYLAYARFCEHFLFNRYGREWRLTSWFTGQIYQCVAALAAIDAPAFWLTYSDHVFSLLALVLGNATAPQPDRQQVLAKLVALTRARGSSVLDALLALLAATPEGICGLKQALSASQLLALQARIQHANAAALWQACNNLAALGYGKALGRILLLAAQQGGRQAALFLADAQSGANPRALSAMAMQENELQAQHVFTKAGEQGDAHAWFLHSRLLERQLLRESRPLEVTRLAEARETLLYQSQQAGHALARYDLACTLALSDFPEKVQQGLEQLCPAILLSGNISGDYRAYIAYLFAFCALHGRGMAKNLWLVDFWIQRAWLWSLSPRYLQFRDDVVSRYPLYVLYRRRVKKHQLSVPEWQKRLIRQLGFDTGCVEVLA

Nearest PDB structures (foldseek):
  7ep7-assembly1_A  TM=4.350E-01  e=8.714E-01  Mus musculus
  5a7d-assembly4_D  TM=3.072E-01  e=3.137E-01  Drosophila melanogaster
  3sf4-assembly3_C  TM=2.861E-01  e=5.533E-01  Homo sapiens
  9dze-assembly1_B  TM=1.773E-01  e=1.597E+00  synthetic construct

Foldseek 3Di:
DPQALVVLLVLLVVLLVCLVVLVLVVVLVVLLVLQVCVVPDDDPVVSLLCLELCSNPPPWDDDLLVSLVSLVSSCVVCVLRLSSLLHQLNSLQVQLVLLCVLFPPPDPPFDAQLLSQLSLLQSVLSLLSSCLSPPQDLSSLLSVLCSCQRSNDHPCRLQQDFQRDSPLVVGDPVNVVSVVVSDNRDDRPTGRDHPDDGDDPVCSVRVSVVSLVSSCVVPLPDLVSLLVVLVSCAPVGVHDPVSPVSVVSCVDPSNPPDDQQSSLLSVVSNVCSQQLDPLNQDAFPPVVSLVVSLVVLVVSLPGRHQLQSNLVSLLSSLVSLVVRLAHLVRHGDPCNLVSLVSLLVSLQVNLVGRHSSCCLPCLLVSLLSVLCSCLPPVNHDDCPVLSQLSSCVRNVLSHDALLSLLLQLQLCDPVHGSPRHDDDDPVRVVVSLVSQLSTDLVRNLSSQLSCLSVLNLQVSLVSLVVSVVVNSLSSLLSVLCCLLVVCVSSCVSNVHHRDNPSSLVSLVVVVVVLDLVSLVSNLVSLVVVLVVDDDPVSNVVSLVSSLVSLVSSVVSPNLVSLLVNLVSQCPDPDLVSVLCSLLPSLLCSSSVSPDALQSVLVSLCSQLVCLCVVRNHDNALLSNVVSLVSSCSSPVRCVSVVVVVVVCVVDPDNVVSVVRNVVRLVVDDPSVCVSCVSSSHHSPDDPPDD

Mean predicted aligned error: 9.68 Å